Protein AF-A0A954SKB7-F1 (afdb_monomer)

Sequence (376 aa):
MRITFLSIAFLAMLATNAGASEPVSSPGTEQATAVNESPRVVEAATSEQGMSSPICLTANDMLIATGKPSLVLMSSGSTHIPVWSLSGGTPGQSVAGVVGGLPSECAAVKVEIVVTTTDETTSPEFGDVYRVHLSQMVDNAPFTARYMLGKPVRTLLPAKPFYTRTILLESYYEVVPNAPLTVRIQREPGDPGDTFIRPTGLALVKVTPLPAPAEPHVVQDVSGYNSWPMIQAIGETLVCTYSRGTAHTIGEDARAVFARTSTDGGKTWTAETTVANTPGYGEVTVGKGLDSTGAMLLWVRRVGKDWNHDLYRTTDGVTFTLVATPDLAVKPMQITDVFAVPTVGLMAPWFAGNYSDQAVHSWGMMTSSDDGMTWT

pLDDT: mean 86.45, std 22.91, range [24.7, 98.81]

Structure (mmCIF, N/CA/C/O backbone):
data_AF-A0A954SKB7-F1
#
_entry.id   AF-A0A954SKB7-F1
#
loop_
_atom_site.group_PDB
_atom_site.id
_atom_site.type_symbol
_atom_site.label_atom_id
_atom_site.label_alt_id
_atom_site.label_comp_id
_atom_site.label_asym_id
_atom_site.label_entity_id
_atom_site.label_seq_id
_atom_site.pdbx_PDB_ins_code
_atom_site.Cartn_x
_atom_site.Cartn_y
_atom_site.Cartn_z
_atom_site.occupancy
_atom_site.B_iso_or_equiv
_atom_site.auth_seq_id
_atom_site.auth_comp_id
_atom_site.auth_asym_id
_atom_site.auth_atom_id
_atom_site.pdbx_PDB_model_num
ATOM 1 N N . MET A 1 1 ? 44.419 -52.523 10.627 1.00 36.19 1 MET A N 1
ATOM 2 C CA . MET A 1 1 ? 43.706 -53.475 11.505 1.00 36.19 1 MET A CA 1
ATOM 3 C C . MET A 1 1 ? 42.367 -53.809 10.842 1.00 36.19 1 MET A C 1
ATOM 5 O O . MET A 1 1 ? 41.702 -52.884 10.410 1.00 36.19 1 MET A O 1
ATOM 9 N N . ARG A 1 2 ? 42.117 -55.115 10.653 1.00 28.28 2 ARG A N 1
ATOM 10 C CA . ARG A 1 2 ? 40.952 -55.886 10.124 1.00 28.28 2 ARG A CA 1
ATOM 11 C C . ARG A 1 2 ? 39.580 -55.153 10.044 1.00 28.28 2 ARG A C 1
ATOM 13 O O . ARG A 1 2 ? 39.258 -54.449 10.987 1.00 28.28 2 ARG A O 1
ATOM 20 N N . ILE A 1 3 ? 38.827 -55.187 8.918 1.00 27.30 3 ILE A N 1
ATOM 21 C CA . ILE A 1 3 ? 37.903 -56.261 8.401 1.00 27.30 3 ILE A CA 1
ATOM 22 C C . ILE A 1 3 ? 36.720 -56.488 9.380 1.00 27.30 3 ILE A C 1
ATOM 24 O O . ILE A 1 3 ? 37.016 -56.702 10.548 1.00 27.30 3 ILE A O 1
ATOM 28 N N . THR A 1 4 ? 35.406 -56.556 9.081 1.00 32.16 4 THR A N 1
ATOM 29 C CA . THR A 1 4 ? 34.501 -56.499 7.895 1.00 32.16 4 THR A CA 1
ATOM 30 C C . THR A 1 4 ? 33.036 -56.613 8.411 1.00 32.16 4 THR A C 1
ATOM 32 O O . THR A 1 4 ? 32.861 -56.964 9.574 1.00 32.16 4 THR A O 1
ATOM 35 N N . PHE A 1 5 ? 32.036 -56.363 7.540 1.00 27.84 5 PHE A N 1
ATOM 36 C CA . PHE A 1 5 ? 30.670 -56.959 7.384 1.00 27.84 5 PHE A CA 1
ATOM 37 C C . PHE A 1 5 ? 29.596 -55.862 7.208 1.00 27.84 5 PHE A C 1
ATOM 39 O O . PHE A 1 5 ? 29.371 -55.078 8.117 1.00 27.84 5 PHE A O 1
ATOM 46 N N . LEU A 1 6 ? 29.054 -55.586 6.010 1.00 28.41 6 LEU A N 1
ATOM 47 C CA . LEU A 1 6 ? 28.215 -56.383 5.087 1.00 28.41 6 LEU A CA 1
ATOM 48 C C . LEU A 1 6 ? 26.831 -56.715 5.671 1.00 28.41 6 LEU A C 1
ATOM 50 O O . LEU A 1 6 ? 26.749 -57.503 6.607 1.00 28.41 6 LEU A O 1
ATOM 54 N N . SER A 1 7 ? 25.760 -56.196 5.055 1.00 26.89 7 SER A N 1
ATOM 55 C CA . SER A 1 7 ? 24.538 -56.960 4.737 1.00 26.89 7 SER A CA 1
ATOM 56 C C . SER A 1 7 ? 23.625 -56.190 3.775 1.00 26.89 7 SER A C 1
ATOM 58 O O . SER A 1 7 ? 23.141 -55.102 4.067 1.00 26.89 7 SER A O 1
ATOM 60 N N . ILE A 1 8 ? 23.421 -56.812 2.616 1.00 29.92 8 ILE A N 1
ATOM 61 C CA . ILE A 1 8 ? 22.359 -56.588 1.633 1.00 29.92 8 ILE A CA 1
ATOM 62 C C . ILE A 1 8 ? 21.164 -57.447 2.064 1.00 29.92 8 ILE A C 1
ATOM 64 O O . ILE A 1 8 ? 21.378 -58.604 2.424 1.00 29.92 8 ILE A O 1
ATOM 68 N N . ALA A 1 9 ? 19.930 -56.955 1.923 1.00 28.06 9 ALA A N 1
ATOM 69 C CA . ALA A 1 9 ? 18.781 -57.820 1.649 1.00 28.06 9 ALA A CA 1
ATOM 70 C C . ALA A 1 9 ? 17.658 -57.066 0.915 1.00 28.06 9 ALA A C 1
ATOM 72 O O . ALA A 1 9 ? 17.147 -56.050 1.375 1.00 28.06 9 ALA A O 1
ATOM 73 N N . PHE A 1 10 ? 17.316 -57.622 -0.244 1.00 24.70 10 PHE A N 1
ATOM 74 C CA . PHE A 1 10 ? 16.163 -57.369 -1.107 1.00 24.70 10 PHE A CA 1
ATOM 75 C C . PHE A 1 10 ? 14.874 -57.941 -0.484 1.00 24.70 10 PHE A C 1
ATOM 77 O O . PHE A 1 10 ? 14.923 -59.029 0.088 1.00 24.70 10 PHE A O 1
ATOM 84 N N . LEU A 1 11 ? 13.714 -57.320 -0.734 1.00 24.97 11 LEU A N 1
ATOM 85 C CA . LEU A 1 11 ? 12.446 -58.050 -0.878 1.00 24.97 11 LEU A CA 1
ATOM 86 C C . LEU A 1 11 ? 11.474 -57.297 -1.800 1.00 24.97 11 LEU A C 1
ATOM 88 O O . LEU A 1 11 ? 11.471 -56.070 -1.858 1.00 24.97 11 LEU A O 1
ATOM 92 N N . ALA A 1 12 ? 10.699 -58.067 -2.558 1.00 26.00 12 ALA A N 1
ATOM 93 C CA . ALA A 1 12 ? 9.985 -57.680 -3.764 1.00 26.00 12 ALA A CA 1
ATOM 94 C C . ALA A 1 12 ? 8.447 -57.729 -3.630 1.00 26.00 12 ALA A C 1
ATOM 96 O O . ALA A 1 12 ? 7.914 -58.467 -2.811 1.00 26.00 12 ALA A O 1
ATOM 97 N N . MET A 1 13 ? 7.810 -57.046 -4.594 1.00 26.19 13 MET A N 1
ATOM 98 C CA . MET A 1 13 ? 6.584 -57.390 -5.345 1.00 26.19 13 MET A CA 1
ATOM 99 C C . MET A 1 13 ? 5.149 -57.154 -4.807 1.00 26.19 13 MET A C 1
ATOM 101 O O . MET A 1 13 ? 4.732 -57.687 -3.790 1.00 26.19 13 MET A O 1
ATOM 105 N N . LEU A 1 14 ? 4.395 -56.499 -5.717 1.00 25.89 14 LEU A N 1
ATOM 106 C CA . LEU A 1 14 ? 3.021 -56.734 -6.216 1.00 25.89 14 LEU A CA 1
ATOM 107 C C . LEU A 1 14 ? 1.800 -56.453 -5.322 1.00 25.89 14 LEU A C 1
ATOM 109 O O . LEU A 1 14 ? 1.510 -57.200 -4.400 1.00 25.89 14 LEU A O 1
ATOM 113 N N . ALA A 1 15 ? 0.957 -55.517 -5.782 1.00 26.73 15 ALA A N 1
ATOM 114 C CA . ALA A 1 15 ? -0.419 -55.833 -6.192 1.00 26.73 15 ALA A CA 1
ATOM 115 C C . ALA A 1 15 ? -1.035 -54.688 -7.022 1.00 26.73 15 ALA A C 1
ATOM 117 O O . ALA A 1 15 ? -1.199 -53.563 -6.559 1.00 26.73 15 ALA A O 1
ATOM 118 N N . THR A 1 16 ? -1.396 -55.010 -8.261 1.00 29.28 16 THR A N 1
ATOM 119 C CA . THR A 1 16 ? -2.406 -54.325 -9.073 1.00 29.28 16 THR A CA 1
ATOM 120 C C . THR A 1 16 ? -3.791 -54.536 -8.468 1.00 29.28 16 THR A C 1
ATOM 122 O O . THR A 1 16 ? -4.103 -55.663 -8.089 1.00 29.28 16 THR A O 1
ATOM 125 N N . ASN A 1 17 ? -4.667 -53.529 -8.498 1.00 27.11 17 ASN A N 1
ATOM 126 C CA . ASN A 1 17 ? -6.085 -53.813 -8.697 1.00 27.11 17 ASN A CA 1
ATOM 127 C C . ASN A 1 17 ? -6.803 -52.672 -9.417 1.00 27.11 17 ASN A C 1
ATOM 129 O O . ASN A 1 17 ? -6.833 -51.531 -8.962 1.00 27.11 17 ASN A O 1
ATOM 133 N N . ALA A 1 18 ? -7.357 -53.040 -10.568 1.00 2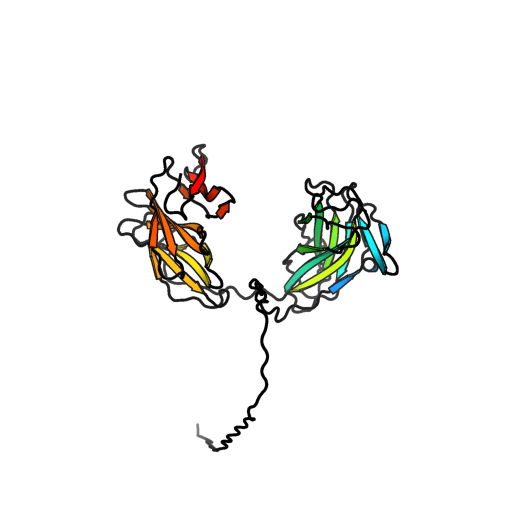7.41 18 ALA A N 1
ATOM 134 C CA . ALA A 1 18 ? -8.362 -52.307 -11.306 1.00 27.41 18 ALA A CA 1
ATOM 135 C C . ALA A 1 18 ? -9.714 -52.423 -10.586 1.00 27.41 18 ALA A C 1
ATOM 137 O O . ALA A 1 18 ? -10.005 -53.433 -9.947 1.00 27.41 18 ALA A O 1
ATOM 138 N N . GLY A 1 19 ? -10.555 -51.406 -10.737 1.00 26.23 19 GLY A N 1
ATOM 139 C CA . GLY A 1 19 ? -11.914 -51.398 -10.212 1.00 26.23 19 GLY A CA 1
ATOM 140 C C . GLY A 1 19 ? -12.709 -50.272 -10.846 1.00 26.23 19 GLY A C 1
ATOM 141 O O . GLY A 1 19 ? -12.917 -49.235 -10.230 1.00 26.23 19 GLY A O 1
ATOM 142 N N . ALA A 1 20 ? -13.085 -50.470 -12.108 1.00 27.31 20 ALA A N 1
ATOM 143 C CA . ALA A 1 20 ? -14.109 -49.683 -12.771 1.00 27.31 20 ALA A CA 1
ATOM 144 C C . ALA A 1 20 ? -15.481 -50.015 -12.170 1.00 27.31 20 ALA A C 1
ATOM 146 O O . ALA A 1 20 ? -15.811 -51.185 -11.975 1.00 27.31 20 ALA A O 1
ATOM 147 N N . SER A 1 21 ? -16.297 -48.992 -11.956 1.00 30.33 21 SER A N 1
ATOM 148 C CA . SER A 1 21 ? -17.744 -49.131 -11.837 1.00 30.33 21 SER A CA 1
ATOM 149 C C . SER A 1 21 ? -18.399 -47.887 -12.417 1.00 30.33 21 SER A C 1
ATOM 151 O O . SER A 1 21 ? -18.336 -46.809 -11.828 1.00 30.33 21 SER A O 1
ATOM 153 N N . GLU A 1 22 ? -19.003 -48.059 -13.590 1.00 30.81 22 GLU A N 1
ATOM 154 C CA . GLU A 1 22 ? -20.049 -47.179 -14.106 1.00 30.81 22 GLU A CA 1
ATOM 155 C C . GLU A 1 22 ? -21.310 -47.293 -13.237 1.00 30.81 22 GLU A C 1
ATOM 157 O O . GLU A 1 22 ? -21.524 -48.313 -12.570 1.00 30.81 22 GLU A O 1
ATOM 162 N N . PRO A 1 23 ? -22.213 -46.307 -13.339 1.00 33.91 23 PRO A N 1
ATOM 163 C CA . PRO A 1 23 ? -23.574 -46.704 -13.673 1.00 33.91 23 PRO A CA 1
ATOM 164 C C . PRO A 1 23 ? -24.230 -45.831 -14.756 1.00 33.91 23 PRO A C 1
ATOM 166 O O . PRO A 1 23 ? -24.324 -44.615 -14.640 1.00 33.91 23 PRO A O 1
ATOM 169 N N . VAL A 1 24 ? -24.712 -46.527 -15.790 1.00 28.20 24 VAL A N 1
ATOM 170 C CA . VAL A 1 24 ? -26.101 -46.564 -16.293 1.00 28.20 24 VAL A CA 1
ATOM 171 C C . VAL A 1 24 ? -26.846 -45.228 -16.475 1.00 28.20 24 VAL A C 1
ATOM 173 O O . VAL A 1 24 ? -27.275 -44.572 -15.530 1.00 28.20 24 VAL A O 1
ATOM 176 N N . SER A 1 25 ? -27.112 -44.936 -17.750 1.00 27.84 25 SER A N 1
ATOM 177 C CA . SER A 1 25 ? -28.071 -43.980 -18.316 1.00 27.84 25 SER A CA 1
ATOM 178 C C . SER A 1 25 ? -29.535 -44.430 -18.126 1.00 27.84 25 SER A C 1
ATOM 180 O O . SER A 1 25 ? -29.833 -45.622 -18.154 1.00 27.84 25 SER A O 1
ATOM 182 N N . SER A 1 26 ? -30.489 -43.534 -17.831 1.00 29.23 26 SER A N 1
ATOM 183 C CA . SER A 1 26 ? -31.412 -42.837 -18.768 1.00 29.23 26 SER A CA 1
ATOM 184 C C . SER A 1 26 ? -32.733 -42.524 -18.007 1.00 29.23 26 SER A C 1
ATOM 186 O O . SER A 1 26 ? -32.925 -43.091 -16.933 1.00 29.23 26 SER A O 1
ATOM 188 N N . PRO A 1 27 ? -33.766 -41.866 -18.585 1.00 38.22 27 PRO A N 1
ATOM 189 C CA . PRO A 1 27 ? -33.834 -40.613 -19.356 1.00 38.22 27 PRO A CA 1
ATOM 190 C C . PRO A 1 27 ? -34.954 -39.666 -18.820 1.00 38.22 27 PRO A C 1
ATOM 192 O O . PRO A 1 27 ? -35.798 -40.083 -18.031 1.00 38.22 27 PRO A O 1
ATOM 195 N N . GLY A 1 28 ? -35.048 -38.416 -19.299 1.00 26.67 28 GLY A N 1
ATOM 196 C CA . GLY A 1 28 ? -36.252 -37.600 -19.052 1.00 26.67 28 GLY A CA 1
ATOM 197 C C . GLY A 1 28 ? -36.108 -36.099 -19.295 1.00 26.67 28 GLY A C 1
ATOM 198 O O . GLY A 1 28 ? -35.552 -35.382 -18.477 1.00 26.67 28 GLY A O 1
ATOM 199 N N . THR A 1 29 ? -36.629 -35.663 -20.432 1.00 26.53 29 THR A N 1
ATOM 200 C CA . THR A 1 29 ? -36.722 -34.316 -21.013 1.00 26.53 29 THR A CA 1
ATOM 201 C C . THR A 1 29 ? -37.532 -33.319 -20.169 1.00 26.53 29 THR A C 1
ATOM 203 O O . THR A 1 29 ? -38.619 -33.682 -19.744 1.00 26.53 29 THR A O 1
ATOM 206 N N . GLU A 1 30 ? -37.097 -32.054 -20.054 1.00 27.58 30 GLU A N 1
ATOM 207 C CA . GLU A 1 30 ? -37.915 -30.869 -20.404 1.00 27.58 30 GLU A CA 1
ATOM 208 C C . GLU A 1 30 ? -37.124 -29.546 -20.356 1.00 27.58 30 GLU A C 1
ATOM 210 O O . GLU A 1 30 ? -36.155 -29.386 -19.620 1.00 27.58 30 GLU A O 1
ATOM 215 N N . GLN A 1 31 ? -37.521 -28.640 -21.250 1.00 26.50 31 GLN A N 1
ATOM 216 C CA . GLN A 1 31 ? -36.900 -27.366 -21.619 1.00 26.50 31 GLN A CA 1
ATOM 217 C C . GLN A 1 31 ? -37.200 -26.209 -20.646 1.00 26.50 31 GLN A C 1
ATOM 219 O O . GLN A 1 31 ? -38.159 -26.261 -19.886 1.00 26.50 31 GLN A O 1
ATOM 224 N N . ALA A 1 32 ? -36.471 -25.106 -20.891 1.00 25.11 32 ALA A N 1
ATOM 225 C CA . ALA A 1 32 ? -36.719 -23.707 -20.501 1.00 25.11 32 ALA A CA 1
ATOM 226 C C . ALA A 1 32 ? -36.054 -23.308 -19.169 1.00 25.11 32 ALA A C 1
ATOM 228 O O . ALA A 1 32 ? -36.134 -24.025 -18.188 1.00 25.11 32 ALA A O 1
ATOM 229 N N . THR A 1 33 ? -35.309 -22.213 -19.030 1.00 27.14 33 THR A N 1
ATOM 230 C CA . THR A 1 33 ? -35.207 -20.945 -19.769 1.00 27.14 33 THR A CA 1
ATOM 231 C C . THR A 1 33 ? -33.840 -20.335 -19.444 1.00 27.14 33 THR A C 1
ATOM 233 O O . THR A 1 33 ? -33.433 -20.331 -18.285 1.00 27.14 33 THR A O 1
ATOM 236 N N . ALA A 1 34 ? -33.150 -19.791 -20.448 1.00 29.05 34 ALA A N 1
ATOM 237 C CA . ALA A 1 34 ? -31.918 -19.036 -20.258 1.00 29.05 34 ALA A CA 1
ATOM 238 C C . ALA A 1 34 ? -32.214 -17.710 -19.538 1.00 29.05 34 ALA A C 1
ATOM 240 O O . ALA A 1 34 ? -32.914 -16.852 -20.077 1.00 29.05 34 ALA A O 1
ATOM 241 N N . VAL A 1 35 ? -31.666 -17.549 -18.334 1.00 29.72 35 VAL A N 1
ATOM 242 C CA . VAL A 1 35 ? -31.541 -16.258 -17.656 1.00 29.72 35 VAL A CA 1
ATOM 243 C C . VAL A 1 35 ? -30.057 -15.933 -17.570 1.00 29.72 35 VAL A C 1
ATOM 245 O O . VAL A 1 35 ? -29.232 -16.759 -17.193 1.00 29.72 35 VAL A O 1
ATOM 248 N N . ASN A 1 36 ? -29.756 -14.725 -18.019 1.00 28.50 36 ASN A N 1
ATOM 249 C CA . ASN A 1 36 ? -28.447 -14.129 -18.196 1.00 28.50 36 ASN A CA 1
ATOM 250 C C . ASN A 1 36 ? -27.777 -13.908 -16.824 1.00 28.50 36 ASN A C 1
ATOM 252 O O . ASN A 1 36 ? -28.064 -12.914 -16.158 1.00 28.50 36 ASN A O 1
ATOM 256 N N . GLU A 1 37 ? -26.926 -14.836 -16.379 1.00 25.64 37 GLU A N 1
ATOM 257 C CA . GLU A 1 37 ? -26.042 -14.619 -15.229 1.00 25.64 37 GLU A CA 1
ATOM 258 C C . GLU A 1 37 ? -24.707 -14.047 -15.712 1.00 25.64 37 GLU A C 1
ATOM 260 O O . GLU A 1 37 ? -23.906 -14.714 -16.367 1.00 25.64 37 GLU A O 1
ATOM 265 N N . SER A 1 38 ? -24.483 -12.776 -15.382 1.00 27.77 38 SER A N 1
ATOM 266 C CA . SER A 1 38 ? -23.179 -12.121 -15.450 1.00 27.77 38 SER A CA 1
ATOM 267 C C . SER A 1 38 ? -22.123 -12.959 -14.714 1.00 27.77 38 SER A C 1
ATOM 269 O O . SER A 1 38 ? -22.438 -13.509 -13.653 1.00 27.77 38 SER A O 1
ATOM 271 N N . PRO A 1 39 ? -20.865 -13.034 -15.187 1.00 25.67 39 PRO A N 1
ATOM 272 C CA . PRO A 1 39 ? -19.847 -13.811 -14.499 1.00 25.67 39 PRO A CA 1
ATOM 273 C C . PRO A 1 39 ? -19.602 -13.197 -13.121 1.00 25.67 39 PRO A C 1
ATOM 275 O O . PRO A 1 39 ? -19.102 -12.077 -13.000 1.00 25.67 39 PRO A O 1
ATOM 278 N N . ARG A 1 40 ? -19.964 -13.936 -12.068 1.00 26.64 40 ARG A N 1
ATOM 279 C CA . ARG A 1 40 ? -19.424 -13.717 -10.729 1.00 26.64 40 ARG A CA 1
ATOM 280 C C . ARG A 1 40 ? -17.911 -13.824 -10.852 1.00 26.64 40 ARG A C 1
ATOM 282 O O . ARG A 1 40 ? -17.388 -14.907 -11.099 1.00 26.64 40 ARG A O 1
ATOM 289 N N . VAL A 1 41 ? -17.227 -12.699 -10.670 1.00 27.78 41 VAL A N 1
ATOM 290 C CA . VAL A 1 41 ? -15.816 -12.686 -10.300 1.00 27.78 41 VAL A CA 1
ATOM 291 C C . VAL A 1 41 ? -15.746 -13.405 -8.959 1.00 27.78 41 VAL A C 1
ATOM 293 O O . VAL A 1 41 ? -16.066 -12.847 -7.912 1.00 27.78 41 VAL A O 1
ATOM 296 N N . VAL A 1 42 ? -15.454 -14.699 -9.012 1.00 25.52 42 VAL A N 1
ATOM 297 C CA . VAL A 1 42 ? -15.016 -15.451 -7.848 1.00 25.52 42 VAL A CA 1
ATOM 298 C C . VAL A 1 42 ? -13.601 -14.951 -7.618 1.00 25.52 42 VAL A C 1
ATOM 300 O O . VAL A 1 42 ? -12.683 -15.366 -8.319 1.00 25.52 42 VAL A O 1
ATOM 303 N N . GLU A 1 43 ? -13.443 -13.988 -6.708 1.00 27.12 43 GLU A N 1
ATOM 304 C CA . GLU A 1 43 ? -12.141 -13.720 -6.104 1.00 27.12 43 GLU A CA 1
ATOM 305 C C . GLU A 1 43 ? -11.603 -15.069 -5.639 1.00 27.12 43 GLU A C 1
ATOM 307 O O . GLU A 1 43 ? -12.182 -15.726 -4.768 1.00 27.12 43 GLU A O 1
ATOM 312 N N . ALA A 1 44 ? -10.543 -15.526 -6.303 1.00 25.95 44 ALA A N 1
ATOM 313 C CA . ALA A 1 44 ? -9.801 -16.684 -5.873 1.00 25.95 44 ALA A CA 1
ATOM 314 C C . ALA A 1 44 ? -9.309 -16.367 -4.463 1.00 25.95 44 ALA A C 1
ATOM 316 O O . ALA A 1 44 ? -8.427 -15.531 -4.267 1.00 25.95 44 ALA A O 1
ATOM 317 N N . ALA A 1 45 ? -9.940 -17.000 -3.477 1.00 27.73 45 ALA A N 1
ATOM 318 C CA . ALA A 1 45 ? -9.470 -17.010 -2.112 1.00 27.73 45 ALA A CA 1
ATOM 319 C C . ALA A 1 45 ? -8.044 -17.562 -2.143 1.00 27.73 45 ALA A C 1
ATOM 321 O O . ALA A 1 45 ? -7.832 -18.772 -2.247 1.00 27.73 45 ALA A O 1
ATOM 322 N N . THR A 1 46 ? -7.057 -16.668 -2.082 1.00 31.66 46 THR A N 1
ATOM 323 C CA . THR A 1 46 ? -5.710 -17.030 -1.666 1.00 31.66 46 THR A CA 1
ATOM 324 C C . THR A 1 46 ? -5.873 -17.787 -0.365 1.00 31.66 46 THR A C 1
ATOM 326 O O . THR A 1 46 ? -6.397 -17.252 0.610 1.00 31.66 46 THR A O 1
ATOM 329 N N . SER A 1 47 ? -5.511 -19.062 -0.385 1.00 30.62 47 SER A N 1
ATOM 330 C CA . SER A 1 47 ? -5.628 -19.947 0.757 1.00 30.62 47 SER A CA 1
ATOM 331 C C . SER A 1 47 ? -4.907 -19.319 1.952 1.00 30.62 47 SER A C 1
ATOM 333 O O . SER A 1 47 ? -3.676 -19.316 1.990 1.00 30.62 47 SER A O 1
ATOM 335 N N . GLU A 1 48 ? -5.667 -18.804 2.922 1.00 40.69 48 GLU A N 1
ATOM 336 C CA . GLU A 1 48 ? -5.214 -18.386 4.256 1.00 40.69 48 GLU A CA 1
ATOM 337 C C . GLU A 1 48 ? -4.773 -19.618 5.072 1.00 40.69 48 GLU A C 1
ATOM 339 O O . GLU A 1 48 ? -5.260 -19.900 6.167 1.00 40.69 48 GLU A O 1
ATOM 344 N N . GLN A 1 49 ? -3.876 -20.430 4.515 1.00 34.56 49 GLN A N 1
ATOM 345 C CA . GLN A 1 49 ? -3.310 -21.578 5.200 1.00 34.56 49 GLN A CA 1
ATOM 346 C C . GLN A 1 49 ? -2.329 -21.074 6.260 1.00 34.56 49 GLN A C 1
ATOM 348 O O . GLN A 1 49 ? -1.183 -20.751 5.962 1.00 34.56 49 GLN A O 1
ATOM 353 N N . GLY A 1 50 ? -2.802 -21.018 7.507 1.00 49.19 50 GLY A N 1
ATOM 354 C CA . GLY A 1 50 ? -1.955 -20.919 8.697 1.00 49.19 50 GLY A CA 1
ATOM 355 C C . GLY A 1 50 ? -2.097 -19.654 9.542 1.00 49.19 50 GLY A C 1
ATOM 356 O O . GLY A 1 50 ? -1.319 -19.497 10.480 1.00 49.19 50 GLY A O 1
ATOM 357 N N . MET A 1 51 ? -3.054 -18.756 9.272 1.00 59.78 51 MET A N 1
ATOM 358 C CA . MET A 1 51 ? -3.255 -17.611 10.169 1.00 59.78 51 MET A CA 1
ATOM 359 C C . MET A 1 51 ? -3.810 -18.073 11.520 1.00 59.78 51 MET A C 1
ATOM 361 O O . MET A 1 51 ? -4.853 -18.725 11.597 1.00 59.78 51 MET A O 1
ATOM 365 N N . SER A 1 52 ? -3.099 -17.720 12.593 1.00 76.75 52 SER A N 1
ATOM 366 C CA . SER A 1 52 ? -3.558 -17.938 13.962 1.00 76.75 52 SER A CA 1
ATOM 367 C C . SER A 1 52 ? -4.877 -17.199 14.202 1.00 76.75 52 SER A C 1
ATOM 369 O O . SER A 1 52 ? -5.108 -16.119 13.656 1.00 76.75 52 SER A O 1
ATOM 371 N N . SER A 1 53 ? -5.759 -17.777 15.019 1.00 89.44 53 SER A N 1
ATOM 372 C CA . SER A 1 53 ? -7.019 -17.119 15.375 1.00 89.44 53 SER A CA 1
ATOM 373 C C . SER A 1 53 ? -6.752 -15.815 16.140 1.00 89.44 53 SER A C 1
ATOM 375 O O . SER A 1 53 ? -5.849 -15.772 16.979 1.00 89.44 53 SER A O 1
ATOM 377 N N . PRO A 1 54 ? -7.529 -14.744 15.894 1.00 94.62 54 PRO A N 1
ATOM 378 C CA . PRO A 1 54 ? -7.321 -13.474 16.571 1.00 94.62 54 PRO A CA 1
ATOM 379 C C . PRO A 1 54 ? -7.602 -13.583 18.071 1.00 94.62 54 PRO A C 1
ATOM 381 O O . PRO A 1 54 ? -8.650 -14.079 18.492 1.00 94.62 54 PRO A O 1
ATOM 384 N N . ILE A 1 55 ? -6.706 -13.021 18.879 1.00 95.56 55 ILE A N 1
ATOM 385 C CA . ILE A 1 55 ? -6.945 -12.763 20.297 1.00 95.56 55 ILE A CA 1
ATOM 386 C C . ILE A 1 55 ? -7.814 -11.512 20.389 1.00 95.56 55 ILE A C 1
ATOM 388 O O . ILE A 1 55 ? -7.432 -10.434 19.929 1.00 95.56 55 ILE A O 1
ATOM 392 N N . CYS A 1 56 ? -9.008 -11.664 20.949 1.00 97.00 56 CYS A N 1
ATOM 393 C CA . CYS A 1 56 ? -10.000 -10.601 20.993 1.00 97.00 56 CYS A CA 1
ATOM 394 C C . CYS A 1 56 ? -10.020 -9.925 22.368 1.00 97.00 56 CYS A C 1
ATOM 396 O O . CYS A 1 56 ? -10.182 -10.602 23.378 1.00 97.00 56 CYS A O 1
ATOM 398 N N . LEU A 1 57 ? -9.909 -8.595 22.392 1.00 98.12 57 LEU A N 1
ATOM 399 C CA . LEU A 1 57 ? -10.187 -7.767 23.565 1.00 98.12 57 LEU A CA 1
ATOM 400 C C . LEU A 1 57 ? -11.580 -7.160 23.400 1.00 98.12 57 LEU A C 1
ATOM 402 O O . LEU A 1 57 ? -11.819 -6.369 22.482 1.00 98.12 57 LEU A O 1
ATOM 406 N N . THR A 1 58 ? -12.507 -7.551 24.264 1.00 97.75 58 THR A N 1
ATOM 407 C CA . THR A 1 58 ? -13.843 -6.956 24.349 1.00 97.75 58 THR A CA 1
ATOM 408 C C . THR A 1 58 ? -13.785 -5.621 25.083 1.00 97.75 58 THR A C 1
ATOM 410 O O . THR A 1 58 ? -12.781 -5.275 25.706 1.00 97.75 58 THR A O 1
ATOM 413 N N . ALA A 1 59 ? -14.888 -4.872 25.082 1.00 97.00 59 ALA A N 1
ATOM 414 C CA . ALA A 1 59 ? -14.966 -3.631 25.846 1.00 97.00 59 ALA A CA 1
ATOM 415 C C . ALA A 1 59 ? -14.653 -3.814 27.351 1.00 97.00 59 ALA A C 1
ATOM 417 O O . ALA A 1 59 ? -14.109 -2.899 27.964 1.00 97.00 59 ALA A O 1
ATOM 418 N N . ASN A 1 60 ? -14.925 -4.990 27.931 1.00 97.12 60 ASN A N 1
ATOM 419 C CA . ASN A 1 60 ? -14.636 -5.279 29.342 1.00 97.12 60 ASN A CA 1
ATOM 420 C C . ASN A 1 60 ? -13.163 -5.628 29.613 1.00 97.12 60 ASN A C 1
ATOM 422 O O . ASN A 1 60 ? -12.719 -5.525 30.752 1.00 97.12 60 ASN A O 1
ATOM 426 N N . ASP A 1 61 ? -12.404 -6.000 28.581 1.00 97.75 61 ASP A N 1
ATOM 427 C CA . ASP A 1 61 ? -10.967 -6.294 28.682 1.00 97.75 61 ASP A CA 1
ATOM 428 C C . ASP A 1 61 ? -10.109 -5.024 28.550 1.00 97.75 61 ASP A C 1
ATOM 430 O O . ASP A 1 61 ? -8.877 -5.071 28.584 1.00 97.75 61 ASP A O 1
ATOM 434 N N . MET A 1 62 ? -10.761 -3.875 28.357 1.00 98.31 62 MET A N 1
ATOM 435 C CA . MET A 1 62 ? -10.127 -2.592 28.105 1.00 98.31 62 MET A CA 1
ATOM 436 C C . MET A 1 62 ? -10.489 -1.569 29.177 1.00 98.31 62 MET A C 1
ATOM 438 O O . MET A 1 62 ? -11.588 -1.562 29.727 1.00 98.31 62 MET A O 1
ATOM 442 N N . LEU A 1 63 ? -9.562 -0.652 29.433 1.00 98.31 63 LEU A N 1
ATOM 443 C CA . LEU A 1 63 ? -9.694 0.432 30.399 1.00 98.31 63 LEU A CA 1
ATOM 444 C C . LEU A 1 63 ? -9.454 1.782 29.726 1.00 98.31 63 LEU A C 1
ATOM 446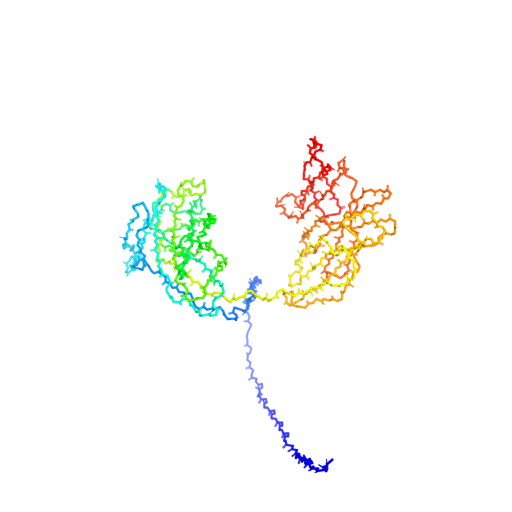 O O . LEU A 1 63 ? -8.792 1.873 28.691 1.00 98.31 63 LEU A O 1
ATOM 450 N N . ILE A 1 64 ? -9.958 2.853 30.340 1.00 98.56 64 ILE A N 1
ATOM 451 C CA . ILE A 1 64 ? -9.671 4.221 29.897 1.00 98.56 64 ILE A CA 1
ATOM 452 C C . ILE A 1 64 ? -8.167 4.471 30.001 1.00 98.56 64 ILE A C 1
ATOM 454 O O . ILE A 1 64 ? -7.596 4.374 31.085 1.00 98.56 64 ILE A O 1
ATOM 458 N N . ALA A 1 65 ? -7.544 4.838 28.883 1.00 97.69 65 ALA A N 1
ATOM 459 C CA . ALA A 1 65 ? -6.141 5.234 28.856 1.00 97.69 65 ALA A CA 1
ATOM 460 C C . ALA A 1 65 ? -5.996 6.760 28.918 1.00 97.69 65 ALA A C 1
ATOM 462 O O . ALA A 1 65 ? -5.183 7.275 29.680 1.00 97.69 65 ALA A O 1
ATOM 463 N N . THR A 1 66 ? -6.798 7.497 28.141 1.00 98.06 66 THR A N 1
ATOM 464 C CA . THR A 1 66 ? -6.811 8.969 28.155 1.00 98.06 66 THR A CA 1
ATOM 465 C C . THR A 1 66 ? -8.198 9.527 27.845 1.00 98.06 66 THR A C 1
ATOM 467 O O . THR A 1 66 ? -9.020 8.881 27.191 1.00 98.06 66 THR A O 1
ATOM 470 N N . GLY A 1 67 ? -8.439 10.772 28.258 1.00 96.75 67 GLY A N 1
ATOM 471 C CA . GLY A 1 67 ? -9.694 11.471 27.994 1.00 96.75 67 GLY A CA 1
ATOM 472 C C . GLY A 1 67 ? -10.855 10.940 28.838 1.00 96.75 67 GLY A C 1
ATOM 473 O O . GLY A 1 67 ? -10.661 10.492 29.966 1.00 96.75 67 GLY A O 1
ATOM 474 N N . LYS A 1 68 ? -12.076 11.050 28.304 1.00 97.25 68 LYS A N 1
ATOM 475 C CA . LYS A 1 68 ? -13.319 10.637 28.980 1.00 97.25 68 LYS A CA 1
ATOM 476 C C . LYS A 1 68 ? -14.243 9.806 28.067 1.00 97.25 68 LYS A C 1
ATOM 478 O O . LYS A 1 68 ? -15.387 10.213 27.862 1.00 97.25 68 LYS A O 1
ATOM 483 N N . PRO A 1 69 ? -13.768 8.700 27.463 1.00 97.75 69 PRO A N 1
ATOM 484 C CA . PRO A 1 69 ? -14.671 7.745 26.825 1.00 97.75 69 PRO A CA 1
ATOM 485 C C . PRO A 1 69 ? -15.582 7.088 27.874 1.00 97.75 69 PRO A C 1
ATOM 487 O O . PRO A 1 69 ? -15.251 7.059 29.061 1.00 97.75 69 PRO A O 1
ATOM 490 N N . SER A 1 70 ? -16.720 6.547 27.446 1.00 97.62 70 SER A N 1
ATOM 491 C CA . SER A 1 70 ? -17.673 5.872 28.335 1.00 97.62 70 SER A CA 1
ATOM 492 C C . SER A 1 70 ? -17.928 4.434 27.899 1.00 97.62 70 SER A C 1
ATOM 494 O O . SER A 1 70 ? -18.149 4.167 26.720 1.00 97.62 70 SER A O 1
ATOM 496 N N . LEU A 1 71 ? -17.921 3.505 28.854 1.00 98.00 71 LEU A N 1
ATOM 497 C CA . LEU A 1 71 ? -18.384 2.140 28.626 1.00 98.00 71 LEU A CA 1
ATOM 498 C C . LEU A 1 71 ? -19.915 2.155 28.650 1.00 98.00 71 LEU A C 1
ATOM 500 O O . LEU A 1 71 ? -20.515 2.517 29.663 1.00 98.00 71 LEU A O 1
ATOM 504 N N . VAL A 1 72 ? -20.545 1.813 27.530 1.00 97.38 72 VAL A N 1
ATOM 505 C CA . VAL A 1 72 ? -22.003 1.855 27.365 1.00 97.38 72 VAL A CA 1
ATOM 506 C C . VAL A 1 72 ? -22.520 0.557 26.765 1.00 97.38 72 VAL A C 1
ATOM 508 O O . VAL A 1 72 ? -21.813 -0.128 26.028 1.00 97.38 72 VAL A O 1
ATOM 511 N N . LEU A 1 73 ? -23.776 0.229 27.060 1.00 96.50 73 LEU A N 1
ATOM 512 C CA . LEU A 1 73 ? -24.476 -0.884 26.431 1.00 96.50 73 LEU A CA 1
ATOM 513 C C . LEU A 1 73 ? -25.249 -0.369 25.210 1.00 96.50 73 LEU A C 1
ATOM 515 O O . LEU A 1 73 ? -26.329 0.207 25.351 1.00 96.50 73 LEU A O 1
ATOM 519 N N . MET A 1 74 ? -24.704 -0.564 24.009 1.00 94.50 74 MET A N 1
ATOM 520 C CA . MET A 1 74 ? -25.431 -0.268 22.773 1.00 94.50 74 MET A CA 1
ATOM 521 C C . MET A 1 74 ? -26.472 -1.354 22.520 1.00 94.50 74 MET A C 1
ATOM 523 O O . MET A 1 74 ? -26.170 -2.544 22.603 1.00 94.50 74 MET A O 1
ATOM 527 N N . SER A 1 75 ? -27.704 -0.936 22.236 1.00 92.69 75 SER A N 1
ATOM 528 C CA . SER A 1 75 ? -28.858 -1.832 22.157 1.00 92.69 75 SER A CA 1
ATOM 529 C C . SER A 1 75 ? -29.681 -1.570 20.899 1.00 92.69 75 SER A C 1
ATOM 531 O O . SER A 1 75 ? -29.919 -0.414 20.554 1.00 92.69 75 SER A O 1
ATOM 533 N N . SER A 1 76 ? -30.138 -2.635 20.242 1.00 90.50 76 SER A N 1
ATOM 534 C CA . SER A 1 76 ? -31.111 -2.587 19.146 1.00 90.50 76 SER A CA 1
ATOM 535 C C . SER A 1 76 ? -31.980 -3.841 19.184 1.00 90.50 76 SER A C 1
ATOM 537 O O . SER A 1 76 ? -31.470 -4.959 19.098 1.00 90.50 76 SER A O 1
ATOM 539 N N . GLY A 1 77 ? -33.292 -3.673 19.374 1.00 90.50 77 GLY A N 1
ATOM 540 C CA . GLY A 1 77 ? -34.195 -4.796 19.635 1.00 90.50 77 GLY A CA 1
ATOM 541 C C . GLY A 1 77 ? -33.749 -5.606 20.859 1.00 90.50 77 GLY A C 1
ATOM 542 O O . GLY A 1 77 ? -33.577 -5.049 21.940 1.00 90.50 77 GLY A O 1
ATOM 543 N N . SER A 1 78 ? -33.548 -6.913 20.679 1.00 92.62 78 SER A N 1
ATOM 544 C CA . SER A 1 78 ? -33.049 -7.840 21.709 1.00 92.62 78 SER A CA 1
ATOM 545 C C . SER A 1 78 ? -31.522 -8.000 21.724 1.00 92.62 78 SER A C 1
ATOM 547 O O . SER A 1 78 ? -30.998 -8.844 22.451 1.00 92.62 78 SER A O 1
ATOM 549 N N . THR A 1 79 ? -30.796 -7.260 20.883 1.00 91.56 79 THR A N 1
ATOM 550 C CA . THR A 1 79 ? -29.336 -7.329 20.795 1.00 91.56 79 THR A CA 1
ATOM 551 C C . THR A 1 79 ? -28.717 -6.237 21.653 1.00 91.56 79 THR A C 1
ATOM 553 O O . THR A 1 79 ? -29.038 -5.060 21.493 1.00 91.56 79 THR A O 1
ATOM 556 N N . HIS A 1 80 ? -27.793 -6.629 22.529 1.00 93.50 80 HIS A N 1
ATOM 557 C CA . HIS A 1 80 ? -27.091 -5.737 23.444 1.00 93.50 80 HIS A CA 1
ATOM 558 C C . HIS A 1 80 ? -25.591 -6.023 23.388 1.00 93.50 80 HIS A C 1
ATOM 560 O O . HIS A 1 80 ? -25.178 -7.167 23.578 1.00 93.50 80 HIS A O 1
ATOM 566 N N . ILE A 1 81 ? -24.780 -4.996 23.137 1.00 94.56 81 ILE A N 1
ATOM 567 C CA . ILE A 1 81 ? -23.322 -5.115 23.052 1.00 94.56 81 ILE A CA 1
ATOM 568 C C . ILE A 1 81 ? -22.640 -4.040 23.912 1.00 94.56 81 ILE A C 1
ATOM 570 O O . ILE A 1 81 ? -22.964 -2.855 23.788 1.00 94.56 81 ILE A O 1
ATOM 574 N N . PRO A 1 82 ? -21.713 -4.413 24.813 1.00 97.38 82 PRO A N 1
ATOM 575 C CA . PRO A 1 82 ? -20.905 -3.437 25.526 1.00 97.38 82 PRO A CA 1
ATOM 576 C C . PRO A 1 82 ? -19.880 -2.829 24.564 1.00 97.38 82 PRO A C 1
ATOM 578 O O . PRO A 1 82 ? -19.203 -3.549 23.831 1.00 97.38 82 PRO A O 1
ATOM 581 N N . VAL A 1 83 ? -19.763 -1.505 24.568 1.00 98.31 83 VAL A N 1
ATOM 582 C CA . VAL A 1 83 ? -18.816 -0.771 23.723 1.00 98.31 83 VAL A CA 1
ATOM 583 C C . VAL A 1 83 ? -18.178 0.379 24.489 1.00 98.31 83 VAL A C 1
ATOM 585 O O . VAL A 1 83 ? -18.797 0.980 25.370 1.00 98.31 83 VAL A O 1
ATOM 588 N N . TRP A 1 84 ? -16.969 0.757 24.089 1.00 98.69 84 TRP A N 1
ATOM 589 C CA . TRP A 1 84 ? -16.390 2.042 24.464 1.00 98.69 84 TRP A CA 1
ATOM 590 C C . TRP A 1 84 ? -16.859 3.129 23.500 1.00 98.69 84 TRP A C 1
ATOM 592 O O . TRP A 1 84 ? -16.468 3.151 22.336 1.00 98.69 84 TRP A O 1
ATOM 602 N N . SER A 1 85 ? -17.700 4.039 23.978 1.00 98.19 85 SER A N 1
ATOM 603 C CA . SER A 1 85 ? -18.160 5.208 23.233 1.00 98.19 85 SER A CA 1
ATOM 604 C C . SER A 1 85 ? -17.059 6.270 23.179 1.00 98.19 85 SER A C 1
ATOM 606 O O . SER A 1 85 ? -16.715 6.877 24.198 1.00 98.19 85 SER A O 1
ATOM 608 N N . LEU A 1 86 ? -16.528 6.502 21.977 1.00 98.12 86 LEU A N 1
ATOM 609 C CA . LEU A 1 86 ? -15.480 7.477 21.674 1.00 98.12 86 LEU A CA 1
ATOM 610 C C . LEU A 1 86 ? -16.080 8.683 20.939 1.00 98.12 86 LEU A C 1
ATOM 612 O O . LEU A 1 86 ? -16.693 8.543 19.877 1.00 98.12 86 LEU A O 1
ATOM 616 N N . SER A 1 87 ? -15.888 9.876 21.501 1.00 96.12 87 SER A N 1
ATOM 617 C CA . SER A 1 87 ? -16.387 11.148 20.969 1.00 96.12 87 SER A CA 1
ATOM 618 C C . SER A 1 87 ? -15.782 11.476 19.606 1.00 96.12 87 SER A C 1
ATOM 620 O O . SER A 1 87 ? -14.568 11.405 19.444 1.00 96.12 87 SER A O 1
ATOM 622 N N . GLY A 1 88 ? -16.622 11.910 18.663 1.00 94.81 88 GLY A N 1
ATOM 623 C CA . GLY A 1 88 ? -16.195 12.509 17.394 1.00 94.81 88 GLY A CA 1
ATOM 624 C C . GLY A 1 88 ? -15.915 14.009 17.481 1.00 94.81 88 GLY A C 1
ATOM 625 O O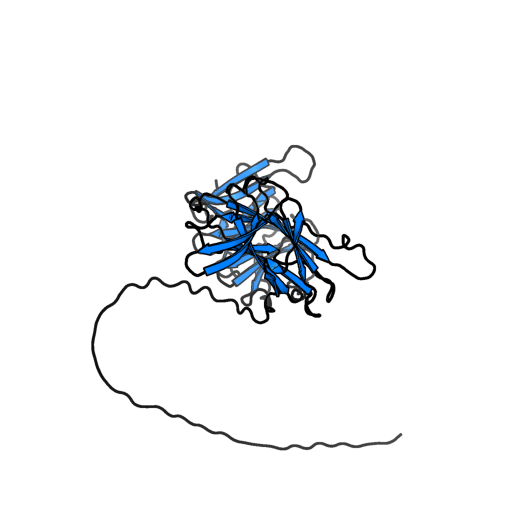 . GLY A 1 88 ? -15.493 14.607 16.505 1.00 94.81 88 GLY A O 1
ATOM 626 N N . GLY A 1 89 ? -16.146 14.635 18.639 1.00 94.19 89 GLY A N 1
ATOM 627 C CA . GLY A 1 89 ? -15.945 16.076 18.842 1.00 94.19 89 GLY A CA 1
ATOM 628 C C . GLY A 1 89 ? -14.892 16.423 19.894 1.00 94.19 89 GLY A C 1
ATOM 629 O O . GLY A 1 89 ? -14.682 17.595 20.192 1.00 94.19 89 GLY A O 1
ATOM 630 N N . THR A 1 90 ? -14.257 15.432 20.525 1.00 95.00 90 THR A N 1
ATOM 631 C CA . THR A 1 90 ? -13.300 15.661 21.619 1.00 95.00 90 THR A CA 1
ATOM 632 C C . THR A 1 90 ? -12.017 14.872 21.385 1.00 95.00 90 THR A C 1
ATOM 634 O O . THR A 1 90 ? -12.024 13.652 21.564 1.00 95.00 90 THR A O 1
ATOM 637 N N . PRO A 1 91 ? -10.908 15.541 21.026 1.00 95.38 91 PRO A N 1
ATOM 638 C CA . PRO A 1 91 ? -9.625 14.882 20.816 1.00 95.38 91 PRO A CA 1
ATOM 639 C C . PRO A 1 91 ? -9.093 14.154 22.058 1.00 95.38 91 PRO A C 1
ATOM 641 O O . PRO A 1 91 ? -9.386 14.520 23.198 1.00 95.38 91 PRO A O 1
ATOM 644 N N . GLY A 1 92 ? -8.249 13.145 21.826 1.00 92.81 92 GLY A N 1
ATOM 645 C CA . GLY A 1 92 ? -7.453 12.495 22.871 1.00 92.81 92 GLY A CA 1
ATOM 646 C C . GLY A 1 92 ? -8.195 11.457 23.716 1.00 92.81 92 GLY A C 1
ATOM 647 O O . GLY A 1 92 ? -7.684 11.063 24.766 1.00 92.81 92 GLY A O 1
ATOM 648 N N . GLN A 1 93 ? -9.378 10.998 23.298 1.00 97.88 93 GLN A N 1
ATOM 649 C CA . GLN A 1 93 ? -10.054 9.874 23.948 1.00 97.88 93 GLN A CA 1
ATOM 650 C C . GLN A 1 93 ? -9.474 8.543 23.475 1.00 97.88 93 GLN A C 1
ATOM 652 O O . GLN A 1 93 ? -9.388 8.286 22.275 1.00 97.88 93 GLN A O 1
ATOM 657 N N . SER A 1 94 ? -9.092 7.687 24.421 1.00 98.50 94 SER A N 1
ATOM 658 C CA . SER A 1 94 ? -8.558 6.368 24.096 1.00 98.50 94 SER A CA 1
ATOM 659 C C . SER A 1 94 ? -8.800 5.350 25.199 1.00 98.50 94 SER A C 1
ATOM 661 O O . SER A 1 94 ? -8.936 5.693 26.378 1.00 98.50 94 SER A O 1
ATOM 663 N N . VAL A 1 95 ? -8.791 4.085 24.799 1.00 98.81 95 VAL A N 1
ATOM 664 C CA . VAL A 1 95 ? -8.888 2.930 25.691 1.00 98.81 95 VAL A CA 1
ATOM 665 C C . VAL A 1 95 ? -7.765 1.954 25.382 1.00 98.81 95 VAL A C 1
ATOM 667 O O . VAL A 1 95 ? -7.298 1.896 24.245 1.00 98.81 95 VAL A O 1
ATOM 670 N N . ALA A 1 96 ? -7.304 1.213 26.381 1.00 98.44 96 ALA A N 1
ATOM 671 C CA . ALA A 1 96 ? -6.211 0.262 26.241 1.00 98.44 96 ALA A CA 1
ATOM 672 C C . ALA A 1 96 ? -6.527 -1.070 26.914 1.00 98.44 96 ALA A C 1
ATOM 674 O O . ALA A 1 96 ? -7.194 -1.103 27.943 1.00 98.44 96 ALA A O 1
ATOM 675 N N . GLY A 1 97 ? -6.009 -2.150 26.342 1.00 98.06 97 GLY A N 1
ATOM 676 C CA . GLY A 1 97 ? -5.999 -3.479 26.943 1.00 98.06 97 GLY A CA 1
ATOM 677 C C . GLY A 1 97 ? -4.627 -4.128 26.791 1.00 98.06 97 GLY A C 1
ATOM 678 O O . GLY A 1 97 ? -3.764 -3.624 26.065 1.00 98.06 97 GLY A O 1
ATOM 679 N N . VAL A 1 98 ? -4.420 -5.238 27.495 1.00 97.25 98 VAL A N 1
ATOM 680 C CA . VAL A 1 98 ? -3.162 -5.994 27.477 1.00 97.25 98 VAL A CA 1
ATOM 681 C C . VAL A 1 98 ? -3.425 -7.401 26.957 1.00 97.25 98 VAL A C 1
ATOM 683 O O . VAL A 1 98 ? -4.298 -8.105 27.454 1.00 97.25 98 VAL A O 1
ATOM 686 N N . VAL A 1 99 ? -2.631 -7.823 25.979 1.00 95.56 99 VAL A N 1
ATOM 687 C CA . VAL A 1 99 ? -2.589 -9.186 25.455 1.00 95.56 99 VAL A CA 1
ATOM 688 C C . VAL A 1 99 ? -1.381 -9.895 26.058 1.00 95.56 99 VAL A C 1
ATOM 690 O O . VAL A 1 99 ? -0.243 -9.606 25.699 1.00 95.56 99 VAL A O 1
ATOM 693 N N . GLY A 1 100 ? -1.627 -10.818 26.990 1.00 87.06 100 GLY A N 1
ATOM 694 C CA . GLY A 1 100 ? -0.576 -11.592 27.669 1.00 87.06 100 GLY A CA 1
ATOM 695 C C . GLY A 1 100 ? -0.256 -12.957 27.045 1.00 87.06 100 GLY A C 1
ATOM 696 O O . GLY A 1 100 ? 0.649 -13.627 27.521 1.00 87.06 100 GLY A O 1
ATOM 697 N N . GLY A 1 101 ? -0.997 -13.389 26.019 1.00 79.12 101 GLY A N 1
ATOM 698 C CA . GLY A 1 101 ? -0.954 -14.759 25.484 1.00 79.12 101 GLY A CA 1
ATOM 699 C C . GLY A 1 101 ? -0.558 -14.851 24.012 1.00 79.12 101 GLY A C 1
ATOM 700 O O . GLY A 1 101 ? -1.173 -15.618 23.276 1.00 79.12 101 GLY A O 1
ATOM 701 N N . LEU A 1 102 ? 0.403 -14.039 23.557 1.00 88.94 102 LEU A N 1
ATOM 702 C CA . LEU A 1 102 ? 0.924 -14.187 22.196 1.00 88.94 102 LEU A CA 1
ATOM 703 C C . LEU A 1 102 ? 1.683 -15.522 22.078 1.00 88.94 102 LEU A C 1
ATOM 705 O O . LEU A 1 102 ? 2.518 -15.795 22.943 1.00 88.94 102 LEU A O 1
ATOM 709 N N . PRO A 1 103 ? 1.420 -16.339 21.040 1.00 85.75 103 PRO A N 1
ATOM 710 C CA . PRO A 1 103 ? 2.136 -17.595 20.832 1.00 85.75 103 PRO A CA 1
ATOM 711 C C . PRO A 1 103 ? 3.654 -17.396 20.742 1.00 85.75 103 PRO A C 1
ATOM 713 O O . PRO A 1 103 ? 4.125 -16.356 20.283 1.00 85.75 103 PRO A O 1
ATOM 716 N N . SER A 1 104 ? 4.431 -18.397 21.150 1.00 84.88 104 SER A N 1
ATOM 717 C CA . SER A 1 104 ? 5.902 -18.324 21.180 1.00 84.88 104 SER A CA 1
ATOM 718 C C . SER A 1 104 ? 6.555 -18.171 19.800 1.00 84.88 104 SER A C 1
ATOM 720 O O . SER A 1 104 ? 7.666 -17.668 19.682 1.00 84.88 104 SER A O 1
ATOM 722 N N . GLU A 1 105 ? 5.858 -18.611 18.761 1.00 85.81 105 GLU A N 1
ATOM 723 C CA . GLU A 1 105 ? 6.238 -18.567 17.352 1.00 85.81 105 GLU A CA 1
ATOM 724 C C . GLU A 1 105 ? 5.724 -17.308 16.635 1.00 85.81 105 GLU A C 1
ATOM 726 O O . GLU A 1 105 ? 5.973 -17.116 15.445 1.00 85.81 105 GLU A O 1
ATOM 731 N N . CYS A 1 106 ? 4.994 -16.451 17.354 1.00 90.31 106 CYS A N 1
ATOM 732 C CA . CYS A 1 106 ? 4.501 -15.175 16.858 1.00 90.31 106 CYS A CA 1
ATOM 733 C C . CYS A 1 106 ? 5.678 -14.223 16.613 1.00 90.31 106 CYS A C 1
ATOM 735 O O . CYS A 1 106 ? 6.376 -13.844 17.554 1.00 90.31 106 CYS A O 1
ATOM 737 N N . ALA A 1 107 ? 5.877 -13.815 15.360 1.00 93.00 107 ALA A N 1
ATOM 738 C CA . ALA A 1 107 ? 6.896 -12.829 14.998 1.00 93.00 107 ALA A CA 1
ATOM 739 C C . ALA A 1 107 ? 6.333 -11.405 14.965 1.00 93.00 107 ALA A C 1
ATOM 741 O O . ALA A 1 107 ? 7.055 -10.433 15.182 1.00 93.00 107 ALA A O 1
ATOM 742 N N . ALA A 1 108 ? 5.035 -11.267 14.694 1.00 95.44 108 ALA A N 1
ATOM 743 C CA . ALA A 1 108 ? 4.361 -9.981 14.635 1.00 95.44 108 ALA A CA 1
ATOM 744 C C . ALA A 1 108 ? 2.871 -10.100 14.926 1.00 95.44 108 ALA A C 1
ATOM 746 O O . ALA A 1 108 ? 2.320 -11.191 15.013 1.00 95.44 108 ALA A O 1
ATOM 747 N N . VAL A 1 109 ? 2.193 -8.963 15.035 1.00 96.38 109 VAL A N 1
ATOM 748 C CA . VAL A 1 109 ? 0.734 -8.914 15.124 1.00 96.38 109 VAL A CA 1
ATOM 749 C C . VAL A 1 109 ? 0.133 -7.996 14.068 1.00 96.38 109 VAL A C 1
ATOM 751 O O . VAL A 1 109 ? 0.688 -6.946 13.746 1.00 96.38 109 VAL A O 1
ATOM 754 N N . LYS A 1 110 ? -1.051 -8.379 13.590 1.00 97.75 110 LYS A N 1
ATOM 755 C CA . LYS A 1 110 ? -2.010 -7.505 12.907 1.00 97.75 110 LYS A CA 1
ATOM 756 C C . LYS A 1 110 ? -3.043 -7.026 13.925 1.00 97.75 110 LYS A C 1
ATOM 758 O O . LYS A 1 110 ? -3.529 -7.830 14.723 1.00 97.75 110 LYS A O 1
ATOM 763 N N . VAL A 1 111 ? -3.412 -5.748 13.884 1.00 98.62 111 VAL A N 1
ATOM 764 C CA . VAL A 1 111 ? -4.423 -5.165 14.774 1.00 98.62 111 VAL A CA 1
ATOM 765 C C . VAL A 1 111 ? -5.579 -4.589 13.976 1.00 98.62 111 VAL A C 1
ATOM 767 O O . VAL A 1 111 ? -5.410 -3.693 13.148 1.00 98.62 111 VAL A O 1
ATOM 770 N N . GLU A 1 112 ? -6.774 -5.076 14.286 1.00 98.81 112 GLU A N 1
ATOM 771 C CA . GLU A 1 112 ? -8.032 -4.597 13.729 1.00 98.81 112 GLU A CA 1
ATOM 772 C C . GLU A 1 112 ? -8.971 -4.173 14.859 1.00 98.81 112 GLU A C 1
ATOM 774 O O . GLU A 1 112 ? -8.913 -4.701 15.970 1.00 98.81 112 GLU A O 1
ATOM 779 N N . ILE A 1 113 ? -9.877 -3.245 14.576 1.00 98.75 113 ILE A N 1
ATOM 780 C CA . ILE A 1 113 ? -10.951 -2.865 15.497 1.00 98.75 113 ILE A CA 1
ATOM 781 C C . ILE A 1 113 ? -12.310 -3.128 14.871 1.00 98.75 113 ILE A C 1
ATOM 783 O O . ILE A 1 113 ? -12.471 -3.021 13.658 1.00 98.75 113 ILE A O 1
ATOM 787 N N . VAL A 1 114 ? -13.296 -3.448 15.702 1.00 98.56 114 VAL A N 1
ATOM 788 C CA . VAL A 1 114 ? -14.701 -3.524 15.304 1.00 98.56 114 VAL A CA 1
ATOM 789 C C . VAL A 1 114 ? -15.433 -2.352 15.926 1.00 98.56 114 VAL A C 1
ATOM 791 O O . VAL A 1 114 ? -15.500 -2.233 17.152 1.00 98.56 114 VAL A O 1
ATOM 794 N N . VAL A 1 115 ? -15.987 -1.493 15.076 1.00 98.25 115 VAL A N 1
ATOM 795 C CA . VAL A 1 115 ? -16.696 -0.280 15.489 1.00 98.25 115 VAL A CA 1
ATOM 796 C C . VAL A 1 115 ? -18.127 -0.267 14.976 1.00 98.25 115 VAL A C 1
ATOM 798 O O . VAL A 1 115 ? -18.439 -0.877 13.952 1.00 98.25 115 VAL A O 1
ATOM 801 N N . THR A 1 116 ? -19.004 0.446 15.676 1.00 96.75 116 THR A N 1
ATOM 802 C CA . THR A 1 116 ? -20.398 0.658 15.278 1.00 96.75 116 THR A CA 1
ATOM 803 C C . THR A 1 116 ? -20.947 1.959 15.861 1.00 96.75 116 THR A C 1
ATOM 805 O O . THR A 1 116 ? -20.378 2.520 16.793 1.00 96.75 116 THR A O 1
ATOM 808 N N . THR A 1 117 ? -22.056 2.457 15.326 1.00 96.06 117 THR A N 1
ATOM 809 C CA . THR A 1 117 ? -22.767 3.617 15.871 1.00 96.06 117 THR A CA 1
ATOM 810 C C . THR A 1 117 ? -24.270 3.385 15.824 1.00 96.06 117 THR A C 1
ATOM 812 O O . THR A 1 117 ? -24.771 2.683 14.945 1.00 96.06 117 THR A O 1
ATOM 815 N N . THR A 1 118 ? -24.987 3.967 16.779 1.00 94.75 118 THR A N 1
ATOM 816 C CA . THR A 1 118 ? -26.455 3.963 16.836 1.00 94.75 118 THR A CA 1
ATOM 817 C C . THR A 1 118 ? -27.052 5.261 16.296 1.00 94.75 118 THR A C 1
ATOM 819 O O . THR A 1 118 ? -28.266 5.423 16.323 1.00 94.75 118 THR A O 1
ATOM 822 N N . ASP A 1 119 ? -26.214 6.211 15.878 1.00 95.94 119 ASP A N 1
ATOM 823 C CA . ASP A 1 119 ? -26.658 7.532 15.449 1.00 95.94 119 ASP A CA 1
ATOM 824 C C . ASP A 1 119 ? -27.264 7.468 14.040 1.00 95.94 119 ASP A C 1
ATOM 826 O O . ASP A 1 119 ? -26.646 6.980 13.089 1.00 95.94 119 ASP A O 1
ATOM 830 N N . GLU A 1 120 ? -28.494 7.960 13.914 1.00 95.38 120 GLU A N 1
ATOM 831 C CA . GLU A 1 120 ? -29.273 7.926 12.678 1.00 95.38 120 GLU A CA 1
ATOM 832 C C . GLU A 1 120 ? -28.672 8.796 11.567 1.00 95.38 120 GLU A C 1
ATOM 834 O O . GLU A 1 120 ? -28.997 8.586 10.401 1.00 95.38 120 GLU A O 1
ATOM 839 N N . THR A 1 121 ? -27.767 9.731 11.888 1.00 95.31 121 THR A N 1
ATOM 840 C CA . THR A 1 121 ? -27.117 10.591 10.889 1.00 95.31 121 THR A CA 1
ATOM 841 C C . THR A 1 121 ? -25.921 9.933 10.198 1.00 95.31 121 THR A C 1
ATOM 843 O O . THR A 1 121 ? -25.193 10.610 9.473 1.00 95.31 121 THR A O 1
ATOM 846 N N . THR A 1 122 ? -25.654 8.646 10.437 1.00 95.75 122 THR A N 1
ATOM 847 C CA . THR A 1 122 ? -24.599 7.913 9.721 1.00 95.75 122 THR A CA 1
ATOM 848 C C . THR A 1 122 ? -24.869 7.873 8.215 1.00 95.75 122 THR A C 1
ATOM 850 O O . THR A 1 122 ? -25.992 7.656 7.767 1.00 95.75 122 THR A O 1
ATOM 853 N N . SER A 1 123 ? -23.822 8.086 7.423 1.00 96.81 123 SER A N 1
ATOM 854 C CA . SER A 1 123 ? -23.878 8.135 5.962 1.00 96.81 123 SER A CA 1
ATOM 855 C C . SER A 1 123 ? -22.478 7.880 5.392 1.00 96.81 123 SER A C 1
ATOM 857 O O . SER A 1 123 ? -21.506 8.261 6.049 1.00 96.81 123 SER A O 1
ATOM 859 N N . PRO A 1 124 ? -22.335 7.326 4.170 1.00 97.12 124 PRO A N 1
ATOM 860 C CA . PRO A 1 124 ? -21.037 7.171 3.511 1.00 97.12 124 PRO A CA 1
ATOM 861 C C . PRO A 1 124 ? -20.351 8.500 3.163 1.00 97.12 124 PRO A C 1
ATOM 863 O O . PRO A 1 124 ? -19.202 8.495 2.739 1.00 97.12 124 PRO A O 1
ATOM 866 N N . GLU A 1 125 ? -21.038 9.633 3.334 1.00 97.25 125 GLU A N 1
ATOM 867 C CA . GLU A 1 125 ? -20.458 10.978 3.216 1.00 97.25 125 GLU A CA 1
ATOM 868 C C . GLU A 1 125 ? -19.560 11.347 4.407 1.00 97.25 125 GLU A C 1
ATOM 870 O O . GLU A 1 125 ? -18.718 12.240 4.299 1.00 97.25 125 GLU A O 1
ATOM 875 N N . PHE A 1 126 ? -19.728 10.668 5.546 1.00 97.75 126 PHE A N 1
ATOM 876 C CA . PHE A 1 126 ? -18.933 10.905 6.743 1.00 97.75 126 PHE A CA 1
ATOM 877 C C . PHE A 1 126 ? -17.841 9.852 6.917 1.00 97.75 126 PHE A C 1
ATOM 879 O O . PHE A 1 126 ? -18.000 8.687 6.544 1.00 97.75 126 PHE A O 1
ATOM 886 N N . GLY A 1 127 ? -16.745 10.265 7.547 1.00 97.31 127 GLY A N 1
ATOM 887 C CA . GLY A 1 127 ? -15.649 9.404 7.961 1.00 97.31 127 GLY A CA 1
ATOM 888 C C . GLY A 1 127 ? -15.373 9.536 9.451 1.00 97.31 127 GLY A C 1
ATOM 889 O O . GLY A 1 127 ? -15.593 10.589 10.048 1.00 97.31 127 GLY A O 1
ATOM 890 N N . ASP A 1 128 ? -14.876 8.462 10.046 1.00 97.62 128 ASP A N 1
ATOM 891 C CA . ASP A 1 128 ? -14.230 8.490 11.351 1.00 97.62 128 ASP A CA 1
ATOM 892 C C . ASP A 1 128 ? -12.815 7.928 11.250 1.00 97.62 128 ASP A C 1
ATOM 894 O O . ASP A 1 128 ? -12.466 7.183 10.321 1.00 97.62 128 ASP A O 1
ATOM 898 N N . VAL A 1 129 ? -11.967 8.372 12.179 1.00 98.50 129 VAL A N 1
ATOM 899 C CA . VAL A 1 129 ? -10.530 8.145 12.095 1.00 98.50 129 VAL A CA 1
ATOM 900 C C . VAL A 1 129 ? -10.022 7.572 13.398 1.00 98.50 129 VAL A C 1
ATOM 902 O O . VAL A 1 129 ? -10.260 8.105 14.481 1.00 98.50 129 VAL A O 1
ATOM 905 N N . TYR A 1 130 ? -9.277 6.484 13.281 1.00 98.62 130 TYR A N 1
ATOM 906 C CA . TYR A 1 130 ? -8.706 5.784 14.417 1.00 98.62 130 TYR A CA 1
ATOM 907 C C . TYR A 1 130 ? -7.217 5.576 14.222 1.00 98.62 130 TYR A C 1
ATOM 909 O O . TYR A 1 130 ? -6.731 5.474 13.099 1.00 98.62 130 TYR A O 1
ATOM 917 N N . ARG A 1 131 ? -6.488 5.453 15.325 1.00 98.38 131 ARG A N 1
ATOM 918 C CA . ARG A 1 131 ? -5.123 4.936 15.315 1.00 98.38 131 ARG A CA 1
ATOM 919 C C . ARG A 1 131 ? -4.904 3.978 16.471 1.00 98.38 131 ARG A C 1
ATOM 921 O O . ARG A 1 131 ? -5.593 4.034 17.495 1.00 98.38 131 ARG A O 1
ATOM 928 N N . VAL A 1 132 ? -3.896 3.135 16.311 1.00 98.69 132 VAL A N 1
ATOM 929 C CA . VAL A 1 132 ? -3.407 2.244 17.358 1.00 98.69 132 VAL A CA 1
ATOM 930 C C . VAL A 1 132 ? -2.105 2.781 17.949 1.00 98.69 132 VAL A C 1
ATOM 932 O O . VAL A 1 132 ? -1.286 3.377 17.255 1.00 98.69 132 VAL A O 1
ATOM 935 N N . HIS A 1 133 ? -1.909 2.561 19.241 1.00 98.50 133 HIS A N 1
ATOM 936 C CA . HIS A 1 133 ? -0.615 2.648 19.897 1.00 98.50 133 HIS A CA 1
ATOM 937 C C . HIS A 1 133 ? -0.262 1.259 20.418 1.00 98.50 133 HIS A C 1
ATOM 939 O O . HIS A 1 133 ? -1.079 0.637 21.105 1.00 98.50 133 HIS A O 1
ATOM 945 N N . LEU A 1 134 ? 0.943 0.795 20.105 1.00 98.00 134 LEU A N 1
ATOM 946 C CA . LEU A 1 134 ? 1.444 -0.515 20.508 1.00 98.00 134 LEU A CA 1
ATOM 947 C C . LEU A 1 134 ? 2.688 -0.348 21.367 1.00 98.00 134 LEU A C 1
ATOM 949 O O . LEU A 1 134 ? 3.525 0.508 21.099 1.00 98.00 134 LEU A O 1
ATOM 953 N N . SER A 1 135 ? 2.813 -1.159 22.409 1.00 96.12 135 SER A N 1
ATOM 954 C CA . SER A 1 135 ? 4.030 -1.237 23.217 1.00 96.12 135 SER A CA 1
ATOM 955 C C . SER A 1 135 ? 4.129 -2.599 23.879 1.00 96.12 135 SER A C 1
ATOM 957 O O . SER A 1 135 ? 3.106 -3.133 24.307 1.00 96.12 135 SER A O 1
ATOM 959 N N . GLN A 1 136 ? 5.341 -3.125 24.033 1.00 94.06 136 GLN A N 1
ATOM 960 C CA . GLN A 1 136 ? 5.568 -4.378 24.749 1.00 94.06 136 GLN A CA 1
ATOM 961 C C . GLN A 1 136 ? 6.278 -4.170 26.082 1.00 94.06 136 GLN A C 1
ATOM 963 O O . GLN A 1 136 ? 7.227 -3.392 26.188 1.00 94.06 136 GLN A O 1
ATOM 968 N N . MET A 1 137 ? 5.833 -4.928 27.080 1.00 92.69 137 MET A N 1
ATOM 969 C CA . MET A 1 137 ? 6.482 -5.032 28.383 1.00 92.69 137 MET A CA 1
ATOM 970 C C . MET A 1 137 ? 7.507 -6.164 28.320 1.00 92.69 137 MET A C 1
ATOM 972 O O . MET A 1 137 ? 7.180 -7.321 28.561 1.00 92.69 137 MET A O 1
ATOM 976 N N . VAL A 1 138 ? 8.732 -5.824 27.919 1.00 92.44 138 VAL A N 1
ATOM 977 C CA . VAL A 1 138 ? 9.862 -6.760 27.841 1.00 92.44 138 VAL A CA 1
ATOM 978 C C . VAL A 1 138 ? 10.662 -6.692 29.139 1.00 92.44 138 VAL A C 1
ATOM 980 O O . VAL A 1 138 ? 10.922 -5.600 29.650 1.00 92.44 138 VAL A O 1
ATOM 983 N N . ASP A 1 139 ? 11.075 -7.849 29.653 1.00 90.62 139 ASP A N 1
ATOM 984 C CA . ASP A 1 139 ? 11.885 -7.940 30.867 1.00 90.62 139 ASP A CA 1
ATOM 985 C C . ASP A 1 139 ? 13.144 -7.067 30.778 1.00 90.62 139 ASP A C 1
ATOM 987 O O . ASP A 1 139 ? 13.860 -7.061 29.776 1.00 90.62 139 ASP A O 1
ATOM 991 N N . ASN A 1 140 ? 13.431 -6.342 31.861 1.00 92.81 140 ASN A N 1
ATOM 992 C CA . ASN A 1 140 ? 14.589 -5.450 31.997 1.00 92.81 140 ASN A CA 1
ATOM 993 C C . ASN A 1 140 ? 14.659 -4.292 30.981 1.00 92.81 140 ASN A C 1
ATOM 995 O O . ASN A 1 140 ? 15.711 -3.668 30.838 1.00 92.81 140 ASN A O 1
ATOM 999 N N . ALA A 1 141 ? 13.552 -3.956 30.315 1.00 92.50 141 ALA A N 1
ATOM 1000 C CA . ALA A 1 141 ? 13.441 -2.777 29.466 1.00 92.50 141 ALA A CA 1
ATOM 1001 C C . ALA A 1 141 ? 12.351 -1.820 29.986 1.00 92.50 141 ALA A C 1
ATOM 1003 O O . ALA A 1 141 ? 11.347 -2.262 30.549 1.00 92.50 141 ALA A O 1
ATOM 1004 N N . PRO A 1 142 ? 12.490 -0.496 29.786 1.00 92.88 142 PRO A N 1
ATOM 1005 C CA . PRO A 1 142 ? 11.373 0.423 29.971 1.00 92.88 142 PRO A CA 1
ATOM 1006 C C . PRO A 1 142 ? 10.184 0.002 29.096 1.00 92.88 142 PRO A C 1
ATOM 1008 O O . PRO A 1 142 ? 10.366 -0.287 27.915 1.00 92.88 142 PRO A O 1
ATOM 1011 N N . PHE A 1 143 ? 8.956 0.039 29.622 1.00 83.31 143 PHE A N 1
ATOM 1012 C CA . PHE A 1 143 ? 7.755 -0.345 28.854 1.00 83.31 143 PHE A CA 1
ATOM 1013 C C . PHE A 1 143 ? 7.498 0.549 27.622 1.00 83.31 143 PHE A C 1
ATOM 1015 O O . PHE A 1 143 ? 6.717 0.202 26.740 1.00 83.31 143 PHE A O 1
ATOM 1022 N N . THR A 1 144 ? 8.164 1.704 27.539 1.00 91.06 144 THR A N 1
ATOM 1023 C CA . THR A 1 144 ? 8.144 2.614 26.386 1.00 91.06 144 THR A CA 1
ATOM 1024 C C . THR A 1 144 ? 9.177 2.269 25.312 1.00 91.06 144 THR A C 1
ATOM 1026 O O . THR A 1 144 ? 9.104 2.814 24.215 1.00 91.06 144 THR A O 1
ATOM 1029 N N . ALA A 1 145 ? 10.130 1.371 25.584 1.00 91.56 145 ALA A N 1
ATOM 1030 C CA . ALA A 1 145 ? 11.252 1.085 24.688 1.00 91.56 145 ALA A CA 1
ATOM 1031 C C . ALA A 1 145 ? 10.821 0.490 23.339 1.00 91.56 145 ALA A C 1
ATOM 1033 O O . ALA A 1 145 ? 11.506 0.679 22.339 1.00 91.56 145 ALA A O 1
ATOM 1034 N N . ARG A 1 146 ? 9.677 -0.205 23.300 1.00 92.94 146 ARG A N 1
ATOM 1035 C CA . ARG A 1 146 ? 9.087 -0.767 22.074 1.00 92.94 146 ARG A CA 1
ATOM 1036 C C . ARG A 1 146 ? 7.787 -0.072 21.677 1.00 92.94 146 ARG A C 1
ATOM 1038 O O . ARG A 1 146 ? 6.895 -0.697 21.116 1.00 92.94 146 ARG A O 1
ATOM 1045 N N . TYR A 1 147 ? 7.637 1.205 22.001 1.00 96.50 147 TYR A N 1
ATOM 1046 C CA . TYR A 1 147 ? 6.445 1.954 21.628 1.00 96.50 147 TYR A CA 1
ATOM 1047 C C . TYR A 1 147 ? 6.398 2.253 20.120 1.00 96.50 147 TYR A C 1
ATOM 1049 O O . TYR A 1 147 ? 7.377 2.713 19.536 1.00 96.50 147 TYR A O 1
ATOM 1057 N N . MET A 1 148 ? 5.229 2.057 19.513 1.00 97.00 148 MET A N 1
ATOM 1058 C CA . MET A 1 148 ? 4.917 2.435 18.140 1.00 97.00 148 MET A CA 1
ATOM 1059 C C . MET A 1 148 ? 3.600 3.213 18.105 1.00 97.00 148 MET A C 1
ATOM 1061 O O . MET A 1 148 ? 2.608 2.837 18.737 1.00 97.00 148 MET A O 1
ATOM 1065 N N . LEU A 1 149 ? 3.613 4.321 17.363 1.00 97.81 149 LEU A N 1
ATOM 1066 C CA . LEU A 1 149 ? 2.440 5.133 17.067 1.00 97.81 149 LEU A CA 1
ATOM 1067 C C . LEU A 1 149 ? 1.956 4.826 15.650 1.00 97.81 149 LEU A C 1
ATOM 1069 O O . LEU A 1 149 ? 2.613 5.210 14.681 1.00 97.81 149 LEU A O 1
ATOM 1073 N N . GLY A 1 150 ? 0.799 4.179 15.541 1.00 97.38 150 GLY A N 1
ATOM 1074 C CA . GLY A 1 150 ? 0.187 3.848 14.263 1.00 97.38 150 GLY A CA 1
ATOM 1075 C C . GLY A 1 150 ? -0.245 5.095 13.495 1.00 97.38 150 GLY A C 1
ATOM 1076 O O . GLY A 1 150 ? -0.534 6.156 14.072 1.00 97.38 150 GLY A O 1
ATOM 1077 N N . LYS A 1 151 ? -0.309 4.961 12.169 1.00 97.00 151 LYS A N 1
ATOM 1078 C CA . LYS A 1 151 ? -0.875 5.997 11.300 1.00 97.00 151 LYS A CA 1
ATOM 1079 C C . LYS A 1 151 ? -2.395 6.079 11.514 1.00 97.00 151 LYS A C 1
ATOM 1081 O O . LYS A 1 151 ? -3.022 5.051 11.764 1.00 97.00 151 LYS A O 1
ATOM 1086 N N . PRO A 1 152 ? -3.002 7.272 11.404 1.00 97.62 152 PRO A N 1
ATOM 1087 C CA . PRO A 1 152 ? -4.453 7.394 11.355 1.00 97.62 152 PRO A CA 1
ATOM 1088 C C . PRO A 1 152 ? -5.023 6.623 10.165 1.00 97.62 152 PRO A C 1
ATOM 1090 O O . PRO A 1 152 ? -4.547 6.773 9.039 1.00 97.62 152 PRO A O 1
ATOM 1093 N N . VAL A 1 153 ? -6.062 5.838 10.414 1.00 98.31 153 VAL A N 1
ATOM 1094 C CA . VAL A 1 153 ? -6.820 5.112 9.400 1.00 98.31 153 VAL A CA 1
ATOM 1095 C C . VAL A 1 153 ? -8.202 5.727 9.318 1.00 98.31 153 VAL A C 1
ATOM 1097 O O . VAL A 1 153 ? -8.931 5.772 10.309 1.00 98.31 153 VAL A O 1
ATOM 1100 N N . ARG A 1 154 ? -8.533 6.230 8.128 1.00 97.25 154 ARG A N 1
ATOM 1101 C CA . ARG A 1 154 ? -9.803 6.889 7.827 1.00 97.25 154 ARG A CA 1
ATOM 1102 C C . ARG A 1 154 ? -10.729 5.895 7.155 1.00 97.25 154 ARG A C 1
ATOM 1104 O O . ARG A 1 154 ? -10.328 5.256 6.184 1.00 97.25 154 ARG A O 1
ATOM 1111 N N . THR A 1 155 ? -11.960 5.789 7.635 1.00 97.00 155 THR A N 1
ATOM 1112 C CA . THR A 1 155 ? -12.954 4.902 7.024 1.00 97.00 155 THR A CA 1
ATOM 1113 C C . THR A 1 155 ? -14.299 5.587 6.902 1.00 97.00 155 THR A C 1
ATOM 1115 O O . THR A 1 155 ? -14.725 6.280 7.822 1.00 97.00 155 THR A O 1
ATOM 1118 N N . LEU A 1 156 ? -14.976 5.374 5.773 1.00 97.50 156 LEU A N 1
ATOM 1119 C CA . LEU A 1 156 ? -16.330 5.880 5.564 1.00 97.50 156 LEU A CA 1
ATOM 1120 C C . LEU A 1 156 ? -17.328 5.115 6.430 1.00 97.50 156 LEU A C 1
ATOM 1122 O O . LEU A 1 156 ? -17.163 3.916 6.696 1.00 97.50 156 LEU A O 1
ATOM 1126 N N . LEU A 1 157 ? -18.360 5.815 6.882 1.00 97.75 157 LEU A N 1
ATOM 1127 C CA . LEU A 1 157 ? -19.427 5.237 7.682 1.00 97.75 157 LEU A CA 1
ATOM 1128 C C . LEU A 1 157 ? -20.418 4.429 6.824 1.00 97.75 157 LEU A C 1
ATOM 1130 O O . LEU A 1 157 ? -20.539 4.644 5.617 1.00 97.75 157 LEU A O 1
ATOM 1134 N N . PRO A 1 158 ? -21.149 3.475 7.429 1.00 96.81 158 PRO A N 1
ATOM 1135 C CA . PRO A 1 158 ? -22.216 2.768 6.734 1.00 96.81 158 PRO A CA 1
ATOM 1136 C C . PRO A 1 158 ? -23.410 3.696 6.467 1.00 96.81 158 PRO A C 1
ATOM 1138 O O . PRO A 1 158 ? -23.634 4.683 7.169 1.00 96.81 158 PRO A O 1
ATOM 1141 N N . ALA A 1 159 ? -24.244 3.323 5.495 1.00 96.56 159 ALA A N 1
ATOM 1142 C CA . ALA A 1 159 ? -25.446 4.082 5.137 1.00 96.56 159 ALA A CA 1
ATOM 1143 C C . ALA A 1 159 ? -26.569 4.060 6.188 1.00 96.56 159 ALA A C 1
ATOM 1145 O O . ALA A 1 159 ? -27.565 4.759 6.026 1.00 96.56 159 ALA A O 1
ATOM 1146 N N . LYS A 1 160 ? -26.459 3.218 7.223 1.00 95.31 160 LYS A N 1
ATOM 1147 C CA . LYS A 1 160 ? -27.463 3.048 8.282 1.00 95.31 160 LYS A CA 1
ATOM 1148 C C . LYS A 1 160 ? -26.787 2.732 9.621 1.00 95.31 160 LYS A C 1
ATOM 1150 O O . LYS A 1 160 ? -25.700 2.146 9.609 1.00 95.31 160 LYS A O 1
ATOM 1155 N N . PRO A 1 161 ? -27.408 3.083 10.764 1.00 94.56 161 PRO A N 1
ATOM 1156 C CA . PRO A 1 161 ? -26.864 2.766 12.084 1.00 94.56 161 PRO A CA 1
ATOM 1157 C C . PRO A 1 161 ? -26.937 1.266 12.372 1.00 94.56 161 PRO A C 1
ATOM 1159 O O . PRO A 1 161 ? -27.628 0.521 11.678 1.00 94.56 161 PRO A O 1
ATOM 1162 N N . PHE A 1 162 ? -26.244 0.834 13.426 1.00 93.44 162 PHE A N 1
ATOM 1163 C CA . PHE A 1 162 ? -26.179 -0.553 13.907 1.00 93.44 162 PHE A CA 1
ATOM 1164 C C . PHE A 1 162 ? -25.479 -1.541 12.963 1.00 93.44 162 PHE A C 1
ATOM 1166 O O . PHE A 1 162 ? -25.619 -2.753 13.114 1.00 93.44 162 PHE A O 1
ATOM 1173 N N . TYR A 1 163 ? -24.682 -1.040 12.018 1.00 94.38 163 TYR A N 1
ATOM 1174 C CA . TYR A 1 163 ? -23.764 -1.858 11.227 1.00 94.38 163 TYR A CA 1
ATOM 1175 C C . TYR A 1 163 ? -22.373 -1.821 11.855 1.00 94.38 163 TYR A C 1
ATOM 1177 O O . TYR A 1 163 ? -21.900 -0.772 12.305 1.00 94.38 163 TYR A O 1
ATOM 1185 N N . THR A 1 164 ? -21.712 -2.974 11.899 1.00 95.44 164 THR A N 1
ATOM 1186 C CA . THR A 1 164 ? -20.318 -3.074 12.332 1.00 95.44 164 THR A CA 1
ATOM 1187 C C . THR A 1 164 ? -19.377 -2.889 11.152 1.00 95.44 164 THR A C 1
ATOM 1189 O O . THR A 1 164 ? -19.627 -3.428 10.075 1.00 95.44 164 THR A O 1
ATOM 1192 N N . ARG A 1 165 ? -18.252 -2.212 11.376 1.00 96.88 165 ARG A N 1
ATOM 1193 C CA . ARG A 1 165 ? -17.118 -2.166 10.445 1.00 96.88 165 ARG A CA 1
ATOM 1194 C C . ARG A 1 165 ? -15.893 -2.757 11.123 1.00 96.88 165 ARG A C 1
ATOM 1196 O O . ARG A 1 165 ? -15.641 -2.443 12.285 1.00 96.88 165 ARG A O 1
ATOM 1203 N N . THR A 1 166 ? -15.149 -3.593 10.402 1.00 98.25 166 THR A N 1
ATOM 1204 C CA . THR A 1 166 ? -13.803 -4.007 10.820 1.00 98.25 166 THR A CA 1
ATOM 1205 C C . THR A 1 166 ? -12.798 -3.086 10.140 1.00 98.25 166 THR A C 1
ATOM 1207 O O . THR A 1 166 ? -12.839 -2.940 8.922 1.00 98.25 166 THR A O 1
ATOM 1210 N N . ILE A 1 167 ? -11.938 -2.438 10.922 1.00 98.44 167 ILE A N 1
ATOM 1211 C CA . ILE A 1 167 ? -10.947 -1.472 10.442 1.00 98.44 167 ILE A CA 1
ATOM 1212 C C . ILE A 1 167 ? -9.557 -2.008 10.775 1.00 98.44 167 ILE A C 1
ATOM 1214 O O . ILE A 1 167 ? -9.253 -2.233 11.947 1.00 98.44 167 ILE A O 1
ATOM 1218 N N . LEU A 1 168 ? -8.714 -2.184 9.757 1.00 98.50 168 LEU A N 1
ATOM 1219 C CA . LEU A 1 168 ? -7.303 -2.534 9.913 1.00 98.50 168 LEU A CA 1
ATOM 1220 C C . LEU A 1 168 ? -6.510 -1.303 10.358 1.00 98.50 168 LEU A C 1
ATOM 1222 O O . LEU A 1 168 ? -6.435 -0.332 9.613 1.00 98.50 168 LEU A O 1
ATOM 1226 N N . LEU A 1 169 ? -5.923 -1.344 11.556 1.00 98.56 169 LEU A N 1
ATOM 1227 C CA . LEU A 1 169 ? -5.106 -0.246 12.089 1.00 98.56 169 LEU A CA 1
ATOM 1228 C C . LEU A 1 169 ? -3.606 -0.485 11.934 1.00 98.56 169 LEU A C 1
ATOM 1230 O O . LEU A 1 169 ? -2.851 0.472 11.796 1.00 98.56 169 LEU A O 1
ATOM 1234 N N . GLU A 1 170 ? -3.180 -1.745 11.979 1.00 98.00 170 GLU A N 1
ATOM 1235 C CA . GLU A 1 170 ? -1.792 -2.146 11.770 1.00 98.00 170 GLU A CA 1
ATOM 1236 C C . GLU A 1 170 ? -1.763 -3.522 11.108 1.00 98.00 170 GLU A C 1
ATOM 1238 O O . GLU A 1 170 ? -2.386 -4.460 11.604 1.00 98.00 170 GLU A O 1
ATOM 1243 N N . SER A 1 171 ? -1.057 -3.642 9.987 1.00 96.12 171 SER A N 1
ATOM 1244 C CA . SER A 1 171 ? -0.912 -4.897 9.249 1.00 96.12 171 SER A CA 1
ATOM 1245 C C . SER A 1 171 ? 0.204 -5.775 9.794 1.00 96.12 171 SER A C 1
ATOM 1247 O O . SER A 1 171 ? 0.117 -6.991 9.651 1.00 96.12 171 SER A O 1
ATOM 1249 N N . TYR A 1 172 ? 1.249 -5.180 10.379 1.00 95.44 172 TYR A N 1
ATOM 1250 C CA . TYR A 1 172 ? 2.415 -5.916 10.852 1.00 95.44 172 TYR A CA 1
ATOM 1251 C C . TYR A 1 172 ? 3.217 -5.090 11.871 1.00 95.44 172 TYR A C 1
ATOM 1253 O O . TYR A 1 172 ? 3.960 -4.179 11.512 1.00 95.44 172 TYR A O 1
ATOM 1261 N N . TYR A 1 173 ? 3.116 -5.443 13.151 1.00 95.56 173 TYR A N 1
ATOM 1262 C CA . TYR A 1 173 ? 3.986 -4.929 14.212 1.00 95.56 173 TYR A CA 1
ATOM 1263 C C . TYR A 1 173 ? 4.809 -6.068 14.807 1.00 95.56 173 TYR A C 1
ATOM 1265 O O . TYR A 1 173 ? 4.243 -6.988 15.393 1.00 95.56 173 TYR A O 1
ATOM 1273 N N . GLU A 1 174 ? 6.131 -6.004 14.650 1.00 94.62 174 GLU A N 1
ATOM 1274 C CA . GLU A 1 174 ? 7.059 -7.021 15.148 1.00 94.62 174 GLU A CA 1
ATOM 1275 C C . GLU A 1 174 ? 7.034 -7.106 16.679 1.00 94.62 174 GLU A C 1
ATOM 1277 O O . GLU A 1 174 ? 7.209 -6.101 17.380 1.00 94.62 174 GLU A O 1
ATOM 1282 N N . VAL A 1 175 ? 6.857 -8.322 17.196 1.00 94.31 175 VAL A N 1
ATOM 1283 C CA . VAL A 1 175 ? 6.755 -8.589 18.630 1.00 94.31 175 VAL A CA 1
ATOM 1284 C C . VAL A 1 175 ? 7.924 -9.425 19.132 1.00 94.31 175 VAL A C 1
ATOM 1286 O O . VAL A 1 175 ? 8.416 -10.324 18.463 1.00 94.31 175 VAL A O 1
ATOM 1289 N N . VAL A 1 176 ? 8.336 -9.162 20.369 1.00 91.19 176 VAL A N 1
ATOM 1290 C CA . VAL A 1 176 ? 9.136 -10.099 21.157 1.00 91.19 176 VAL A CA 1
ATOM 1291 C C . VAL A 1 176 ? 8.210 -11.222 21.637 1.00 91.19 176 VAL A C 1
ATOM 1293 O O . VAL A 1 176 ? 7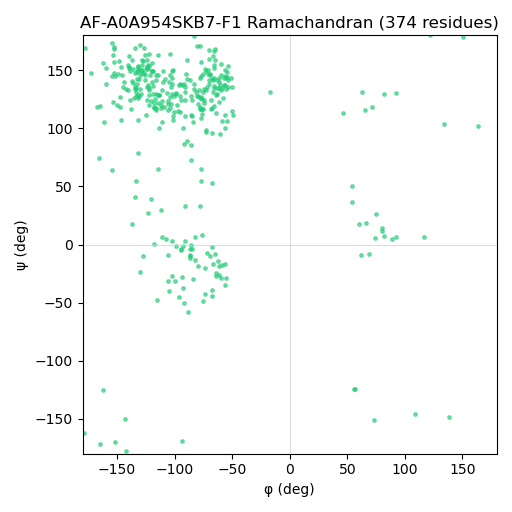.207 -10.909 22.292 1.00 91.19 176 VAL A O 1
ATOM 1296 N N . PRO A 1 177 ? 8.516 -12.500 21.350 1.00 84.94 177 PRO A N 1
ATOM 1297 C CA . PRO A 1 177 ? 7.712 -13.624 21.814 1.00 84.94 177 PRO A CA 1
ATOM 1298 C C . PRO A 1 177 ? 7.502 -13.619 23.330 1.00 84.94 177 PRO A C 1
ATOM 1300 O O . PRO A 1 177 ? 8.405 -13.263 24.087 1.00 84.94 177 PRO A O 1
ATOM 1303 N N . ASN A 1 178 ? 6.316 -14.041 23.774 1.00 84.50 178 ASN A N 1
ATOM 1304 C CA . ASN A 1 178 ? 5.892 -14.127 25.182 1.00 84.50 178 ASN A CA 1
ATOM 1305 C C . ASN A 1 178 ? 5.846 -12.800 25.971 1.00 84.50 178 ASN A C 1
ATOM 1307 O O . ASN A 1 178 ? 5.316 -12.785 27.081 1.00 84.50 178 ASN A O 1
ATOM 1311 N N . ALA A 1 179 ? 6.354 -11.686 25.437 1.00 91.25 179 ALA A N 1
ATOM 1312 C CA . ALA A 1 179 ? 6.256 -10.389 26.096 1.00 91.25 179 ALA A CA 1
ATOM 1313 C C . ALA A 1 179 ? 4.834 -9.816 25.927 1.00 91.25 179 ALA A C 1
ATOM 1315 O O . ALA A 1 179 ? 4.365 -9.691 24.787 1.00 91.25 179 ALA A O 1
ATOM 1316 N N . PRO A 1 180 ? 4.145 -9.422 27.017 1.00 94.50 180 PRO A N 1
ATOM 1317 C CA . PRO A 1 180 ? 2.810 -8.850 26.923 1.00 94.50 180 PRO A CA 1
ATOM 1318 C C . PRO A 1 180 ? 2.764 -7.615 26.022 1.00 94.50 180 PRO A C 1
ATOM 1320 O O . PRO A 1 180 ? 3.618 -6.726 26.108 1.00 94.50 180 PRO A O 1
ATOM 1323 N N . LEU A 1 181 ? 1.730 -7.547 25.188 1.00 96.81 181 LEU A N 1
ATOM 1324 C CA . LEU A 1 181 ? 1.471 -6.439 24.278 1.00 96.81 181 LEU A CA 1
ATOM 1325 C C . LEU A 1 181 ? 0.352 -5.559 24.830 1.00 96.81 181 LEU A C 1
ATOM 1327 O O . LEU A 1 181 ? -0.782 -6.004 24.984 1.00 96.81 181 LEU A O 1
ATOM 1331 N N . THR A 1 182 ? 0.642 -4.286 25.055 1.00 97.31 182 THR A N 1
ATOM 1332 C CA . THR A 1 182 ? -0.385 -3.274 25.302 1.00 97.31 182 THR A CA 1
ATOM 1333 C C . THR A 1 182 ? -0.886 -2.734 23.970 1.00 97.31 182 THR A C 1
ATOM 1335 O O . THR A 1 182 ? -0.094 -2.279 23.142 1.00 97.31 182 THR A O 1
ATOM 1338 N N . VAL A 1 183 ? -2.205 -2.743 23.791 1.00 98.31 183 VAL A N 1
ATOM 1339 C CA . VAL A 1 183 ? -2.888 -2.189 22.620 1.00 98.31 183 VAL A CA 1
ATOM 1340 C C . VAL A 1 183 ? -3.797 -1.063 23.076 1.00 98.31 183 VAL A C 1
ATOM 1342 O O . VAL A 1 183 ? -4.724 -1.288 23.852 1.00 98.31 183 VAL A O 1
ATOM 1345 N N . ARG A 1 184 ? -3.546 0.153 22.591 1.00 98.56 184 ARG A N 1
ATOM 1346 C CA . ARG A 1 184 ? -4.363 1.336 22.880 1.00 98.56 184 ARG A CA 1
ATOM 1347 C C . ARG A 1 184 ? -4.990 1.864 21.598 1.00 98.56 184 ARG A C 1
ATOM 1349 O O . ARG A 1 184 ? -4.281 2.172 20.646 1.00 98.56 184 ARG A O 1
ATOM 1356 N N . ILE A 1 185 ? -6.310 2.002 21.598 1.00 98.81 185 ILE A N 1
ATOM 1357 C CA . ILE A 1 185 ? -7.094 2.519 20.475 1.00 98.81 185 ILE A CA 1
ATOM 1358 C C . ILE A 1 185 ? -7.508 3.949 20.783 1.00 98.81 185 ILE A C 1
ATOM 1360 O O . ILE A 1 185 ? -8.090 4.219 21.836 1.00 98.81 185 ILE A O 1
ATOM 1364 N N . GLN A 1 186 ? -7.212 4.858 19.861 1.00 98.62 186 GLN A N 1
ATOM 1365 C CA . GLN A 1 186 ? -7.563 6.268 19.953 1.00 98.62 186 GLN A CA 1
ATOM 1366 C C . GLN A 1 186 ? -8.390 6.667 18.732 1.00 98.62 186 GLN A C 1
ATOM 1368 O O . GLN A 1 186 ? -8.065 6.278 17.610 1.00 98.62 186 GLN A O 1
ATOM 1373 N N . ARG A 1 187 ? -9.449 7.447 18.956 1.00 98.12 187 ARG A N 1
ATOM 1374 C CA . ARG A 1 187 ? -10.159 8.149 17.882 1.00 98.12 187 ARG A CA 1
ATOM 1375 C C . ARG A 1 187 ? -9.534 9.529 17.667 1.00 98.12 187 ARG A C 1
ATOM 1377 O O . ARG A 1 187 ? -9.108 10.165 18.632 1.00 98.12 187 ARG A O 1
ATOM 1384 N N . GLU A 1 188 ? -9.523 10.012 16.429 1.00 98.00 188 GLU A N 1
ATOM 1385 C CA . GLU A 1 188 ? -8.837 11.235 16.006 1.00 98.00 188 GLU A CA 1
ATOM 1386 C C . GLU A 1 188 ? -9.779 12.364 15.528 1.00 98.00 188 GLU A C 1
ATOM 1388 O O . GLU A 1 188 ? -9.648 12.804 14.390 1.00 98.00 188 GLU A O 1
ATOM 1393 N N . PRO A 1 189 ? -10.645 12.954 16.381 1.00 96.88 189 PRO A N 1
ATOM 1394 C CA . PRO A 1 189 ? -11.484 14.106 16.002 1.00 96.88 189 PRO A CA 1
ATOM 1395 C C . PRO A 1 189 ? -10.749 15.344 15.465 1.00 96.88 189 PRO A C 1
ATOM 1397 O O . PRO A 1 189 ? -11.375 16.259 14.944 1.00 96.88 189 PRO A O 1
ATOM 1400 N N . GLY A 1 190 ? -9.433 15.439 15.684 1.00 95.69 190 GLY A N 1
ATOM 1401 C CA . GLY A 1 190 ? -8.605 16.527 15.157 1.00 95.69 190 GLY A CA 1
ATOM 1402 C C . GLY A 1 190 ? -8.077 16.273 13.742 1.00 95.69 190 GLY A C 1
ATOM 1403 O O . GLY A 1 190 ? -7.483 17.172 13.151 1.00 95.69 190 GLY A O 1
ATOM 1404 N N . ASP A 1 191 ? -8.245 15.061 13.209 1.00 97.12 191 ASP A N 1
ATOM 1405 C CA . ASP A 1 191 ? -7.869 14.737 11.840 1.00 97.12 191 ASP A CA 1
ATOM 1406 C C . ASP A 1 191 ? -8.945 15.264 10.867 1.00 97.12 191 ASP A C 1
ATOM 1408 O O . ASP A 1 191 ? -10.130 15.022 11.097 1.00 97.12 191 ASP A O 1
ATOM 1412 N N . PRO A 1 192 ? -8.580 15.946 9.760 1.00 95.88 192 PRO A N 1
ATOM 1413 C CA . PRO A 1 192 ? -9.558 16.489 8.808 1.00 95.88 192 PRO A CA 1
ATOM 1414 C C . PRO A 1 192 ? -10.495 15.449 8.176 1.00 95.88 192 PRO A C 1
ATOM 1416 O O . PRO A 1 192 ? -11.514 15.818 7.599 1.00 95.88 192 PRO A O 1
ATOM 1419 N N . GLY A 1 193 ? -10.134 14.165 8.233 1.00 95.12 193 GLY A N 1
ATOM 1420 C CA . GLY A 1 193 ? -10.956 13.058 7.767 1.00 95.12 193 GLY A CA 1
ATOM 1421 C C . GLY A 1 193 ? -11.951 12.513 8.794 1.00 95.12 193 GLY A C 1
ATOM 1422 O O . GLY A 1 193 ? -12.792 11.709 8.399 1.00 95.12 193 GLY A O 1
ATOM 1423 N N . ASP A 1 194 ? -11.887 12.910 10.073 1.00 97.38 194 ASP A N 1
ATOM 1424 C CA . ASP A 1 194 ? -12.895 12.544 11.086 1.00 97.38 194 ASP A CA 1
ATOM 1425 C C . ASP A 1 194 ? -14.053 13.544 11.017 1.00 97.38 194 ASP A C 1
ATOM 1427 O O . ASP A 1 194 ? -14.197 14.459 11.826 1.00 97.38 194 ASP A O 1
ATOM 1431 N N . THR A 1 195 ? -14.849 13.420 9.958 1.00 97.81 195 THR A N 1
ATOM 1432 C CA . THR A 1 195 ? -15.970 14.324 9.684 1.00 97.81 195 THR A CA 1
ATOM 1433 C C . THR A 1 195 ? -17.231 13.949 10.467 1.00 97.81 195 THR A C 1
ATOM 1435 O O . THR A 1 195 ? -18.161 14.752 10.570 1.00 97.81 195 THR A O 1
ATOM 1438 N N . PHE A 1 196 ? -17.280 12.752 11.059 1.00 97.56 196 PHE A N 1
ATOM 1439 C CA . PHE A 1 196 ? -18.418 12.275 11.835 1.00 97.56 196 PHE A CA 1
ATOM 1440 C C . PHE A 1 196 ? -18.360 12.718 13.304 1.00 97.56 196 PHE A C 1
ATOM 1442 O O . PHE A 1 196 ? -17.972 11.970 14.188 1.00 97.56 196 PHE A O 1
ATOM 1449 N N . ILE A 1 197 ? -18.842 13.910 13.636 1.00 96.62 197 ILE A N 1
ATOM 1450 C CA . ILE A 1 197 ? -18.680 14.481 14.992 1.00 96.62 197 ILE A CA 1
ATOM 1451 C C . ILE A 1 197 ? -19.436 13.766 16.139 1.00 96.62 197 ILE A C 1
ATOM 1453 O O . ILE A 1 197 ? -19.351 14.178 17.300 1.00 96.62 197 ILE A O 1
ATOM 1457 N N . ARG A 1 198 ? -20.209 12.715 15.845 1.00 97.12 198 ARG A N 1
ATOM 1458 C CA . ARG A 1 198 ? -21.018 11.965 16.820 1.00 97.12 198 ARG A CA 1
ATOM 1459 C C . ARG A 1 198 ? -20.220 10.817 17.446 1.00 97.12 198 ARG A C 1
ATOM 1461 O O . ARG A 1 198 ? -19.220 10.388 16.871 1.00 97.12 198 ARG A O 1
ATOM 1468 N N . PRO A 1 199 ? -20.611 10.308 18.628 1.00 96.81 199 PRO A N 1
ATOM 1469 C CA . PRO A 1 199 ? -19.931 9.168 19.230 1.00 96.81 199 PRO A CA 1
ATOM 1470 C C . PRO A 1 199 ? -20.004 7.900 18.366 1.00 96.81 199 PRO A C 1
ATOM 1472 O O . PRO A 1 199 ? -21.037 7.591 17.771 1.00 96.81 199 PRO A O 1
ATOM 1475 N N . THR A 1 200 ? -18.915 7.135 18.369 1.00 97.12 200 THR A N 1
ATOM 1476 C CA . THR A 1 200 ? -18.843 5.799 17.763 1.00 97.12 200 THR A CA 1
ATOM 1477 C C . THR A 1 200 ? -18.384 4.811 18.833 1.00 97.12 200 THR A C 1
ATOM 1479 O O . THR A 1 200 ? -17.472 5.100 19.610 1.00 97.12 200 THR A O 1
ATOM 1482 N N . GLY A 1 201 ? -19.035 3.655 18.901 1.00 98.00 201 GLY A N 1
ATOM 1483 C CA . GLY A 1 201 ? -18.714 2.575 19.822 1.00 98.00 201 GLY A CA 1
ATOM 1484 C C . GLY A 1 201 ? -17.611 1.672 19.280 1.00 98.00 201 GLY A C 1
ATOM 1485 O O . GLY A 1 201 ? -17.753 1.104 18.200 1.00 98.00 201 GLY A O 1
ATOM 1486 N N . LEU A 1 202 ? -16.539 1.496 20.048 1.00 98.56 202 LEU A N 1
ATOM 1487 C CA . LEU A 1 202 ? -15.548 0.437 19.868 1.00 98.56 202 LEU A CA 1
ATOM 1488 C C . LEU A 1 202 ? -16.032 -0.824 20.593 1.00 98.56 202 LEU A C 1
ATOM 1490 O O . LEU A 1 202 ? -16.097 -0.844 21.823 1.00 98.56 202 LEU A O 1
ATOM 1494 N N . ALA A 1 203 ? -16.380 -1.861 19.834 1.00 97.75 203 ALA A N 1
ATOM 1495 C CA . ALA A 1 203 ? -16.931 -3.107 20.363 1.00 97.75 203 ALA A CA 1
ATOM 1496 C C . ALA A 1 203 ? -15.856 -4.169 20.638 1.00 97.75 203 ALA A C 1
ATOM 1498 O O . ALA A 1 203 ? -15.949 -4.909 21.617 1.00 97.75 203 ALA A O 1
ATOM 1499 N N . LEU A 1 204 ? -14.843 -4.252 19.772 1.00 98.19 204 LEU A N 1
ATOM 1500 C CA . LEU A 1 204 ? -13.816 -5.292 19.827 1.00 98.19 204 LEU A CA 1
ATOM 1501 C C . LEU A 1 204 ? -12.484 -4.766 19.295 1.00 98.19 204 LEU A C 1
ATOM 1503 O O . LEU A 1 204 ? -12.462 -4.006 18.326 1.00 98.19 204 LEU A O 1
ATOM 1507 N N . VAL A 1 205 ? -11.381 -5.252 19.852 1.00 98.69 205 VAL A N 1
ATOM 1508 C CA . VAL A 1 205 ? -10.052 -5.189 19.233 1.00 98.69 205 VAL A CA 1
ATOM 1509 C C . VAL A 1 205 ? -9.609 -6.612 18.928 1.00 98.69 205 VAL A C 1
ATOM 1511 O O . VAL A 1 205 ? -9.665 -7.476 19.798 1.00 98.69 205 VAL A O 1
ATOM 1514 N N . LYS A 1 206 ? -9.183 -6.866 17.694 1.00 98.44 206 LYS A N 1
ATOM 1515 C CA . LYS A 1 206 ? -8.647 -8.151 17.246 1.00 98.44 206 LYS A CA 1
ATOM 1516 C C . LYS A 1 206 ? -7.140 -8.015 17.087 1.00 98.44 206 LYS A C 1
ATOM 1518 O O . LYS A 1 206 ? -6.676 -7.201 16.293 1.00 98.44 206 LYS A O 1
ATOM 1523 N N . VAL A 1 207 ? -6.390 -8.825 17.820 1.00 97.94 207 VAL A N 1
ATOM 1524 C CA . VAL A 1 207 ? -4.935 -8.931 17.710 1.00 97.94 207 VAL A CA 1
ATOM 1525 C C . VAL A 1 207 ? -4.627 -10.295 17.118 1.00 97.94 207 VAL A C 1
ATOM 1527 O O . VAL A 1 207 ? -4.780 -11.312 17.787 1.00 97.94 207 VAL A O 1
ATOM 1530 N N . THR A 1 208 ? -4.246 -10.325 15.847 1.00 96.69 208 THR A N 1
ATOM 1531 C CA . THR A 1 208 ? -3.969 -11.570 15.121 1.00 96.69 208 THR A CA 1
ATOM 1532 C C . THR A 1 208 ? -2.468 -11.837 15.144 1.00 96.69 208 THR A C 1
ATOM 1534 O O . THR A 1 208 ? -1.732 -11.034 14.567 1.00 96.69 208 THR A O 1
ATOM 1537 N N . PRO A 1 209 ? -1.995 -12.919 15.789 1.00 95.12 209 PRO A N 1
ATOM 1538 C CA . PRO A 1 209 ? -0.604 -13.346 15.695 1.00 95.12 209 PRO A CA 1
ATOM 1539 C C . PRO A 1 209 ? -0.241 -13.696 14.251 1.00 95.12 209 PRO A C 1
ATOM 1541 O O . PRO A 1 209 ? -0.992 -14.395 13.569 1.00 95.12 209 PRO A O 1
ATOM 1544 N N . LEU A 1 210 ? 0.915 -13.224 13.802 1.00 94.50 210 LEU A N 1
ATOM 1545 C CA . LEU A 1 210 ? 1.448 -13.461 12.470 1.00 94.50 210 LEU A CA 1
ATOM 1546 C C . LEU A 1 210 ? 2.750 -14.265 12.563 1.00 94.50 210 LEU A C 1
ATOM 1548 O O . LEU A 1 210 ? 3.566 -14.014 13.463 1.00 94.50 210 LEU A O 1
ATOM 1552 N N . PRO A 1 211 ? 2.971 -15.208 11.631 1.00 90.62 211 PRO A N 1
ATOM 1553 C CA . PRO A 1 211 ? 4.263 -15.860 11.500 1.00 90.62 211 PRO A CA 1
ATOM 1554 C C . PRO A 1 211 ? 5.324 -14.851 11.046 1.00 90.62 211 PRO A C 1
ATOM 1556 O O . PRO A 1 211 ? 5.011 -13.752 10.577 1.00 90.62 211 PRO A O 1
ATOM 1559 N N . ALA A 1 212 ? 6.592 -15.249 11.148 1.00 87.88 212 ALA A N 1
ATOM 1560 C CA . ALA A 1 212 ? 7.664 -14.514 10.492 1.00 87.88 212 ALA A CA 1
ATOM 1561 C C . ALA A 1 212 ? 7.390 -14.428 8.975 1.00 87.88 212 ALA A C 1
ATOM 1563 O O . ALA A 1 212 ? 6.878 -15.394 8.395 1.00 87.88 212 ALA A O 1
ATOM 1564 N N . PRO A 1 213 ? 7.726 -13.304 8.318 1.00 84.62 213 PRO A N 1
ATOM 1565 C CA . PRO A 1 213 ? 7.731 -13.216 6.872 1.00 84.62 213 PRO A CA 1
ATOM 1566 C C . PRO A 1 213 ? 8.605 -14.332 6.309 1.00 84.62 213 PRO A C 1
ATOM 1568 O O . PRO A 1 213 ? 9.588 -14.736 6.937 1.00 84.62 213 PRO A O 1
ATOM 1571 N N . ALA A 1 214 ? 8.254 -14.819 5.121 1.00 83.75 214 ALA A N 1
ATOM 1572 C CA . ALA A 1 214 ? 9.127 -15.735 4.406 1.00 83.75 214 ALA A CA 1
ATOM 1573 C C . ALA A 1 214 ? 10.526 -15.113 4.268 1.00 83.75 214 ALA A C 1
ATOM 1575 O O . ALA A 1 214 ? 10.650 -13.899 4.065 1.00 83.75 214 ALA A O 1
ATOM 1576 N N . GLU A 1 215 ? 11.567 -15.938 4.392 1.00 84.38 215 GLU A N 1
ATOM 1577 C CA . GLU A 1 215 ? 12.932 -15.468 4.175 1.00 84.38 215 GLU A CA 1
ATOM 1578 C C . GLU A 1 215 ? 13.043 -14.837 2.780 1.00 84.38 215 GLU A C 1
ATOM 1580 O O . GLU A 1 215 ? 12.545 -15.420 1.808 1.00 84.38 215 GLU A O 1
ATOM 1585 N N . PRO A 1 216 ? 13.678 -13.657 2.652 1.00 86.38 216 PRO A N 1
ATOM 1586 C CA . PRO A 1 216 ? 13.927 -13.073 1.347 1.00 86.38 216 PRO A CA 1
ATOM 1587 C C . PRO A 1 216 ? 14.744 -14.044 0.494 1.00 86.38 216 PRO A C 1
ATOM 1589 O O . PRO A 1 216 ? 15.827 -14.470 0.897 1.00 86.38 216 PRO A O 1
ATOM 1592 N N . HIS A 1 217 ? 14.261 -14.369 -0.701 1.00 86.00 217 HIS A N 1
ATOM 1593 C CA . HIS A 1 217 ? 15.016 -15.160 -1.665 1.00 86.00 217 HIS A CA 1
ATOM 1594 C C . HIS A 1 217 ? 15.600 -14.265 -2.754 1.00 86.00 217 HIS A C 1
ATOM 1596 O O . HIS A 1 217 ? 14.993 -13.292 -3.207 1.00 86.00 217 HIS A O 1
ATOM 1602 N N . VAL A 1 218 ? 16.809 -14.603 -3.191 1.00 90.94 218 VAL A N 1
ATOM 1603 C CA . VAL A 1 218 ? 17.487 -13.854 -4.245 1.00 90.94 218 VAL A CA 1
ATOM 1604 C C . VAL A 1 218 ? 16.885 -14.234 -5.590 1.00 90.94 218 VAL A C 1
ATOM 1606 O O . VAL A 1 218 ? 16.986 -15.378 -6.029 1.00 90.94 218 VAL A O 1
ATOM 1609 N N . VAL A 1 219 ? 16.275 -13.258 -6.261 1.00 91.19 219 VAL A N 1
ATOM 1610 C CA . VAL A 1 219 ? 15.776 -13.449 -7.624 1.00 91.19 219 VAL A CA 1
ATOM 1611 C C . VAL A 1 219 ? 16.942 -13.440 -8.607 1.00 91.19 219 VAL A C 1
ATOM 1613 O O . VAL A 1 219 ? 17.038 -14.352 -9.418 1.00 91.19 219 VAL A O 1
ATOM 1616 N N . GLN A 1 220 ? 17.849 -12.457 -8.538 1.00 92.06 220 GLN A N 1
ATOM 1617 C CA . GLN A 1 220 ? 18.961 -12.278 -9.480 1.00 92.06 220 GLN A CA 1
ATOM 1618 C C . GLN A 1 220 ? 20.285 -11.999 -8.756 1.00 92.06 220 GLN A C 1
ATOM 1620 O O . GLN A 1 220 ? 20.350 -11.063 -7.965 1.00 92.06 220 GLN A O 1
ATOM 1625 N N . ASP A 1 221 ? 21.327 -12.773 -9.082 1.00 92.62 221 ASP A N 1
ATOM 1626 C CA . ASP A 1 221 ? 22.672 -12.683 -8.473 1.00 92.62 221 ASP A CA 1
ATOM 1627 C C . ASP A 1 221 ? 23.819 -12.785 -9.496 1.00 92.62 221 ASP A C 1
ATOM 1629 O O . ASP A 1 221 ? 24.966 -13.103 -9.185 1.00 92.62 221 ASP A O 1
ATOM 1633 N N . VAL A 1 222 ? 23.526 -12.573 -10.778 1.00 93.56 222 VAL A N 1
ATOM 1634 C CA . VAL A 1 222 ? 24.589 -12.526 -11.790 1.00 93.56 222 VAL A CA 1
ATOM 1635 C C . VAL A 1 222 ? 25.424 -11.253 -11.651 1.00 93.56 222 VAL A C 1
ATOM 1637 O O . VAL A 1 222 ? 24.922 -10.200 -11.252 1.00 93.56 222 VAL A O 1
ATOM 1640 N N . SER A 1 223 ? 26.701 -11.348 -12.028 1.00 95.19 223 SER A N 1
ATOM 1641 C CA . SER A 1 223 ? 27.668 -10.251 -11.919 1.00 95.19 223 SER A CA 1
ATOM 1642 C C . SER A 1 223 ? 27.209 -8.973 -12.631 1.00 95.19 223 SER A C 1
ATOM 1644 O O . SER A 1 223 ? 26.624 -9.021 -13.714 1.00 95.19 223 SER A O 1
ATOM 1646 N N . GLY A 1 224 ? 27.526 -7.830 -12.023 1.00 95.50 224 GLY A N 1
ATOM 1647 C CA . GLY A 1 224 ? 27.156 -6.500 -12.490 1.00 95.50 224 GLY A CA 1
ATOM 1648 C C . GLY A 1 224 ? 26.336 -5.735 -11.453 1.00 95.50 224 GLY A C 1
ATOM 1649 O O . GLY A 1 224 ? 26.043 -6.216 -10.359 1.00 95.50 224 GLY A O 1
ATOM 1650 N N . TYR A 1 225 ? 25.965 -4.513 -11.808 1.00 97.06 225 TYR A N 1
ATOM 1651 C CA . TYR A 1 225 ? 25.111 -3.643 -11.015 1.00 97.06 225 TYR A CA 1
ATOM 1652 C C . TYR A 1 225 ? 23.650 -3.846 -11.433 1.00 97.06 225 TYR A C 1
ATOM 1654 O O . TYR A 1 225 ? 23.158 -3.163 -12.336 1.00 97.06 225 TYR A O 1
ATOM 1662 N N . ASN A 1 226 ? 22.995 -4.834 -10.813 1.00 96.75 226 ASN A N 1
ATOM 1663 C CA . ASN A 1 226 ? 21.562 -5.105 -10.958 1.00 96.75 226 ASN A CA 1
ATOM 1664 C C . ASN A 1 226 ? 20.773 -4.058 -10.156 1.00 96.75 226 ASN A C 1
ATOM 1666 O O . ASN A 1 226 ? 20.916 -3.973 -8.937 1.00 96.75 226 ASN A O 1
ATOM 1670 N N . SER A 1 227 ? 19.969 -3.234 -10.824 1.00 96.44 227 SER A N 1
ATOM 1671 C CA . SER A 1 227 ? 19.346 -2.062 -10.207 1.00 96.44 227 SER A CA 1
ATOM 1672 C C . SER A 1 227 ? 18.029 -1.658 -10.861 1.00 96.44 227 SER A C 1
ATOM 1674 O O . SER A 1 227 ? 17.648 -2.153 -11.921 1.00 96.44 227 SER A O 1
ATOM 1676 N N . TRP A 1 228 ? 17.339 -0.726 -10.198 1.00 95.69 228 TRP A N 1
ATOM 1677 C CA . TRP A 1 228 ? 16.060 -0.146 -10.622 1.00 95.69 228 TRP A CA 1
ATOM 1678 C C . TRP A 1 228 ? 14.964 -1.187 -10.918 1.00 95.69 228 TRP A C 1
ATOM 1680 O O . TRP A 1 228 ? 14.342 -1.138 -11.977 1.00 95.69 228 TRP A O 1
ATOM 1690 N N . PRO A 1 229 ? 14.708 -2.146 -10.006 1.00 97.06 229 PRO A N 1
ATOM 1691 C CA . PRO A 1 229 ? 13.658 -3.127 -10.221 1.00 97.06 229 PRO A CA 1
ATOM 1692 C C . PRO A 1 229 ? 12.275 -2.466 -10.222 1.00 97.06 229 PRO A C 1
ATOM 1694 O O . PRO A 1 229 ? 11.991 -1.557 -9.442 1.00 97.06 229 PRO A O 1
ATOM 1697 N N . MET A 1 230 ? 11.400 -2.973 -11.078 1.00 97.44 230 MET A N 1
ATOM 1698 C CA . MET A 1 230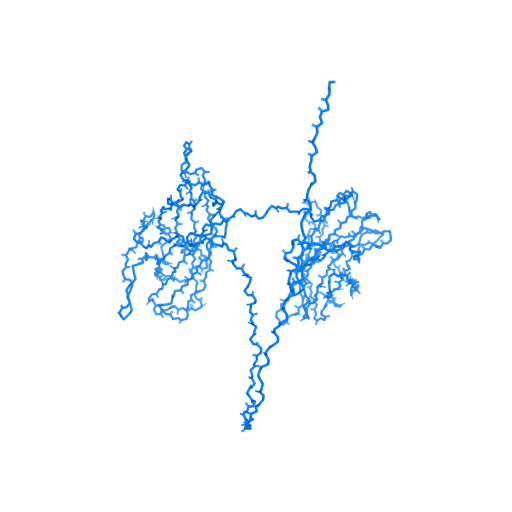 ? 9.988 -2.631 -11.170 1.00 97.44 230 MET A CA 1
ATOM 1699 C C . MET A 1 230 ? 9.190 -3.920 -11.272 1.00 97.44 230 MET A C 1
ATOM 1701 O O . MET A 1 230 ? 9.562 -4.805 -12.037 1.00 97.44 230 MET A O 1
ATOM 1705 N N . ILE A 1 231 ? 8.099 -4.027 -10.515 1.00 97.31 231 ILE A N 1
ATOM 1706 C CA . ILE A 1 231 ? 7.234 -5.209 -10.526 1.00 97.31 231 ILE A CA 1
ATOM 1707 C C . ILE A 1 231 ? 5.795 -4.837 -10.883 1.00 97.31 231 ILE A C 1
ATOM 1709 O O . ILE A 1 231 ? 5.222 -3.927 -10.286 1.00 97.31 231 ILE A O 1
ATOM 1713 N N . GLN A 1 232 ? 5.212 -5.530 -11.856 1.00 98.19 232 GLN A N 1
ATOM 1714 C CA . GLN A 1 232 ? 3.829 -5.345 -12.296 1.00 98.19 232 GLN A CA 1
ATOM 1715 C C . GLN A 1 232 ? 3.145 -6.704 -12.417 1.00 98.19 232 GLN A C 1
ATOM 1717 O O . GLN A 1 232 ? 3.768 -7.668 -12.851 1.00 98.19 232 GLN A O 1
ATOM 1722 N N . ALA A 1 233 ? 1.867 -6.783 -12.055 1.00 98.06 233 ALA A N 1
ATOM 1723 C CA . ALA A 1 233 ? 1.058 -7.967 -12.315 1.00 98.06 233 ALA A CA 1
ATOM 1724 C C . ALA A 1 233 ? 0.339 -7.840 -13.667 1.00 98.06 233 ALA A C 1
ATOM 1726 O O . ALA A 1 233 ? -0.240 -6.787 -13.946 1.00 98.06 233 ALA A O 1
ATOM 1727 N N . ILE A 1 234 ? 0.358 -8.912 -14.463 1.00 97.94 234 ILE A N 1
ATOM 1728 C CA . ILE A 1 234 ? -0.501 -9.146 -15.631 1.00 97.94 234 ILE A CA 1
ATOM 1729 C C . ILE A 1 234 ? -1.398 -10.335 -15.275 1.00 97.94 234 ILE A C 1
ATOM 1731 O O . ILE A 1 234 ? -0.957 -11.488 -15.286 1.00 97.94 234 ILE A O 1
ATOM 1735 N N . GLY A 1 235 ? -2.643 -10.056 -14.887 1.00 95.44 235 GLY A N 1
ATOM 1736 C CA . GLY A 1 235 ? -3.487 -11.064 -14.242 1.00 95.44 235 GLY A CA 1
ATOM 1737 C C . GLY A 1 235 ? -2.795 -11.630 -12.996 1.00 95.44 235 GLY A C 1
ATOM 1738 O O . GLY A 1 235 ? -2.384 -10.874 -12.120 1.00 95.44 235 GLY A O 1
ATOM 1739 N N . GLU A 1 236 ? -2.623 -12.950 -12.940 1.00 95.69 236 GLU A N 1
ATOM 1740 C CA . GLU A 1 236 ? -1.942 -13.648 -11.835 1.00 95.69 236 GLU A CA 1
ATOM 1741 C C . GLU A 1 236 ? -0.413 -13.746 -12.008 1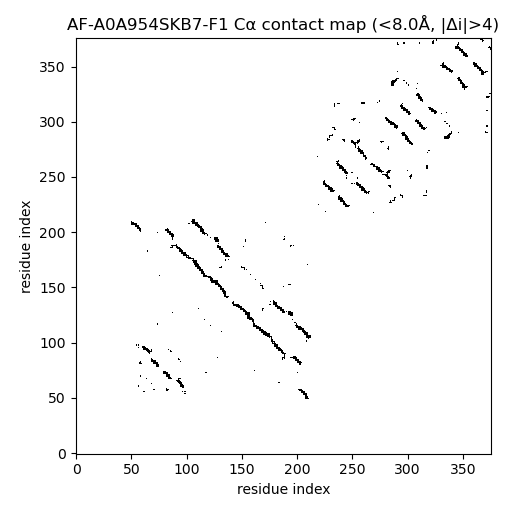.00 95.69 236 GLU A C 1
ATOM 1743 O O . GLU A 1 236 ? 0.285 -14.234 -11.120 1.00 95.69 236 GLU A O 1
ATOM 1748 N N . THR A 1 237 ? 0.131 -13.288 -13.141 1.00 98.06 237 THR A N 1
ATOM 1749 C CA . THR A 1 237 ? 1.572 -13.356 -13.425 1.00 98.06 237 THR A CA 1
ATOM 1750 C C . THR A 1 237 ? 2.268 -12.092 -12.941 1.00 98.06 237 THR A C 1
ATOM 1752 O O . THR A 1 237 ? 1.935 -10.991 -13.374 1.00 98.06 237 THR A O 1
ATOM 1755 N N . LEU A 1 238 ? 3.280 -12.233 -12.087 1.00 98.31 238 LEU A N 1
ATOM 1756 C CA . LEU A 1 238 ? 4.184 -11.142 -11.732 1.00 98.31 238 LEU A CA 1
ATOM 1757 C C . LEU A 1 238 ? 5.278 -11.011 -12.790 1.00 98.31 238 LEU A C 1
ATOM 1759 O O . LEU A 1 238 ? 5.917 -11.996 -13.146 1.00 98.31 238 LEU A O 1
ATOM 1763 N N . VAL A 1 239 ? 5.542 -9.788 -13.234 1.00 98.50 239 VAL A N 1
ATOM 1764 C CA . VAL A 1 239 ? 6.638 -9.433 -14.137 1.00 98.50 239 VAL A CA 1
ATOM 1765 C C . VAL A 1 239 ? 7.577 -8.499 -13.389 1.00 98.50 239 VAL A C 1
ATOM 1767 O O . VAL A 1 239 ? 7.175 -7.410 -12.982 1.00 98.50 239 VAL A O 1
ATOM 1770 N N . CYS A 1 240 ? 8.822 -8.924 -13.190 1.00 98.19 240 CYS A N 1
ATOM 1771 C CA . CYS A 1 240 ? 9.879 -8.111 -12.603 1.00 98.19 240 CYS A CA 1
ATOM 1772 C C . CYS A 1 240 ? 10.839 -7.684 -13.705 1.00 98.19 240 CYS A C 1
ATOM 1774 O O . CYS A 1 240 ? 11.507 -8.524 -14.307 1.00 98.19 240 CYS A O 1
ATOM 1776 N N . THR A 1 241 ? 10.917 -6.382 -13.952 1.00 98.50 241 THR A N 1
ATOM 1777 C CA . THR A 1 241 ? 11.880 -5.785 -14.874 1.00 98.50 241 THR A CA 1
ATOM 1778 C C . THR A 1 241 ? 12.939 -5.020 -14.110 1.00 98.50 241 THR A C 1
ATOM 1780 O O . THR A 1 241 ? 12.628 -4.354 -13.128 1.00 98.50 241 THR A O 1
ATOM 1783 N N . TYR A 1 242 ? 14.182 -5.073 -14.554 1.00 98.19 242 TYR A N 1
ATOM 1784 C CA . TYR A 1 242 ? 15.302 -4.385 -13.919 1.00 98.19 242 TYR A CA 1
ATOM 1785 C C . TYR A 1 242 ? 16.361 -4.073 -14.963 1.00 98.19 242 TYR A C 1
ATOM 1787 O O . TYR A 1 242 ? 16.323 -4.579 -16.082 1.00 98.19 242 TYR A O 1
ATOM 1795 N N . SER A 1 243 ? 17.329 -3.244 -14.595 1.00 98.00 243 SER A N 1
ATOM 1796 C CA . SER A 1 243 ? 18.474 -2.954 -15.456 1.00 98.00 243 SER A CA 1
ATOM 1797 C C . SER A 1 243 ? 19.735 -3.569 -14.872 1.00 98.00 243 SER A C 1
ATOM 1799 O O . SER A 1 243 ? 19.886 -3.640 -13.652 1.00 98.00 243 SER A O 1
ATOM 1801 N N . ARG A 1 244 ? 20.676 -3.966 -15.725 1.00 97.94 244 ARG A N 1
ATOM 1802 C CA . ARG A 1 244 ? 21.997 -4.432 -15.287 1.00 97.94 244 ARG A CA 1
ATOM 1803 C C . ARG A 1 244 ? 23.077 -3.738 -16.097 1.00 97.94 244 ARG A C 1
ATOM 1805 O O . ARG A 1 244 ? 23.008 -3.762 -17.315 1.00 97.94 244 ARG A O 1
ATOM 1812 N N . GLY A 1 245 ? 24.054 -3.151 -15.407 1.00 97.44 245 GLY A N 1
ATOM 1813 C CA . GLY A 1 245 ? 25.252 -2.530 -15.991 1.00 97.44 245 GLY A CA 1
ATOM 1814 C C . GLY A 1 245 ? 26.479 -2.779 -15.111 1.00 97.44 245 GLY A C 1
ATOM 1815 O O . GLY A 1 245 ? 26.525 -3.796 -14.420 1.00 97.44 245 GLY A O 1
ATOM 1816 N N . THR A 1 246 ? 27.463 -1.879 -15.089 1.00 97.12 246 THR A N 1
ATOM 1817 C CA . THR A 1 246 ? 28.717 -2.088 -14.331 1.00 97.12 246 THR A CA 1
ATOM 1818 C C . THR A 1 246 ? 28.779 -1.327 -13.006 1.00 97.12 246 THR A C 1
ATOM 1820 O O . THR A 1 246 ? 29.429 -1.785 -12.068 1.00 97.12 246 THR A O 1
ATOM 1823 N N . ALA A 1 247 ? 28.076 -0.198 -12.891 1.00 95.56 247 ALA A N 1
ATOM 1824 C CA . ALA A 1 247 ? 28.083 0.657 -11.700 1.00 95.56 247 ALA A CA 1
ATOM 1825 C C . ALA A 1 247 ? 26.761 1.427 -11.545 1.00 95.56 247 ALA A C 1
ATOM 1827 O O . ALA A 1 247 ? 25.805 1.189 -12.273 1.00 95.56 247 ALA A O 1
ATOM 1828 N N . HIS A 1 248 ? 26.690 2.400 -10.637 1.00 94.06 248 HIS A N 1
ATOM 1829 C CA . HIS A 1 248 ? 25.577 3.353 -10.590 1.00 94.06 248 HIS A CA 1
ATOM 1830 C C . HIS A 1 248 ? 25.733 4.416 -11.704 1.00 94.06 248 HIS A C 1
ATOM 1832 O O . HIS A 1 248 ? 25.978 5.590 -11.442 1.00 94.06 248 HIS A O 1
ATOM 1838 N N . THR A 1 249 ? 25.663 4.006 -12.974 1.00 91.75 249 THR A N 1
ATOM 1839 C CA . THR A 1 249 ? 25.848 4.865 -14.162 1.00 91.75 249 THR A CA 1
ATOM 1840 C C . THR A 1 249 ? 24.874 4.454 -15.256 1.00 91.75 249 THR A C 1
ATOM 1842 O O . THR A 1 249 ? 24.720 3.270 -15.510 1.00 91.75 249 THR A O 1
ATOM 1845 N N . ILE A 1 250 ? 24.195 5.411 -15.895 1.00 90.88 250 ILE A N 1
ATOM 1846 C CA . ILE A 1 250 ? 23.099 5.104 -16.830 1.00 90.88 250 ILE A CA 1
ATOM 1847 C C . ILE A 1 250 ? 23.612 4.891 -18.252 1.00 90.88 250 ILE A C 1
ATOM 1849 O O . ILE A 1 250 ? 23.382 3.823 -18.789 1.00 90.88 250 ILE A O 1
ATOM 1853 N N . GLY A 1 251 ? 24.295 5.876 -18.849 1.00 92.31 251 GLY A N 1
ATOM 1854 C CA . GLY A 1 251 ? 24.610 5.916 -20.288 1.00 92.31 251 GLY A CA 1
ATOM 1855 C C . GLY A 1 251 ? 25.776 5.034 -20.744 1.00 92.31 251 GLY A C 1
ATOM 1856 O O . GLY A 1 251 ? 26.527 5.432 -21.629 1.00 92.31 251 GLY A O 1
ATOM 1857 N N . GLU A 1 252 ? 25.978 3.886 -20.103 1.00 95.69 252 GLU A N 1
ATOM 1858 C CA . GLU A 1 252 ? 26.982 2.904 -20.512 1.00 95.69 252 GLU A CA 1
ATOM 1859 C C . GLU A 1 252 ? 26.370 1.871 -21.467 1.00 95.69 252 GLU A C 1
ATOM 1861 O O . GLU A 1 252 ? 25.281 1.369 -21.214 1.00 95.69 252 GLU A O 1
ATOM 1866 N N . ASP A 1 253 ? 27.098 1.503 -22.522 1.00 95.62 253 ASP A N 1
ATOM 1867 C CA . ASP A 1 253 ? 26.657 0.515 -23.524 1.00 95.62 253 ASP A CA 1
ATOM 1868 C C . ASP A 1 253 ? 26.405 -0.882 -22.930 1.00 95.62 253 ASP A C 1
ATOM 1870 O O . ASP A 1 253 ? 25.596 -1.658 -23.418 1.00 95.62 253 ASP A O 1
ATOM 1874 N N . ALA A 1 254 ? 27.077 -1.204 -21.823 1.00 96.00 254 ALA A N 1
ATOM 1875 C CA . ALA A 1 254 ? 26.882 -2.467 -21.120 1.00 96.00 254 ALA A CA 1
ATOM 1876 C C . ALA A 1 254 ? 25.538 -2.549 -20.373 1.00 96.00 254 ALA A C 1
ATOM 1878 O O . ALA A 1 254 ? 25.236 -3.599 -19.797 1.00 96.00 254 ALA A O 1
ATOM 1879 N N . ARG A 1 255 ? 24.764 -1.454 -20.310 1.00 98.12 255 ARG A N 1
ATOM 1880 C CA . ARG A 1 255 ? 23.528 -1.399 -19.539 1.00 98.12 255 ARG A CA 1
ATOM 1881 C C . ARG A 1 255 ? 22.297 -1.697 -20.383 1.00 98.12 255 ARG A C 1
ATOM 1883 O O . ARG A 1 255 ? 21.856 -0.864 -21.165 1.00 98.12 255 ARG A O 1
ATOM 1890 N N . ALA A 1 256 ? 21.663 -2.816 -20.065 1.00 98.12 256 ALA A N 1
ATOM 1891 C CA . ALA A 1 256 ? 20.431 -3.274 -20.692 1.00 98.12 256 ALA A CA 1
ATOM 1892 C C . ALA A 1 256 ? 19.306 -3.470 -19.666 1.00 98.12 256 ALA A C 1
ATOM 1894 O O . ALA A 1 256 ? 19.556 -3.569 -18.455 1.00 98.12 256 ALA A O 1
ATOM 1895 N N . VAL A 1 257 ? 18.074 -3.561 -20.168 1.00 98.69 257 VAL A N 1
ATOM 1896 C CA . VAL A 1 257 ? 16.874 -3.881 -19.388 1.00 98.69 257 VAL A CA 1
ATOM 1897 C C . VAL A 1 257 ? 16.474 -5.328 -19.621 1.00 98.69 257 VAL A C 1
ATOM 1899 O O . VAL A 1 257 ? 16.407 -5.810 -20.754 1.00 98.69 257 VAL A O 1
ATOM 1902 N N . PHE A 1 258 ? 16.152 -6.000 -18.527 1.00 98.62 258 PHE A N 1
ATOM 1903 C CA . PHE A 1 258 ? 15.792 -7.403 -18.490 1.00 98.62 258 PHE A CA 1
ATOM 1904 C C . PHE A 1 258 ? 14.477 -7.615 -17.748 1.00 98.62 258 PHE A C 1
ATOM 1906 O O . PHE A 1 258 ? 14.082 -6.783 -16.930 1.00 98.62 258 PHE A O 1
ATOM 1913 N N . ALA A 1 259 ? 13.823 -8.742 -18.014 1.00 98.44 259 ALA A N 1
ATOM 1914 C CA . ALA A 1 259 ? 12.603 -9.168 -17.351 1.00 98.44 259 ALA A CA 1
ATOM 1915 C C . ALA A 1 259 ? 12.687 -10.623 -16.882 1.00 98.44 259 ALA A C 1
ATOM 1917 O O . ALA A 1 259 ? 13.414 -11.451 -17.437 1.00 98.44 259 ALA A O 1
ATOM 1918 N N . ARG A 1 260 ? 11.914 -10.928 -15.842 1.00 98.38 260 ARG A N 1
ATOM 1919 C CA . ARG A 1 260 ? 11.587 -12.279 -15.380 1.00 98.38 260 ARG A CA 1
ATOM 1920 C C . ARG A 1 260 ? 10.128 -12.325 -14.969 1.00 98.38 260 ARG A C 1
ATOM 1922 O O . ARG A 1 260 ? 9.587 -11.319 -14.513 1.00 98.38 260 ARG A O 1
ATOM 1929 N N . THR A 1 261 ? 9.516 -13.498 -15.070 1.00 98.38 261 THR A N 1
ATOM 1930 C CA . THR A 1 261 ? 8.118 -13.703 -14.682 1.00 98.38 261 THR A CA 1
ATOM 1931 C C . THR A 1 261 ? 7.984 -14.735 -13.571 1.00 98.38 261 THR A C 1
ATOM 1933 O O . THR A 1 261 ? 8.864 -15.578 -13.391 1.00 98.38 261 THR A O 1
ATOM 1936 N N . SER A 1 262 ? 6.892 -14.651 -12.816 1.00 97.94 262 SER A N 1
ATOM 1937 C CA . SER A 1 262 ? 6.508 -15.613 -11.788 1.00 97.94 262 SER A CA 1
ATOM 1938 C C . SER A 1 262 ? 4.999 -15.833 -11.818 1.00 97.94 262 SER A C 1
ATOM 1940 O O . SER A 1 262 ? 4.230 -14.874 -11.851 1.00 97.94 262 SER A O 1
ATOM 1942 N N . THR A 1 263 ? 4.577 -17.095 -11.781 1.00 97.50 263 THR A N 1
ATOM 1943 C CA . THR A 1 263 ? 3.164 -17.515 -11.769 1.00 97.50 263 THR A CA 1
ATOM 1944 C C . THR A 1 263 ? 2.739 -18.124 -10.431 1.00 97.50 263 THR A C 1
ATOM 1946 O O . THR A 1 263 ? 1.635 -18.641 -10.304 1.00 97.50 263 THR A O 1
ATOM 1949 N N . ASP A 1 264 ? 3.609 -18.082 -9.418 1.00 94.06 264 ASP A N 1
ATOM 1950 C CA . ASP A 1 264 ? 3.402 -18.708 -8.106 1.00 94.06 264 ASP A CA 1
ATOM 1951 C C . ASP A 1 264 ? 3.504 -17.706 -6.941 1.00 94.06 264 ASP A C 1
ATOM 1953 O O . ASP A 1 264 ? 3.832 -18.067 -5.806 1.00 94.06 264 ASP A O 1
ATOM 1957 N N . GLY A 1 265 ? 3.206 -16.434 -7.227 1.00 90.62 265 GLY A N 1
ATOM 1958 C CA . GLY A 1 265 ? 3.252 -15.349 -6.246 1.00 90.62 265 GLY A CA 1
ATOM 1959 C C . GLY A 1 265 ? 4.671 -14.900 -5.897 1.00 90.62 265 GLY A C 1
ATOM 1960 O O . GLY A 1 265 ? 4.902 -14.394 -4.802 1.00 90.62 265 GLY A O 1
ATOM 1961 N N . GLY A 1 266 ? 5.628 -15.092 -6.808 1.00 92.94 266 GLY A N 1
ATOM 1962 C CA . GLY A 1 266 ? 7.008 -14.640 -6.655 1.00 92.94 266 GLY A CA 1
ATOM 1963 C C . GLY A 1 266 ? 7.944 -15.673 -6.036 1.00 92.94 266 GLY A C 1
ATOM 1964 O O . GLY A 1 266 ? 9.090 -15.319 -5.767 1.00 92.94 266 GLY A O 1
ATOM 1965 N N . LYS A 1 267 ? 7.507 -16.920 -5.808 1.00 90.31 267 LYS A N 1
ATOM 1966 C CA . LYS A 1 267 ? 8.330 -17.969 -5.179 1.00 90.31 267 LYS A CA 1
ATOM 1967 C C . LYS A 1 267 ? 9.401 -18.482 -6.136 1.00 90.31 267 LYS A C 1
ATOM 1969 O O . LYS A 1 267 ? 10.551 -18.643 -5.736 1.00 90.31 267 LYS A O 1
ATOM 1974 N N . THR A 1 268 ? 9.046 -18.694 -7.398 1.00 94.00 268 THR A N 1
ATOM 1975 C CA . THR A 1 268 ? 9.982 -19.054 -8.466 1.00 94.00 268 THR A CA 1
ATOM 1976 C C . THR A 1 268 ? 9.903 -18.056 -9.614 1.00 94.00 268 THR A C 1
ATOM 1978 O O . THR A 1 268 ? 8.875 -17.413 -9.831 1.00 94.00 268 THR A O 1
ATOM 1981 N N . TRP A 1 269 ? 11.021 -17.895 -10.325 1.00 96.94 269 TRP A N 1
ATOM 1982 C CA . TRP A 1 269 ? 11.164 -16.924 -11.407 1.00 96.94 269 TRP A CA 1
ATOM 1983 C C . TRP A 1 269 ? 11.750 -17.585 -12.648 1.00 96.94 269 TRP A C 1
ATOM 1985 O O . TRP A 1 269 ? 12.634 -18.439 -12.551 1.00 96.94 269 TRP A O 1
ATOM 1995 N N . THR A 1 270 ? 11.272 -17.173 -13.820 1.00 97.62 270 THR A N 1
ATOM 1996 C CA . THR A 1 270 ? 11.792 -17.659 -15.100 1.00 97.62 270 THR A CA 1
ATOM 1997 C C . THR A 1 270 ? 13.242 -17.241 -15.331 1.00 97.62 270 THR A C 1
ATOM 1999 O O . THR A 1 270 ? 13.787 -16.349 -14.672 1.00 97.62 270 THR A O 1
ATOM 2002 N N . ALA A 1 271 ? 13.860 -17.850 -16.346 1.00 95.94 271 ALA A N 1
ATOM 2003 C CA . ALA A 1 271 ? 15.078 -17.308 -16.928 1.00 95.94 271 ALA A CA 1
ATOM 2004 C C . ALA A 1 271 ? 14.873 -15.844 -17.358 1.00 95.94 271 ALA A C 1
ATOM 2006 O O . ALA A 1 271 ? 13.756 -15.399 -17.633 1.00 95.94 271 ALA A O 1
ATOM 2007 N N . GLU A 1 272 ? 15.980 -15.109 -17.374 1.00 96.25 272 GLU A N 1
ATOM 2008 C CA . GLU A 1 272 ? 16.019 -13.716 -17.805 1.00 96.25 272 GLU A CA 1
ATOM 2009 C C . GLU A 1 272 ? 15.687 -13.593 -19.298 1.00 96.25 272 GLU A C 1
ATOM 2011 O O . GLU A 1 272 ? 16.219 -14.349 -20.112 1.00 96.25 272 GLU A O 1
ATOM 2016 N N . THR A 1 273 ? 14.860 -12.612 -19.654 1.00 97.44 273 THR A N 1
ATOM 2017 C CA . THR A 1 273 ? 14.659 -12.169 -21.036 1.00 97.44 273 THR A CA 1
ATOM 2018 C C . THR A 1 273 ? 15.120 -10.730 -21.206 1.00 97.44 273 THR A C 1
ATOM 2020 O O . THR A 1 273 ? 15.009 -9.913 -20.293 1.00 97.44 273 THR A O 1
ATOM 2023 N N . THR A 1 274 ? 15.663 -10.405 -22.376 1.00 98.25 274 THR A N 1
ATOM 2024 C CA . THR A 1 274 ? 16.040 -9.028 -22.710 1.00 98.25 274 THR A CA 1
ATOM 2025 C C . THR A 1 274 ? 14.802 -8.250 -23.137 1.00 98.25 274 THR A C 1
ATOM 2027 O O . THR A 1 274 ? 14.090 -8.674 -24.043 1.00 98.25 274 THR A O 1
ATOM 2030 N N . VAL A 1 275 ? 14.578 -7.097 -22.511 1.00 98.62 275 VAL A N 1
ATOM 2031 C CA . VAL A 1 275 ? 13.527 -6.140 -22.885 1.00 98.62 275 VAL A CA 1
ATOM 2032 C C . VAL A 1 275 ? 14.078 -5.113 -23.866 1.00 98.62 275 VAL A C 1
ATOM 2034 O O . VAL A 1 275 ? 13.496 -4.884 -24.921 1.00 98.62 275 VAL A O 1
ATOM 2037 N N . ALA A 1 276 ? 15.220 -4.518 -23.518 1.00 98.25 276 ALA A N 1
ATOM 2038 C CA . ALA A 1 276 ? 15.898 -3.499 -24.304 1.00 98.25 276 ALA A CA 1
ATOM 2039 C C . ALA A 1 276 ? 17.416 -3.674 -24.148 1.00 98.25 276 ALA A C 1
ATOM 2041 O O . ALA A 1 276 ? 17.897 -3.941 -23.042 1.00 98.25 276 ALA A O 1
ATOM 2042 N N . ASN A 1 277 ? 18.142 -3.596 -25.265 1.00 97.81 277 ASN A N 1
ATOM 2043 C CA . ASN A 1 277 ? 19.606 -3.583 -25.295 1.00 97.81 277 ASN A CA 1
ATOM 2044 C C . ASN A 1 277 ? 20.097 -2.870 -26.565 1.00 97.81 277 ASN A C 1
ATOM 2046 O O . ASN A 1 277 ? 20.635 -3.500 -27.482 1.00 97.81 277 ASN A O 1
ATOM 2050 N N . THR A 1 278 ? 19.801 -1.576 -26.688 1.00 97.19 278 THR A N 1
ATOM 2051 C CA . THR A 1 278 ? 20.160 -0.808 -27.889 1.00 97.19 278 THR A CA 1
ATOM 2052 C C . THR A 1 278 ? 21.665 -0.499 -27.925 1.00 97.19 278 THR A C 1
ATOM 2054 O O . THR A 1 278 ? 22.138 0.222 -27.049 1.00 97.19 278 THR A O 1
ATOM 2057 N N . PRO A 1 279 ? 22.419 -0.904 -28.971 1.00 96.75 279 PRO A N 1
ATOM 2058 C CA . PRO A 1 279 ? 23.848 -0.601 -29.061 1.00 96.75 279 PRO A CA 1
ATOM 2059 C C . PRO A 1 279 ? 24.153 0.904 -29.033 1.00 96.75 279 PRO A C 1
ATOM 2061 O O . PRO A 1 279 ? 23.539 1.696 -29.752 1.00 96.75 279 PRO A O 1
ATOM 2064 N N . GLY A 1 280 ? 25.151 1.285 -28.246 1.00 96.75 280 GLY A N 1
ATOM 2065 C CA . GLY A 1 280 ? 25.594 2.654 -27.995 1.00 96.75 280 GLY A CA 1
ATOM 2066 C C . GLY A 1 280 ? 24.779 3.403 -26.938 1.00 96.75 280 GLY A C 1
ATOM 2067 O O . GLY A 1 280 ? 24.982 4.610 -26.775 1.00 96.75 280 GLY A O 1
ATOM 2068 N N . TYR A 1 281 ? 23.857 2.730 -26.249 1.00 97.88 281 TYR A N 1
ATOM 2069 C CA . TYR A 1 281 ? 23.001 3.327 -25.232 1.00 97.88 281 TYR A CA 1
ATOM 2070 C C . TYR A 1 281 ? 22.979 2.473 -23.971 1.00 97.88 281 TYR A C 1
ATOM 2072 O O . TYR A 1 281 ? 23.041 1.253 -24.032 1.00 97.88 281 TYR A O 1
ATOM 2080 N N . GLY A 1 282 ? 22.820 3.139 -22.835 1.00 98.12 282 GLY A N 1
ATOM 2081 C CA . GLY A 1 282 ? 22.421 2.493 -21.602 1.00 98.12 282 GLY A CA 1
ATOM 2082 C C . GLY A 1 282 ? 20.945 2.726 -21.306 1.00 98.12 282 GLY A C 1
ATOM 2083 O O . GLY A 1 282 ? 20.419 3.830 -21.492 1.00 98.12 282 GLY A O 1
ATOM 2084 N N . GLU A 1 283 ? 20.272 1.676 -20.853 1.00 98.06 283 GLU A N 1
ATOM 2085 C CA . GLU A 1 283 ? 18.815 1.639 -20.727 1.00 98.06 283 GLU A CA 1
ATOM 2086 C C . GLU A 1 283 ? 18.383 1.336 -19.292 1.00 98.06 283 GLU A C 1
ATOM 2088 O O . GLU A 1 283 ? 18.911 0.438 -18.636 1.00 98.06 283 GLU A O 1
ATOM 2093 N N . VAL A 1 284 ? 17.429 2.119 -18.779 1.00 97.44 284 VAL A N 1
ATOM 2094 C CA . VAL A 1 284 ? 16.926 1.974 -17.410 1.00 97.44 284 VAL A CA 1
ATOM 2095 C C . VAL A 1 284 ? 15.417 2.035 -17.326 1.00 97.44 284 VAL A C 1
ATOM 2097 O O . VAL A 1 284 ? 14.790 2.918 -17.900 1.00 97.44 284 VAL A O 1
ATOM 2100 N N . THR A 1 285 ? 14.837 1.129 -16.554 1.00 97.69 285 THR A N 1
ATOM 2101 C CA . THR A 1 285 ? 13.424 1.147 -16.164 1.00 97.69 285 THR A CA 1
ATOM 2102 C C . THR A 1 285 ? 13.121 2.391 -15.325 1.00 97.69 285 THR A C 1
ATOM 2104 O O . T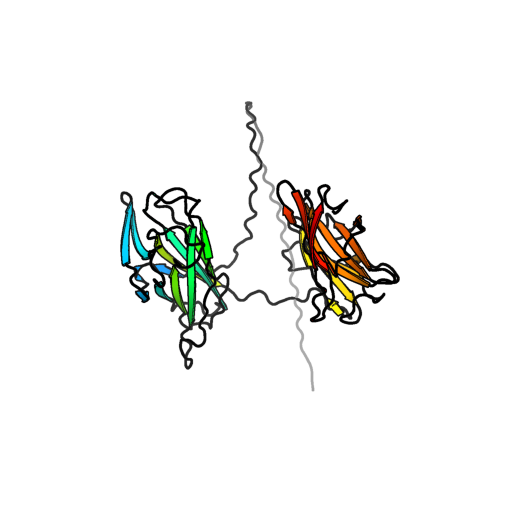HR A 1 285 ? 13.845 2.694 -14.374 1.00 97.69 285 THR A O 1
ATOM 2107 N N . VAL A 1 286 ? 12.071 3.142 -15.680 1.00 96.81 286 VAL A N 1
ATOM 2108 C CA . VAL A 1 286 ? 11.725 4.419 -15.011 1.00 96.81 286 VAL A CA 1
ATOM 2109 C C . VAL A 1 286 ? 10.270 4.555 -14.565 1.00 96.81 286 VAL A C 1
ATOM 2111 O O . VAL A 1 286 ? 10.021 5.257 -13.580 1.00 96.81 286 VAL A O 1
ATOM 2114 N N . GLY A 1 287 ? 9.352 3.818 -15.190 1.00 97.62 287 GLY A N 1
ATOM 2115 C CA . GLY A 1 287 ? 7.951 3.742 -14.786 1.00 97.62 287 GLY A CA 1
ATOM 2116 C C . GLY A 1 287 ? 7.257 2.528 -15.394 1.00 97.62 287 GLY A C 1
ATOM 2117 O O . GLY A 1 287 ? 7.683 2.016 -16.426 1.00 97.62 287 GLY A O 1
ATOM 2118 N N . LYS A 1 288 ? 6.184 2.064 -14.764 1.00 98.31 288 LYS A N 1
ATOM 2119 C CA . LYS A 1 288 ? 5.373 0.927 -15.227 1.00 98.31 288 LYS A CA 1
ATOM 2120 C C . LYS A 1 288 ? 3.883 1.185 -15.028 1.00 98.31 288 LYS A C 1
ATOM 2122 O O . LYS A 1 288 ? 3.499 2.025 -14.223 1.00 98.31 288 LYS A O 1
ATOM 2127 N N . GLY A 1 289 ? 3.036 0.433 -15.711 1.00 98.19 289 GLY A N 1
ATOM 2128 C CA . GLY A 1 289 ? 1.600 0.425 -15.450 1.00 98.19 289 GLY A CA 1
ATOM 2129 C C . GLY A 1 289 ? 0.872 -0.550 -16.354 1.00 98.19 289 GLY A C 1
ATOM 2130 O O . GLY A 1 289 ? 1.497 -1.442 -16.927 1.00 98.19 289 GLY A O 1
ATOM 2131 N N . LEU A 1 290 ? -0.440 -0.379 -16.470 1.00 98.38 290 LEU A N 1
ATOM 2132 C CA . LEU A 1 290 ? -1.294 -1.204 -17.319 1.00 98.38 290 LEU A CA 1
ATOM 2133 C C . LEU A 1 290 ? -2.022 -0.338 -18.344 1.00 98.38 290 LEU A C 1
ATOM 2135 O O . LEU A 1 290 ? -2.397 0.795 -18.042 1.00 98.38 290 LEU A O 1
ATOM 2139 N N . ASP A 1 291 ? -2.229 -0.891 -19.533 1.00 97.44 291 ASP A N 1
ATOM 2140 C CA . ASP A 1 291 ? -3.155 -0.335 -20.519 1.00 97.44 291 ASP A CA 1
ATOM 2141 C C . ASP A 1 291 ? -4.609 -0.768 -20.246 1.00 97.44 291 ASP A C 1
ATOM 2143 O O . ASP A 1 291 ? -4.890 -1.519 -19.303 1.00 97.44 291 ASP A O 1
ATOM 2147 N N . SER A 1 292 ? -5.551 -0.312 -21.078 1.00 95.81 292 SER A N 1
ATOM 2148 C CA . SER A 1 292 ? -6.977 -0.636 -20.939 1.00 95.81 292 SER A CA 1
ATOM 2149 C C . SER A 1 292 ? -7.306 -2.133 -21.056 1.00 95.81 292 SER A C 1
ATOM 2151 O O . SER A 1 292 ? -8.359 -2.573 -20.594 1.00 95.81 292 SER A O 1
ATOM 2153 N N . THR A 1 293 ? -6.402 -2.931 -21.633 1.00 96.50 293 THR A N 1
ATOM 2154 C CA . THR A 1 293 ? -6.545 -4.384 -21.810 1.00 96.50 293 THR A CA 1
ATOM 2155 C C . THR A 1 293 ? -5.898 -5.192 -20.682 1.00 96.50 293 THR A C 1
ATOM 2157 O O . THR A 1 293 ? -6.001 -6.419 -20.671 1.00 96.50 293 THR A O 1
ATOM 2160 N N . GLY A 1 294 ? -5.234 -4.525 -19.732 1.00 97.38 294 GLY A N 1
ATOM 2161 C CA . GLY A 1 294 ? -4.466 -5.167 -18.667 1.00 97.38 294 GLY A CA 1
ATOM 2162 C C . GLY A 1 294 ? -3.075 -5.637 -19.102 1.00 97.38 294 GLY A C 1
ATOM 2163 O O . GLY A 1 294 ? -2.431 -6.376 -18.359 1.00 97.38 294 GLY A O 1
ATOM 2164 N N . ALA A 1 295 ? -2.594 -5.223 -20.279 1.00 98.38 295 ALA A N 1
ATOM 2165 C CA . ALA A 1 295 ? -1.222 -5.477 -20.696 1.00 98.38 295 ALA A CA 1
ATOM 2166 C C . ALA A 1 295 ? -0.271 -4.513 -19.982 1.00 98.38 295 ALA A C 1
ATOM 2168 O O . ALA A 1 295 ? -0.605 -3.352 -19.736 1.00 98.38 295 ALA A O 1
ATOM 2169 N N . MET A 1 296 ? 0.931 -4.984 -19.661 1.00 98.62 296 MET A N 1
ATOM 2170 C CA . MET A 1 296 ? 1.929 -4.163 -18.990 1.00 98.62 296 MET A CA 1
ATOM 2171 C C . MET A 1 296 ? 2.546 -3.162 -19.960 1.00 98.62 296 MET A C 1
ATOM 2173 O O . MET A 1 296 ? 2.988 -3.525 -21.051 1.00 98.62 296 MET A O 1
ATOM 2177 N N . LEU A 1 297 ? 2.638 -1.919 -19.498 1.00 98.75 297 LEU A N 1
ATOM 2178 C CA . LEU A 1 297 ? 3.432 -0.848 -20.076 1.00 98.75 297 LEU A CA 1
ATOM 2179 C C . LEU A 1 297 ? 4.680 -0.615 -19.217 1.00 98.75 297 LEU A C 1
ATOM 2181 O O . LEU A 1 297 ? 4.605 -0.637 -17.986 1.00 98.75 297 LEU A O 1
ATOM 2185 N N . LEU A 1 298 ? 5.818 -0.372 -19.862 1.00 98.75 298 LEU A N 1
ATOM 2186 C CA . LEU A 1 298 ? 7.103 -0.123 -19.214 1.00 98.75 298 LEU A CA 1
ATOM 2187 C C . LEU A 1 298 ? 7.843 1.022 -19.901 1.00 98.75 298 LEU A C 1
ATOM 2189 O O . LEU A 1 298 ? 8.263 0.901 -21.051 1.00 98.75 298 LEU A O 1
ATOM 2193 N N . TRP A 1 299 ? 8.062 2.106 -19.170 1.00 98.50 299 TRP A N 1
ATOM 2194 C CA . TRP A 1 299 ? 8.953 3.176 -19.581 1.00 98.50 299 TRP A CA 1
ATOM 2195 C C . TRP A 1 299 ? 10.410 2.787 -19.347 1.00 98.50 299 TRP A C 1
ATOM 2197 O O . TRP A 1 299 ? 10.821 2.466 -18.226 1.00 98.50 299 TRP A O 1
ATOM 2207 N N . VAL A 1 300 ? 11.200 2.894 -20.410 1.00 98.25 300 VAL A N 1
ATOM 2208 C CA . VAL A 1 300 ? 12.647 2.722 -20.421 1.00 98.25 300 VAL A CA 1
ATOM 2209 C C . VAL A 1 300 ? 13.288 4.036 -20.848 1.00 98.25 300 VAL A C 1
ATOM 2211 O O . VAL A 1 300 ? 13.107 4.511 -21.966 1.00 98.25 300 VAL A O 1
ATOM 2214 N N . ARG A 1 301 ? 14.079 4.632 -19.962 1.00 97.00 301 ARG A N 1
ATOM 2215 C CA . ARG A 1 301 ? 14.942 5.758 -20.306 1.00 97.00 301 ARG A CA 1
ATOM 2216 C C . ARG A 1 301 ? 16.192 5.222 -20.990 1.00 97.00 301 ARG A C 1
ATOM 2218 O O . ARG A 1 301 ? 16.954 4.474 -20.380 1.00 97.00 301 ARG A O 1
ATOM 2225 N N . ARG A 1 302 ? 16.427 5.663 -22.221 1.00 96.38 302 ARG A N 1
ATOM 2226 C CA . ARG A 1 302 ? 17.553 5.255 -23.063 1.00 96.38 302 ARG A CA 1
ATOM 2227 C C . ARG A 1 302 ? 18.512 6.430 -23.254 1.00 96.38 302 ARG A C 1
ATOM 2229 O O . ARG A 1 302 ? 18.132 7.459 -23.815 1.00 96.38 302 ARG A O 1
ATOM 2236 N N . VAL A 1 303 ? 19.748 6.288 -22.776 1.00 95.81 303 VAL A N 1
ATOM 2237 C CA . VAL A 1 303 ? 20.757 7.362 -22.736 1.00 95.81 303 VAL A CA 1
ATOM 2238 C C . VAL A 1 303 ? 22.022 6.940 -23.471 1.00 95.81 303 VAL A C 1
ATOM 2240 O O . VAL A 1 303 ? 22.630 5.931 -23.138 1.00 95.81 303 VAL A O 1
ATOM 2243 N N . GLY A 1 304 ? 22.437 7.736 -24.450 1.00 94.06 304 GLY A N 1
ATOM 2244 C CA . GLY A 1 304 ? 23.641 7.528 -25.253 1.00 94.06 304 GLY A CA 1
ATOM 2245 C C . GLY A 1 304 ? 24.012 8.834 -25.946 1.00 94.06 304 GLY A C 1
ATOM 2246 O O . GLY A 1 304 ? 24.109 9.871 -25.291 1.00 94.06 304 GLY A O 1
ATOM 2247 N N . LYS A 1 305 ? 24.150 8.818 -27.278 1.00 92.38 305 LYS A N 1
ATOM 2248 C CA . LYS A 1 305 ? 24.306 10.062 -28.066 1.00 92.38 305 LYS A CA 1
ATOM 2249 C C . LYS A 1 305 ? 23.116 11.021 -27.921 1.00 92.38 305 LYS A C 1
ATOM 2251 O O . LYS A 1 305 ? 23.284 12.231 -28.001 1.00 92.38 305 LYS A O 1
ATOM 2256 N N . ASP A 1 306 ? 21.942 10.451 -27.673 1.00 91.69 306 ASP A N 1
ATOM 2257 C CA . ASP A 1 306 ? 20.690 11.146 -27.418 1.00 91.69 306 ASP A CA 1
ATOM 2258 C C . ASP A 1 306 ? 20.099 10.630 -26.101 1.00 91.69 306 ASP A C 1
ATOM 2260 O O . ASP A 1 306 ? 20.536 9.614 -25.553 1.00 91.69 306 ASP A O 1
ATOM 2264 N N . TRP A 1 307 ? 19.079 11.321 -25.607 1.00 92.25 307 TRP A N 1
ATOM 2265 C CA . TRP A 1 307 ? 18.342 10.933 -24.407 1.00 92.25 307 TRP A CA 1
ATOM 2266 C C . TRP A 1 307 ? 16.868 10.827 -24.754 1.00 92.25 307 TRP A C 1
ATOM 2268 O O . TRP A 1 307 ? 16.230 11.850 -25.012 1.00 92.25 307 TRP A O 1
ATOM 2278 N N . ASN A 1 308 ? 16.352 9.602 -24.734 1.00 94.75 308 ASN A N 1
ATOM 2279 C CA . ASN A 1 308 ? 14.989 9.263 -25.123 1.00 94.75 308 ASN A CA 1
ATOM 2280 C C . ASN A 1 308 ? 14.276 8.508 -23.999 1.00 94.75 308 ASN A C 1
ATOM 2282 O O . ASN A 1 308 ? 14.910 7.963 -23.091 1.00 94.75 308 ASN A O 1
ATOM 2286 N N . HIS A 1 309 ? 12.952 8.461 -24.096 1.00 96.62 309 HIS A N 1
ATOM 2287 C CA . HIS A 1 309 ? 12.114 7.588 -23.285 1.00 96.62 309 HIS A CA 1
ATOM 2288 C C . HIS A 1 309 ? 11.301 6.713 -24.221 1.00 96.62 309 HIS A C 1
ATOM 2290 O O . HIS A 1 309 ? 10.559 7.220 -25.056 1.00 96.62 309 HIS A O 1
ATOM 2296 N N . ASP A 1 310 ? 11.485 5.411 -24.087 1.00 97.81 310 ASP A N 1
ATOM 2297 C CA . ASP A 1 310 ? 10.853 4.389 -24.899 1.00 97.81 310 ASP A CA 1
ATOM 2298 C C . ASP A 1 310 ? 9.783 3.691 -24.050 1.00 97.81 310 ASP A C 1
ATOM 2300 O O . ASP A 1 310 ? 10.050 3.290 -22.916 1.00 97.81 310 ASP A O 1
ATOM 2304 N N . LEU A 1 311 ? 8.570 3.552 -24.576 1.00 98.56 311 LEU A N 1
ATOM 2305 C CA . LEU A 1 311 ? 7.497 2.789 -23.951 1.00 98.56 311 LEU A CA 1
ATOM 2306 C C . LEU A 1 311 ? 7.442 1.406 -24.578 1.00 98.56 311 LEU A C 1
ATOM 2308 O O . LEU A 1 311 ? 7.203 1.273 -25.777 1.00 98.56 311 LEU A O 1
ATOM 2312 N N . TYR A 1 312 ? 7.616 0.379 -23.761 1.00 98.75 312 TYR A N 1
ATOM 2313 C CA . TYR A 1 312 ? 7.441 -1.009 -24.153 1.00 98.75 312 TYR A CA 1
ATOM 2314 C C . TYR A 1 312 ? 6.107 -1.546 -23.640 1.00 98.75 312 TYR A C 1
ATOM 2316 O O . TYR A 1 312 ? 5.640 -1.152 -22.573 1.00 98.75 312 TYR A O 1
ATOM 2324 N N . ARG A 1 313 ? 5.519 -2.484 -24.383 1.00 98.62 313 ARG A N 1
ATOM 2325 C CA . ARG A 1 313 ? 4.278 -3.181 -24.039 1.00 98.62 313 ARG A CA 1
ATOM 2326 C C . ARG A 1 313 ? 4.473 -4.691 -24.062 1.00 98.62 313 ARG A C 1
ATOM 2328 O O . ARG A 1 313 ? 5.129 -5.210 -24.966 1.00 98.62 313 ARG A O 1
ATOM 2335 N N . THR A 1 314 ? 3.855 -5.400 -23.121 1.00 98.75 314 THR A N 1
ATOM 2336 C CA . THR A 1 314 ? 3.831 -6.869 -23.086 1.00 98.75 314 THR A CA 1
ATOM 2337 C C . THR A 1 314 ? 2.513 -7.407 -22.529 1.00 98.75 314 THR A C 1
ATOM 2339 O O . THR A 1 314 ? 1.914 -6.813 -21.635 1.00 98.75 314 THR A O 1
ATOM 2342 N N . THR A 1 315 ? 2.061 -8.546 -23.051 1.00 98.44 315 THR A N 1
ATOM 2343 C CA . THR A 1 315 ? 0.891 -9.290 -22.549 1.00 98.44 315 THR A CA 1
ATOM 2344 C C . THR A 1 315 ? 1.274 -10.552 -21.779 1.00 98.44 315 THR A C 1
ATOM 2346 O O . THR A 1 315 ? 0.402 -11.190 -21.202 1.00 98.44 315 THR A O 1
ATOM 2349 N N . ASP A 1 316 ? 2.549 -10.942 -21.802 1.00 97.75 316 ASP A N 1
ATOM 2350 C CA . ASP A 1 316 ? 3.050 -12.199 -21.231 1.00 97.75 316 ASP A CA 1
ATOM 2351 C C . ASP A 1 316 ? 4.233 -11.997 -20.266 1.00 97.75 316 ASP A C 1
ATOM 2353 O O . ASP A 1 316 ? 4.626 -12.933 -19.575 1.00 97.75 316 ASP A O 1
ATOM 2357 N N . GLY A 1 317 ? 4.810 -10.790 -20.201 1.00 97.75 317 GLY A N 1
ATOM 2358 C CA . GLY A 1 317 ? 5.996 -10.492 -19.394 1.00 97.75 317 GLY A CA 1
ATOM 2359 C C . GLY A 1 317 ? 7.304 -11.054 -19.958 1.00 97.75 317 GLY A C 1
ATOM 2360 O O . GLY A 1 317 ? 8.342 -10.951 -19.306 1.00 97.75 317 GLY A O 1
ATOM 2361 N N . VAL A 1 318 ? 7.264 -11.644 -21.154 1.00 97.88 318 VAL A N 1
ATOM 2362 C CA . VAL A 1 318 ? 8.386 -12.316 -21.824 1.00 97.88 318 VAL A CA 1
ATOM 2363 C C . VAL A 1 318 ? 8.748 -11.566 -23.101 1.00 97.88 318 VAL A C 1
ATOM 2365 O O . VAL A 1 318 ? 9.919 -11.257 -23.323 1.00 97.88 318 VAL A O 1
ATOM 2368 N N . THR A 1 319 ? 7.744 -11.239 -23.912 1.00 98.06 319 THR A N 1
ATOM 2369 C CA . THR A 1 319 ? 7.881 -10.565 -25.201 1.00 98.06 319 THR A CA 1
ATOM 2370 C C . THR A 1 319 ? 7.477 -9.105 -25.058 1.00 98.06 319 THR A C 1
ATOM 2372 O O . THR A 1 319 ? 6.321 -8.796 -24.764 1.00 98.06 319 THR A O 1
ATOM 2375 N N . PHE A 1 320 ? 8.421 -8.195 -25.295 1.00 98.56 320 PHE A N 1
ATOM 2376 C CA . PHE A 1 320 ? 8.196 -6.755 -25.203 1.00 98.56 320 PHE A CA 1
ATOM 2377 C C . PHE A 1 320 ? 8.247 -6.117 -26.587 1.00 98.56 320 PHE A C 1
ATOM 2379 O O . PHE A 1 320 ? 9.160 -6.367 -27.370 1.00 98.56 320 PHE A O 1
ATOM 2386 N N . THR A 1 321 ? 7.261 -5.277 -26.880 1.00 98.38 321 THR A N 1
ATOM 2387 C CA . THR A 1 321 ? 7.181 -4.510 -28.126 1.00 98.38 321 THR A CA 1
ATOM 2388 C C . THR A 1 321 ? 7.336 -3.032 -27.812 1.00 98.38 321 THR A C 1
ATOM 2390 O O . THR A 1 321 ? 6.622 -2.522 -26.954 1.00 98.38 321 THR A O 1
ATOM 2393 N N . LEU A 1 322 ? 8.241 -2.339 -28.502 1.00 98.44 322 LEU A N 1
ATOM 2394 C CA . LEU A 1 322 ? 8.325 -0.880 -28.449 1.00 98.44 322 LEU A CA 1
ATOM 2395 C C . LEU A 1 322 ? 7.057 -0.283 -29.075 1.00 98.44 322 LEU A C 1
ATOM 2397 O O . LEU A 1 322 ? 6.788 -0.527 -30.250 1.00 98.44 322 LEU A O 1
ATOM 2401 N N . VAL A 1 323 ? 6.287 0.484 -28.303 1.00 97.75 323 VAL A N 1
ATOM 2402 C CA . VAL A 1 323 ? 5.035 1.108 -28.760 1.00 97.75 323 VAL A CA 1
ATOM 2403 C C . VAL A 1 323 ? 5.1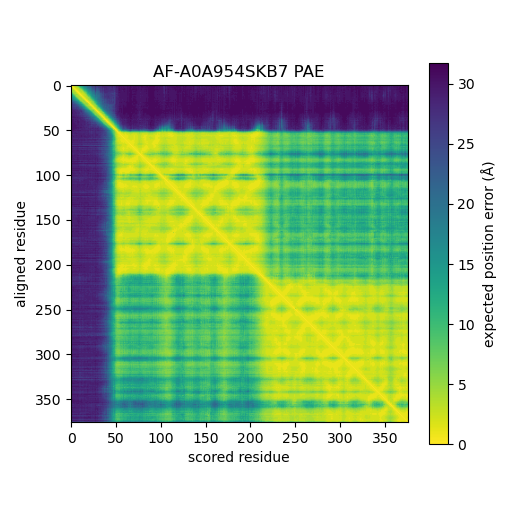66 2.607 -29.006 1.00 97.75 323 VAL A C 1
ATOM 2405 O O . VAL A 1 323 ? 4.504 3.119 -29.903 1.00 97.75 323 VAL A O 1
ATOM 2408 N N . ALA A 1 324 ? 6.032 3.307 -28.267 1.00 97.62 324 ALA A N 1
ATOM 2409 C CA . ALA A 1 324 ? 6.221 4.744 -28.444 1.00 97.62 324 ALA A CA 1
ATOM 2410 C C . ALA A 1 324 ? 7.627 5.208 -28.044 1.00 97.62 324 ALA A C 1
ATOM 2412 O O . ALA A 1 324 ? 8.206 4.710 -27.083 1.00 97.62 324 ALA A O 1
ATOM 2413 N N . THR A 1 325 ? 8.125 6.229 -28.740 1.00 97.12 325 THR A N 1
ATOM 2414 C CA . THR A 1 325 ? 9.269 7.058 -28.327 1.00 97.12 325 THR A CA 1
ATOM 2415 C C . THR A 1 325 ? 8.844 8.517 -28.516 1.00 97.12 325 THR A C 1
ATOM 2417 O O . THR A 1 325 ? 9.132 9.101 -29.563 1.00 97.12 325 THR A O 1
ATOM 2420 N N . PRO A 1 326 ? 8.045 9.088 -27.595 1.00 94.81 326 PRO A N 1
ATOM 2421 C CA . PRO A 1 326 ? 7.467 10.409 -27.796 1.00 94.81 326 PRO A CA 1
ATOM 2422 C C . PRO A 1 326 ? 8.542 11.497 -27.810 1.00 94.81 326 PRO A C 1
ATOM 2424 O O . PRO A 1 326 ? 9.490 11.474 -27.020 1.00 94.81 326 PRO A O 1
ATOM 2427 N N . ASP A 1 327 ? 8.354 12.484 -28.683 1.00 91.81 327 ASP A N 1
ATOM 2428 C CA . ASP A 1 327 ? 9.107 13.733 -28.633 1.00 91.81 327 ASP A CA 1
ATOM 2429 C C . ASP A 1 327 ? 8.425 14.680 -27.641 1.00 91.81 327 ASP A C 1
ATOM 2431 O O . ASP A 1 327 ? 7.338 15.201 -27.893 1.00 91.81 327 ASP A O 1
ATOM 2435 N N . LEU A 1 328 ? 9.032 14.837 -26.465 1.00 88.31 328 LEU A N 1
ATOM 2436 C CA . LEU A 1 328 ? 8.461 15.597 -25.358 1.00 88.31 328 LEU A CA 1
ATOM 2437 C C . LEU A 1 328 ? 9.063 17.002 -25.319 1.00 88.31 328 LEU A C 1
ATOM 2439 O O . LEU A 1 328 ? 10.283 17.164 -25.270 1.00 88.31 328 LEU A O 1
ATOM 2443 N N . ALA A 1 329 ? 8.199 18.020 -25.250 1.00 87.19 329 ALA A N 1
ATOM 2444 C CA . ALA A 1 329 ? 8.610 19.427 -25.203 1.00 87.19 329 ALA A CA 1
ATOM 2445 C C . ALA A 1 329 ? 9.571 19.732 -24.039 1.00 87.19 329 ALA A C 1
ATOM 2447 O O . ALA A 1 329 ? 10.486 20.546 -24.167 1.00 87.19 329 ALA A O 1
ATOM 2448 N N . VAL A 1 330 ? 9.377 19.052 -22.906 1.00 89.56 330 VAL A N 1
ATOM 2449 C CA . VAL A 1 330 ? 10.333 19.004 -21.799 1.00 89.56 330 VAL A CA 1
ATOM 2450 C C . VAL A 1 330 ? 10.887 17.595 -21.744 1.00 89.56 330 VAL A C 1
ATOM 2452 O O . VAL A 1 330 ? 10.122 16.651 -21.587 1.00 89.56 330 VAL A O 1
ATOM 2455 N N . LYS A 1 331 ? 12.212 17.451 -21.833 1.00 90.12 331 LYS A N 1
ATOM 2456 C CA . LYS A 1 331 ? 12.879 16.153 -21.732 1.00 90.12 331 LYS A CA 1
ATOM 2457 C C . LYS A 1 331 ? 12.938 15.701 -20.268 1.00 90.12 331 LYS A C 1
ATOM 2459 O O . LYS A 1 331 ? 13.715 16.279 -19.503 1.00 90.12 331 LYS A O 1
ATOM 2464 N N . PRO A 1 332 ? 12.173 14.676 -19.851 1.00 92.88 332 PRO A N 1
ATOM 2465 C CA . PRO A 1 332 ? 12.155 14.273 -18.455 1.00 92.88 332 PRO A CA 1
ATOM 2466 C C . PRO A 1 332 ? 13.476 13.636 -18.040 1.00 92.88 332 PRO A C 1
ATOM 2468 O O . PRO A 1 332 ? 14.092 12.881 -18.796 1.00 92.88 332 PRO A O 1
ATOM 2471 N N . MET A 1 333 ? 13.868 13.870 -16.793 1.00 91.44 333 MET A N 1
ATOM 2472 C CA . MET A 1 333 ? 14.831 13.010 -16.118 1.00 91.44 333 MET A CA 1
ATOM 2473 C C . MET A 1 333 ? 14.191 11.639 -15.893 1.00 91.44 333 MET A C 1
ATOM 2475 O O . MET A 1 333 ? 14.823 10.623 -16.176 1.00 91.44 333 MET A O 1
ATOM 2479 N N . GLN A 1 334 ? 12.933 11.610 -15.450 1.00 92.12 334 GLN A N 1
ATOM 2480 C CA . GLN A 1 334 ? 12.171 10.388 -15.235 1.00 92.12 334 GLN A CA 1
ATOM 2481 C C . GLN A 1 334 ? 10.703 10.596 -15.597 1.00 92.12 334 GLN A C 1
ATOM 2483 O O . GLN A 1 334 ? 10.110 11.622 -15.265 1.00 92.12 334 GLN A O 1
ATOM 2488 N N . ILE A 1 335 ? 10.132 9.583 -16.233 1.00 96.31 335 ILE A N 1
ATOM 2489 C CA . ILE A 1 335 ? 8.693 9.369 -16.330 1.00 96.31 335 ILE A CA 1
ATOM 2490 C C . ILE A 1 335 ? 8.356 8.277 -15.322 1.00 96.31 335 ILE A C 1
ATOM 2492 O O . ILE A 1 335 ? 9.034 7.253 -15.312 1.00 96.31 335 ILE A O 1
ATOM 2496 N N . THR A 1 336 ? 7.366 8.500 -14.465 1.00 95.75 336 THR A N 1
ATOM 2497 C CA . THR A 1 336 ? 6.988 7.552 -13.411 1.00 95.75 336 THR A CA 1
ATOM 2498 C C . THR A 1 336 ? 5.871 6.612 -13.870 1.00 95.75 336 THR A C 1
ATOM 2500 O O . THR A 1 336 ? 5.542 6.541 -15.053 1.00 95.75 336 THR A O 1
ATOM 2503 N N . ASP A 1 337 ? 5.295 5.869 -12.925 1.00 97.75 337 ASP A N 1
ATOM 2504 C CA . ASP A 1 337 ? 4.259 4.876 -13.194 1.00 97.75 337 ASP A CA 1
ATOM 2505 C C . ASP A 1 337 ? 3.039 5.449 -13.932 1.00 97.75 337 ASP A C 1
ATOM 2507 O O . ASP A 1 337 ? 2.628 6.594 -13.721 1.00 97.75 337 ASP A O 1
ATOM 2511 N N . VAL A 1 338 ? 2.474 4.608 -14.798 1.00 98.12 338 VAL A N 1
ATOM 2512 C CA . VAL A 1 338 ? 1.272 4.870 -15.588 1.00 98.12 338 VAL A CA 1
ATOM 2513 C C . VAL A 1 338 ? 0.057 4.385 -14.807 1.00 98.12 338 VAL A C 1
ATOM 2515 O O . VAL A 1 338 ? 0.023 3.245 -14.342 1.00 98.12 338 VAL A O 1
ATOM 2518 N N . PHE A 1 339 ? -0.968 5.223 -14.701 1.00 97.19 339 PHE A N 1
ATOM 2519 C CA . PHE A 1 339 ? -2.247 4.851 -14.104 1.00 97.19 339 PHE A CA 1
ATOM 2520 C C . PHE A 1 339 ? -3.420 5.359 -14.940 1.00 97.19 339 PHE A C 1
ATOM 2522 O O . PHE A 1 339 ? -3.327 6.378 -15.624 1.00 97.19 339 PHE A O 1
ATOM 2529 N N . ALA A 1 340 ? -4.537 4.636 -14.880 1.00 96.50 340 ALA A N 1
ATOM 2530 C CA . ALA A 1 340 ? -5.761 5.023 -15.562 1.00 96.50 340 ALA A CA 1
ATOM 2531 C C . ALA A 1 340 ? -6.523 6.076 -14.748 1.00 96.50 340 ALA A C 1
ATOM 2533 O O . ALA A 1 340 ? -6.778 5.900 -13.554 1.00 96.50 340 ALA A O 1
ATOM 2534 N N . VAL A 1 341 ? -6.928 7.152 -15.415 1.00 96.06 341 VAL A N 1
ATOM 2535 C CA . VAL A 1 341 ? -7.810 8.183 -14.870 1.00 96.06 341 VAL A CA 1
ATOM 2536 C C . VAL A 1 341 ? -9.124 8.148 -15.650 1.00 96.06 341 VAL A C 1
ATOM 2538 O O . VAL A 1 341 ? -9.109 8.339 -16.873 1.00 96.06 341 VAL A O 1
ATOM 2541 N N . PRO A 1 342 ? -10.274 7.930 -14.978 1.00 92.50 342 PRO A N 1
ATOM 2542 C CA . PRO A 1 342 ? -11.573 7.969 -15.636 1.00 92.50 342 PRO A CA 1
ATOM 2543 C C . PRO A 1 342 ? -11.731 9.247 -16.460 1.00 92.50 342 PRO A C 1
ATOM 2545 O O . PRO A 1 342 ? -11.405 10.332 -15.986 1.00 92.50 342 PRO A O 1
ATOM 2548 N N . THR A 1 343 ? -12.241 9.120 -17.686 1.00 90.44 343 THR A N 1
ATOM 2549 C CA . THR A 1 343 ? -12.476 10.213 -18.658 1.00 90.44 343 THR A CA 1
ATOM 2550 C C . THR A 1 343 ? -11.241 10.896 -19.261 1.00 90.44 343 THR A C 1
ATOM 2552 O O . THR A 1 343 ? -11.405 11.650 -20.214 1.00 90.44 343 THR A O 1
ATOM 2555 N N . VAL A 1 344 ? -10.026 10.612 -18.776 1.00 94.31 344 VAL A N 1
ATOM 2556 C CA . VAL A 1 344 ? -8.777 11.167 -19.336 1.00 94.31 344 VAL A CA 1
ATOM 2557 C C . VAL A 1 344 ? -8.010 10.123 -20.150 1.00 94.31 344 VAL A C 1
ATOM 2559 O O . VAL A 1 344 ? -7.488 10.444 -21.212 1.00 94.31 344 VAL A O 1
ATOM 2562 N N . GLY A 1 345 ? -7.974 8.874 -19.682 1.00 96.25 345 GLY A N 1
ATOM 2563 C CA . GLY A 1 345 ? -7.150 7.812 -20.258 1.00 96.25 345 GLY A CA 1
ATOM 2564 C C . GLY A 1 345 ? -5.985 7.461 -19.338 1.00 96.25 345 GLY A C 1
ATOM 2565 O O . GLY A 1 345 ? -6.118 7.503 -18.113 1.00 96.25 345 GLY A O 1
ATOM 2566 N N . LEU A 1 346 ? -4.848 7.098 -19.918 1.00 98.25 346 LEU A N 1
ATOM 2567 C CA . LEU A 1 346 ? -3.617 6.842 -19.182 1.00 98.25 346 LEU A CA 1
ATOM 2568 C C . LEU A 1 346 ? -2.946 8.158 -18.801 1.00 98.25 346 LEU A C 1
ATOM 2570 O O . LEU A 1 346 ? -2.938 9.121 -19.567 1.00 98.25 346 LEU A O 1
ATOM 2574 N N . MET A 1 347 ? -2.354 8.189 -17.616 1.00 98.19 347 MET A N 1
ATOM 2575 C CA . MET A 1 347 ? -1.657 9.348 -17.088 1.00 98.19 347 MET A CA 1
ATOM 2576 C C . MET A 1 347 ? -0.349 8.913 -16.431 1.00 98.19 347 MET A C 1
ATOM 2578 O O . MET A 1 347 ? -0.298 7.882 -15.762 1.00 98.19 347 MET A O 1
ATOM 2582 N N . ALA A 1 348 ? 0.705 9.704 -16.624 1.00 97.94 348 ALA A N 1
ATOM 2583 C CA . ALA A 1 348 ? 2.014 9.468 -16.028 1.00 97.94 348 ALA A CA 1
ATOM 2584 C C . ALA A 1 348 ? 2.629 10.793 -15.545 1.00 97.94 348 ALA A C 1
ATOM 2586 O O . ALA A 1 348 ? 2.765 11.731 -16.340 1.00 97.94 348 ALA A O 1
ATOM 2587 N N . PRO A 1 349 ? 3.003 10.900 -14.260 1.00 97.50 349 PRO A N 1
ATOM 2588 C CA . PRO A 1 349 ? 3.832 11.988 -13.778 1.00 97.50 349 PRO A CA 1
ATOM 2589 C C . PRO A 1 349 ? 5.230 11.926 -14.382 1.00 97.50 349 PRO A C 1
ATOM 2591 O O . PRO A 1 349 ? 5.763 10.858 -14.693 1.00 97.50 349 PRO A O 1
ATOM 2594 N N . TRP A 1 350 ? 5.859 13.085 -14.499 1.00 96.38 350 TRP A N 1
ATOM 2595 C CA . TRP A 1 350 ? 7.252 13.194 -14.893 1.00 96.38 350 TRP A CA 1
ATOM 2596 C C . TRP A 1 350 ? 7.953 14.284 -14.091 1.00 96.38 350 TRP A C 1
ATOM 2598 O O . TRP A 1 350 ? 7.329 15.240 -13.621 1.00 96.38 350 TRP A O 1
ATOM 2608 N N . PHE A 1 351 ? 9.271 14.150 -13.957 1.00 94.31 351 PHE A N 1
ATOM 2609 C CA . PHE A 1 351 ? 10.126 15.228 -13.475 1.00 94.31 351 PHE A CA 1
ATOM 2610 C C . PHE A 1 351 ? 11.317 15.427 -14.409 1.00 94.31 351 PHE A C 1
ATOM 2612 O O . PHE A 1 351 ? 11.849 14.473 -14.983 1.00 94.31 351 PHE A O 1
ATOM 2619 N N . ALA A 1 352 ? 11.746 16.673 -14.558 1.00 93.25 352 ALA A N 1
ATOM 2620 C CA . ALA A 1 352 ? 12.945 17.062 -15.287 1.00 93.25 352 ALA A CA 1
ATOM 2621 C C . ALA A 1 352 ? 13.832 17.946 -14.406 1.00 93.25 352 ALA A C 1
ATOM 2623 O O . ALA A 1 352 ? 13.363 18.546 -13.442 1.00 93.25 352 ALA A O 1
ATOM 2624 N N . GLY A 1 353 ? 15.121 18.005 -14.728 1.00 90.12 353 GLY A N 1
ATOM 2625 C CA . GLY A 1 353 ? 16.129 18.688 -13.922 1.00 90.12 353 GLY A CA 1
ATOM 2626 C C . GLY A 1 353 ? 17.407 17.863 -13.835 1.00 90.12 353 GLY A C 1
ATOM 2627 O O . GLY A 1 353 ? 17.751 17.123 -14.757 1.00 90.12 353 GLY A O 1
ATOM 2628 N N . ASN A 1 354 ? 18.113 17.983 -12.717 1.00 85.44 354 ASN A N 1
ATOM 2629 C CA . ASN A 1 354 ? 19.313 17.205 -12.414 1.00 85.44 354 ASN A CA 1
ATOM 2630 C C . ASN A 1 354 ? 19.343 16.843 -10.918 1.00 85.44 354 ASN A C 1
ATOM 2632 O O . ASN A 1 354 ? 18.415 17.156 -10.187 1.00 85.44 354 ASN A O 1
ATOM 2636 N N . TYR A 1 355 ? 20.386 16.171 -10.439 1.00 81.12 355 TYR A N 1
ATOM 2637 C CA . TYR A 1 355 ? 20.514 15.833 -9.013 1.00 81.12 355 TYR A CA 1
ATOM 2638 C C . TYR A 1 355 ? 21.262 16.910 -8.206 1.00 81.12 355 TYR A C 1
ATOM 2640 O O . TYR A 1 355 ? 22.006 16.582 -7.288 1.00 81.12 355 TYR A O 1
ATOM 2648 N N . SER A 1 356 ? 21.126 18.189 -8.573 1.00 85.12 356 SER A N 1
ATOM 2649 C CA . SER A 1 356 ? 21.732 19.308 -7.838 1.00 85.12 356 SER A CA 1
ATOM 2650 C C . SER A 1 356 ? 20.706 20.073 -7.001 1.00 85.12 356 SER A C 1
ATOM 2652 O O . SER A 1 356 ? 19.503 20.016 -7.257 1.00 85.12 356 SER A O 1
ATOM 2654 N N . ASP A 1 357 ? 21.201 20.873 -6.058 1.00 86.75 357 ASP A N 1
ATOM 2655 C CA . ASP A 1 357 ? 20.388 21.767 -5.221 1.00 86.75 357 ASP A CA 1
ATOM 2656 C C . ASP A 1 357 ? 19.922 23.039 -5.957 1.00 86.75 357 ASP A C 1
ATOM 2658 O O . ASP A 1 357 ? 19.383 23.968 -5.354 1.00 86.75 357 ASP A O 1
ATOM 2662 N N . GLN A 1 358 ? 20.148 23.126 -7.269 1.00 89.94 358 GLN A N 1
ATOM 2663 C CA . GLN A 1 358 ? 19.704 24.260 -8.071 1.00 89.94 358 GLN A CA 1
ATOM 2664 C C . GLN A 1 358 ? 18.195 24.190 -8.324 1.00 89.94 358 GLN A C 1
ATOM 2666 O O . GLN A 1 358 ? 17.625 23.119 -8.522 1.00 89.94 358 GLN A O 1
ATOM 2671 N N . ALA A 1 359 ? 17.548 25.354 -8.408 1.00 87.94 359 ALA A N 1
ATOM 2672 C CA . ALA A 1 359 ? 16.130 25.480 -8.745 1.00 87.94 359 ALA A CA 1
ATOM 2673 C C . ALA A 1 359 ? 15.874 25.293 -10.258 1.00 87.94 359 ALA A C 1
ATOM 2675 O O . ALA A 1 359 ? 15.316 26.163 -10.920 1.00 87.94 359 ALA A O 1
ATOM 2676 N N . VAL A 1 360 ? 16.327 24.164 -10.810 1.00 88.75 360 VAL A N 1
ATOM 2677 C CA . VAL A 1 360 ? 16.185 23.779 -12.230 1.00 88.75 360 VAL A CA 1
ATOM 2678 C C . VAL A 1 360 ? 15.172 22.651 -12.433 1.00 88.75 360 VAL A C 1
ATOM 2680 O O . VAL A 1 360 ? 15.021 22.134 -13.540 1.00 88.75 360 VAL A O 1
ATOM 2683 N N . HIS A 1 361 ? 14.499 22.242 -11.357 1.00 91.56 361 HIS A N 1
ATOM 2684 C CA . HIS A 1 361 ? 13.578 21.113 -11.365 1.00 91.56 361 HIS A CA 1
ATOM 2685 C C . HIS A 1 361 ? 12.203 21.540 -11.858 1.00 91.56 361 HIS A C 1
ATOM 2687 O O . HIS A 1 361 ? 11.676 22.580 -11.464 1.00 91.56 361 HIS A O 1
ATOM 2693 N N . SER A 1 362 ? 11.604 20.704 -12.692 1.00 92.44 362 SER A N 1
ATOM 2694 C CA . SER A 1 362 ? 10.230 20.856 -13.157 1.00 92.44 362 SER A CA 1
ATOM 2695 C C . SER A 1 362 ? 9.494 19.534 -13.023 1.00 92.44 362 SER A C 1
ATOM 2697 O O . SER A 1 362 ? 10.098 18.463 -13.067 1.00 92.44 362 SER A O 1
ATOM 2699 N N . TRP A 1 363 ? 8.187 19.634 -12.826 1.00 94.75 363 TRP A N 1
ATOM 2700 C CA . TRP A 1 363 ? 7.288 18.504 -12.671 1.00 94.75 363 TRP A CA 1
ATOM 2701 C C . TRP A 1 363 ? 6.090 18.721 -13.573 1.00 94.75 363 TRP A C 1
ATOM 2703 O O . TRP A 1 363 ? 5.668 19.858 -13.794 1.00 94.75 363 TRP A O 1
ATOM 2713 N N . GLY A 1 364 ? 5.518 17.630 -14.046 1.00 95.44 364 GLY A N 1
ATOM 2714 C CA . GLY A 1 364 ? 4.284 17.684 -14.796 1.00 95.44 364 GLY A CA 1
ATOM 2715 C C . GLY A 1 364 ? 3.645 16.320 -14.917 1.00 95.44 364 GLY A C 1
ATOM 2716 O O . GLY A 1 364 ? 4.056 15.348 -14.285 1.00 95.44 364 GLY A O 1
ATOM 2717 N N . MET A 1 365 ? 2.611 16.289 -15.741 1.00 95.69 365 MET A N 1
ATOM 2718 C CA . MET A 1 365 ? 1.873 15.093 -16.099 1.00 95.69 365 MET A CA 1
ATOM 2719 C C . MET A 1 365 ? 1.841 15.018 -17.618 1.00 95.69 365 MET A C 1
ATOM 2721 O O . MET A 1 365 ? 1.812 16.055 -18.279 1.00 95.69 365 MET A O 1
ATOM 2725 N N . MET A 1 366 ? 1.834 13.807 -18.153 1.00 95.69 366 MET A N 1
ATOM 2726 C CA . MET A 1 366 ? 1.490 13.549 -19.545 1.00 95.69 366 MET A CA 1
ATOM 2727 C C . MET A 1 366 ? 0.342 12.551 -19.603 1.00 95.69 366 MET A C 1
ATOM 2729 O O . MET A 1 366 ? 0.158 11.746 -18.681 1.00 95.69 366 MET A O 1
ATOM 2733 N N . THR A 1 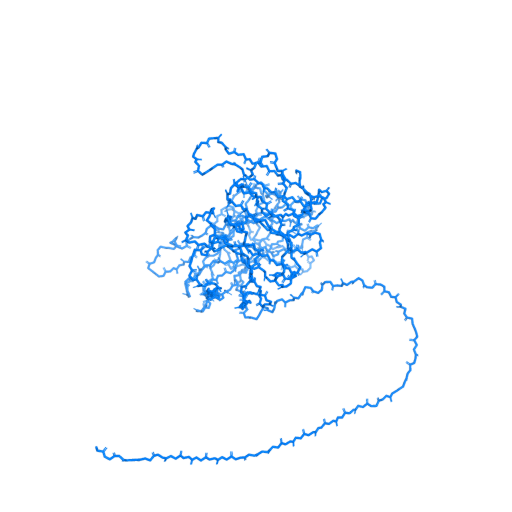367 ? -0.436 12.623 -20.676 1.00 97.06 367 THR A N 1
ATOM 2734 C CA . THR A 1 367 ? -1.629 11.789 -20.855 1.00 97.06 367 THR A CA 1
ATOM 2735 C C . THR A 1 367 ? -1.626 11.077 -22.195 1.00 97.06 367 THR A C 1
ATOM 2737 O O . THR A 1 367 ? -1.076 11.590 -23.166 1.00 97.06 367 THR A O 1
ATOM 2740 N N . SER A 1 368 ? -2.255 9.907 -22.238 1.00 97.69 368 SER A N 1
ATOM 2741 C CA . SER A 1 368 ? -2.495 9.130 -23.449 1.00 97.69 368 SER A CA 1
ATOM 2742 C C . SER A 1 368 ? -3.945 8.653 -23.465 1.00 97.69 368 SER A C 1
ATOM 2744 O O . SER A 1 368 ? -4.440 8.096 -22.486 1.00 97.69 368 SER A O 1
ATOM 2746 N N . SER A 1 369 ? -4.628 8.865 -24.589 1.00 96.56 369 SER A N 1
ATOM 2747 C CA . SER A 1 369 ? -6.013 8.412 -24.802 1.00 96.56 369 SER A CA 1
ATOM 2748 C C . SER A 1 369 ? -6.103 7.149 -25.667 1.00 96.56 369 SER A C 1
ATOM 2750 O O . SER A 1 369 ? -7.199 6.684 -25.970 1.00 96.56 369 SER A O 1
ATOM 2752 N N . ASP A 1 370 ? -4.954 6.592 -26.053 1.00 95.88 370 ASP A N 1
ATOM 2753 C CA . ASP A 1 370 ? -4.802 5.547 -27.063 1.00 95.88 370 ASP A CA 1
ATOM 2754 C C . ASP A 1 370 ? -3.854 4.426 -26.596 1.00 95.88 370 ASP A C 1
ATOM 2756 O O . ASP A 1 370 ? -3.029 3.923 -27.356 1.00 95.88 370 ASP A O 1
ATOM 2760 N N . ASP A 1 371 ? -3.968 4.046 -25.320 1.00 95.56 371 ASP A N 1
ATOM 2761 C CA . ASP A 1 371 ? -3.202 2.959 -24.692 1.00 95.56 371 ASP A CA 1
ATOM 2762 C C . ASP A 1 371 ? -1.675 3.085 -24.837 1.00 95.56 371 ASP A C 1
ATOM 2764 O O . ASP A 1 371 ? -0.932 2.110 -24.953 1.00 95.56 371 ASP A O 1
ATOM 2768 N N . GLY A 1 372 ? -1.189 4.323 -24.772 1.00 95.94 372 GLY A N 1
ATOM 2769 C CA . GLY A 1 372 ? 0.229 4.649 -24.720 1.00 95.94 372 GLY A CA 1
ATOM 2770 C C . GLY A 1 372 ? 0.887 4.829 -26.085 1.00 95.94 372 GLY A C 1
ATOM 2771 O O . GLY A 1 372 ? 2.099 5.042 -26.121 1.00 95.94 372 GLY A O 1
ATOM 2772 N N . MET A 1 373 ? 0.135 4.774 -27.190 1.00 95.81 373 MET A N 1
ATOM 2773 C CA . MET A 1 373 ? 0.690 5.015 -28.527 1.00 95.81 373 MET A CA 1
ATOM 2774 C C . MET A 1 373 ? 1.130 6.475 -28.709 1.00 95.81 373 MET A C 1
ATOM 2776 O O . MET A 1 373 ? 2.184 6.729 -29.295 1.00 95.81 373 MET A O 1
ATOM 2780 N N . THR A 1 374 ? 0.371 7.435 -28.174 1.00 96.00 374 THR A N 1
ATOM 2781 C CA . THR A 1 374 ? 0.720 8.863 -28.174 1.00 96.00 374 THR A CA 1
ATOM 2782 C C . THR A 1 374 ? 0.635 9.466 -26.775 1.00 96.00 374 THR A C 1
ATOM 2784 O O . THR A 1 374 ? -0.175 9.047 -25.952 1.00 96.00 374 THR A O 1
ATOM 2787 N N . TRP A 1 375 ? 1.496 10.453 -26.501 1.00 95.81 375 TRP A N 1
ATOM 2788 C CA . TRP A 1 375 ? 1.580 11.143 -25.211 1.00 95.81 375 TRP A CA 1
ATOM 2789 C C . TRP A 1 375 ? 1.670 12.653 -25.416 1.00 95.81 375 TRP A C 1
ATOM 2791 O O . TRP A 1 375 ? 2.460 13.110 -26.245 1.00 95.81 375 TRP A O 1
ATOM 2801 N N . THR A 1 376 ? 0.874 13.409 -24.657 1.00 91.19 376 THR A N 1
ATOM 2802 C CA . THR A 1 376 ? 0.833 14.884 -24.679 1.00 91.19 376 THR A CA 1
ATOM 2803 C C . THR A 1 376 ? 1.011 15.486 -23.302 1.00 91.19 376 THR A C 1
ATOM 2805 O O . THR A 1 376 ? 0.437 14.895 -22.349 1.00 91.19 376 THR A O 1
#

Mean predicted aligned error: 11.74 Å

Foldseek 3Di:
DDDDDDDDDDDDDDDDDDDDDDDDDDDDDDDDDDDDDDDDPPPPPPPPPPWFFWDKDFPVQKDWPWDDWDFDWDDDDPDTFTFTWAFLADFDTKIKHKDQDFAQQFFWKWKKWKKFFQDAPAAQVAKWKKAKWKFWDDPPDDRCPQIDTFDIDIDGTDHGGPDIDIGTRGGTDGDNGSTMMMIMMGIGSVDPRSRPRGIMTTGMMTIIGDGDPDDDDDQDDDDFDWDDWDWDDQDQKIKIKTWGAHDPDFFDLRIFIWIWIDNPNPPDIDDIATQDRDGQWGKGWFAWDAAPVSWIWTWIFIDGPDTWIWIWTGNPSHDIDTQDTDDDPARFPGWYYWDQDPPFGIKIKTKHDDPDPDPRIDIDMWGDPPRPNDID

Solvent-accessible surface area (backbone atoms only — not comparable to full-atom values): 21629 Å² total; per-residue (Å²): 133,83,90,89,84,90,85,87,85,87,89,82,86,88,83,89,81,89,79,88,78,84,81,85,90,86,88,86,90,85,86,87,77,96,73,92,75,76,84,76,80,72,75,78,73,74,78,77,82,78,73,51,77,59,52,70,41,43,41,86,58,39,43,84,69,33,73,81,54,42,84,42,76,50,70,59,94,93,47,74,44,57,16,36,34,37,50,19,75,46,65,62,24,26,35,31,33,72,47,70,76,57,54,75,74,28,36,21,33,27,35,33,37,32,35,34,34,80,50,80,84,41,28,61,91,28,18,45,26,36,26,37,35,40,26,34,51,42,90,99,51,62,54,65,77,54,56,44,79,44,61,78,40,71,43,67,38,53,76,50,49,74,50,78,46,80,44,76,43,40,82,72,45,80,47,66,54,61,39,32,36,38,45,31,46,32,43,36,33,79,42,90,56,21,62,38,54,56,60,37,26,39,39,36,36,35,42,24,48,29,66,64,76,78,79,90,73,84,88,80,84,72,91,59,33,73,42,60,73,46,77,49,68,44,83,76,33,38,25,43,34,28,16,38,21,82,53,102,63,60,60,40,59,74,13,24,22,34,27,25,33,15,78,68,82,68,78,53,69,52,74,79,33,75,63,46,73,57,89,66,19,5,32,34,54,49,22,43,32,55,38,95,86,47,30,39,35,38,34,30,41,36,26,43,98,56,80,49,48,36,31,30,36,25,83,74,49,63,61,62,42,83,58,28,66,68,88,55,97,68,73,57,70,38,46,40,49,39,43,78,41,91,99,64,33,39,36,28,45,34,35,27,56,74,98,61,95,62,96,62,66,48,74,54,71,36,37,14,79,60,72,54,55,50,71,88

Secondary structure (DSSP, 8-state):
------------------------------------------------TTPPPPEEEEGGG-EEEES--EEEEEEETTEEEEEEEE-SSSTT-EEEEEE----TT--EEEEEEEEE---TT--TT-EEEEEEEEEE--TTS-TTTT-EEPPPEEEEPPSSTT--EEEEEEEEEE--TTSPEEEEEEE-TTSTT----S-EEEEEEEEEEEPPPPPPPPS---SSEEEEEEEEEETTEEEEEEEEESSS-SS-TT-EEEEEEESSSSSS-PPPEEEE--TT-EEEEEEEEE-TTS-EEEEEEEESSSEEEEEEEESSSS--EEEE----SS--SEE---EEETTTEEEEEEEES-SSSSS--EEEEEEESSTTS---

Nearest PDB structures (foldseek):
  5hx0-assembly1_B  TM=7.561E-01  e=3.966E-03  Dyadobacter fermentans DSM 18053
  1wce-assembly1_F-7  TM=5.206E-01  e=1.489E-02  Infectious bursal disease virus
  7vrp-assembly1_A  TM=4.531E-01  e=2.751E-02  Infectious bursal disease virus
  1yi7-assembly1_D  TM=5.774E-01  e=4.684E-01  Clostridium acetobutylicum ATCC 824
  1tnr-assembly1_A  TM=3.701E-01  e=3.653E-02  Homo sapiens

Radius of gyration: 29.66 Å; Cα contacts (8 Å, |Δi|>4): 857; chains: 1; bounding box: 82×84×61 Å